Protein 2PSO (pdb70)

Nearest PDB structures (foldseek):
  2pso-assembly1_A  TM=9.890E-01  e=1.886E-36  Homo sapiens
  2pso-assembly3_C  TM=9.867E-01  e=2.097E-31  Homo sapiens
  6ser-assembly1_A  TM=8.123E-01  e=2.659E-12  Homo sapiens
  6l1m-assembly1_A  TM=7.666E-01  e=5.893E-11  Homo sapiens
  1jss-assembly2_B  TM=7.701E-01  e=1.351E-10  Mus musculus

Structure (mmCIF, N/CA/C/O backbone):
data_2PSO
#
_entry.id   2PSO
#
_cell.length_a   78.240
_cell.length_b   78.240
_cell.length_c   212.720
_cell.angle_alpha   90.00
_cell.angle_beta   90.00
_cell.angle_gamma   90.00
#
_symmetry.space_group_name_H-M   'P 43'
#
loop_
_atom_site.group_PDB
_atom_site.id
_atom_site.type_symbol
_atom_site.label_atom_id
_atom_site.label_alt_id
_atom_site.label_comp_id
_atom_site.label_asym_id
_atom_site.label_entity_id
_atom_site.label_seq_id
_atom_site.pdbx_PDB_ins_code
_atom_site.Cartn_x
_atom_site.Cartn_y
_atom_site.Cartn_z
_atom_site.occupancy
_atom_site.B_iso_or_equiv
_atom_site.auth_seq_id
_atom_site.auth_comp_id
_atom_site.auth_asym_id
_atom_site.auth_atom_id
_atom_site.pdbx_PDB_model_num
ATOM 1 N N . THR A 1 32 ? 19.171 10.782 -38.972 1.00 80.91 908 THR A N 1
ATOM 2 C CA . THR A 1 32 ? 19.839 11.815 -38.130 1.00 81.36 908 THR A CA 1
ATOM 3 C C . THR A 1 32 ? 21.357 11.654 -38.193 1.00 81.55 908 THR A C 1
ATOM 4 O O . THR A 1 32 ? 21.859 10.586 -38.552 1.00 81.61 908 THR A O 1
ATOM 6 N N . TYR A 1 33 ? 22.087 12.719 -37.864 1.00 81.06 909 TYR A N 1
ATOM 7 C CA . TYR A 1 33 ? 23.542 12.635 -37.792 1.00 80.08 909 TYR A CA 1
ATOM 8 C C . TYR A 1 33 ? 24.051 12.774 -36.370 1.00 79.20 909 TYR A C 1
AT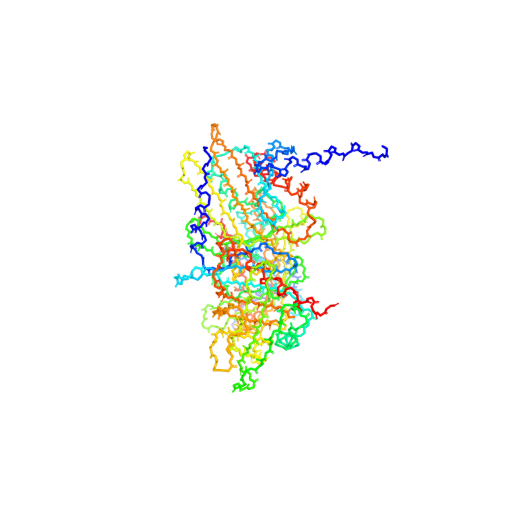OM 9 O O . TYR A 1 33 ? 24.064 13.867 -35.807 1.00 78.95 909 TYR A O 1
ATOM 18 N N . LEU A 1 34 ? 24.443 11.639 -35.805 1.00 78.95 910 LEU A N 1
ATOM 19 C CA . LEU A 1 34 ? 25.300 11.582 -34.629 1.00 78.49 910 LEU A CA 1
ATOM 20 C C . LEU A 1 34 ? 26.014 10.237 -34.575 1.00 77.11 910 LEU A C 1
ATOM 21 O O . LEU A 1 34 ? 25.439 9.221 -34.176 1.00 74.36 910 LEU A O 1
ATOM 26 N N . ASN A 1 35 ? 27.266 10.252 -35.019 1.00 76.52 911 ASN A N 1
ATOM 27 C CA . ASN A 1 35 ? 28.138 9.095 -34.953 1.00 75.26 911 ASN A CA 1
ATOM 28 C C . ASN A 1 35 ? 28.553 8.834 -33.517 1.00 76.70 911 ASN A C 1
ATOM 29 O O . ASN A 1 35 ? 29.260 9.640 -32.899 1.00 75.79 911 ASN A O 1
ATOM 34 N N . HIS A 1 36 ? 28.081 7.718 -32.976 1.00 78.76 912 HIS A N 1
ATOM 35 C CA . HIS A 1 36 ? 28.651 7.194 -31.746 1.00 79.78 912 HIS A CA 1
ATOM 36 C C . HIS A 1 36 ? 29.274 5.844 -32.011 1.00 78.85 912 HIS A C 1
ATOM 37 O O . HIS A 1 36 ? 28.867 4.812 -31.481 1.00 77.45 912 HIS A O 1
ATOM 44 N N . LEU A 1 37 ? 30.267 5.896 -32.886 1.00 78.29 913 LEU A N 1
ATOM 45 C CA . LEU A 1 37 ? 31.254 4.863 -33.025 1.00 78.57 913 LEU A CA 1
ATOM 46 C C . LEU A 1 37 ? 32.120 4.880 -31.770 1.00 79.59 913 LEU A C 1
ATOM 47 O O . LEU A 1 37 ? 32.920 3.972 -31.560 1.00 79.17 913 LEU A O 1
ATOM 52 N N . ILE A 1 38 ? 31.969 5.930 -30.955 1.00 81.18 914 ILE A N 1
ATOM 53 C CA . ILE A 1 38 ? 32.657 6.047 -29.660 1.00 82.30 914 ILE A CA 1
ATOM 54 C C . ILE A 1 38 ? 32.259 4.903 -28.728 1.00 80.96 914 ILE A C 1
ATOM 55 O O . ILE A 1 38 ? 33.106 4.151 -28.240 1.00 80.24 914 ILE A O 1
ATOM 60 N N . GLN A 1 39 ? 30.957 4.780 -28.498 1.00 79.98 915 GLN A N 1
ATOM 61 C CA . GLN A 1 39 ? 30.422 3.706 -27.690 1.00 79.87 915 GLN A CA 1
ATOM 62 C C . GLN A 1 39 ? 30.710 2.348 -28.344 1.00 79.63 915 GLN A C 1
ATOM 63 O O . GLN A 1 39 ? 30.758 1.317 -27.668 1.00 81.84 915 GLN A O 1
ATOM 69 N N . GLY A 1 40 ? 30.914 2.351 -29.657 1.00 77.80 916 GLY A N 1
ATOM 70 C CA . GLY A 1 40 ? 31.351 1.152 -30.361 1.00 76.33 916 GLY A CA 1
ATOM 71 C C . GLY A 1 40 ? 32.831 0.871 -30.152 1.00 75.58 916 GLY A C 1
ATOM 72 O O . GLY A 1 40 ? 33.246 -0.287 -30.065 1.00 75.52 916 GLY A O 1
ATOM 73 N N . LEU A 1 41 ? 33.629 1.933 -30.062 1.00 74.30 917 LEU A N 1
ATOM 74 C CA . LEU A 1 41 ? 35.082 1.806 -29.939 1.00 72.89 917 LEU A CA 1
ATOM 75 C C . LEU A 1 41 ? 35.535 1.405 -28.546 1.00 72.09 917 LEU A C 1
ATOM 76 O O . LEU A 1 41 ? 36.566 0.742 -28.400 1.00 72.74 917 LEU A O 1
ATOM 81 N N . GLN A 1 42 ? 34.781 1.836 -27.533 1.00 69.86 918 GLN A N 1
ATOM 82 C CA . GLN A 1 42 ? 35.003 1.407 -26.150 1.00 67.07 918 GLN A CA 1
ATOM 83 C C . GLN A 1 42 ? 34.686 -0.080 -26.018 1.00 65.00 918 GLN A C 1
ATOM 84 O O . GLN A 1 42 ? 35.513 -0.861 -25.543 1.00 64.59 918 GLN A O 1
ATOM 90 N N . LYS A 1 43 ? 33.488 -0.463 -26.459 1.00 62.48 919 LYS A N 1
ATOM 91 C CA . LYS A 1 43 ? 33.068 -1.862 -26.472 1.00 59.88 919 LYS A CA 1
ATOM 92 C C . LYS A 1 43 ? 34.021 -2.736 -27.274 1.00 59.62 919 LYS A C 1
ATOM 93 O O . LYS A 1 43 ? 34.058 -3.943 -27.085 1.00 58.23 919 LYS A O 1
ATOM 95 N N . GLU A 1 44 ? 34.794 -2.123 -28.165 1.00 62.48 920 GLU A N 1
ATOM 96 C CA . GLU A 1 44 ? 35.778 -2.856 -28.959 1.00 65.28 920 GLU A CA 1
ATOM 97 C C . GLU A 1 44 ? 37.085 -3.052 -28.190 1.00 64.56 920 GLU A C 1
ATOM 98 O O . GLU A 1 44 ? 37.707 -4.109 -28.272 1.00 66.66 920 GLU A O 1
ATOM 104 N N . ALA A 1 45 ? 37.494 -2.040 -27.434 1.00 63.53 921 ALA A N 1
ATOM 105 C CA . ALA A 1 45 ? 38.741 -2.119 -26.674 1.00 62.45 921 ALA A CA 1
ATOM 106 C C . ALA A 1 45 ? 38.589 -2.946 -25.392 1.00 60.96 921 ALA A C 1
ATOM 107 O O . ALA A 1 45 ? 39.543 -3.568 -24.924 1.00 59.76 921 ALA A O 1
ATOM 109 N N . LYS A 1 46 ? 37.384 -2.953 -24.835 1.00 58.66 922 LYS A N 1
ATOM 110 C CA . LYS A 1 46 ? 37.108 -3.768 -23.667 1.00 57.47 922 LYS A CA 1
ATOM 111 C C . LYS A 1 46 ? 37.129 -5.240 -24.009 1.00 56.25 922 LYS A C 1
ATOM 112 O O . LYS A 1 46 ? 37.518 -6.046 -23.174 1.00 56.78 922 LYS A O 1
ATOM 118 N N . GLU A 1 47 ? 36.718 -5.587 -25.230 1.00 56.33 923 GLU A N 1
ATOM 119 C CA . GLU A 1 47 ? 36.725 -6.989 -25.684 1.00 56.82 923 GLU A CA 1
ATOM 120 C C . GLU A 1 47 ? 38.146 -7.522 -25.838 1.00 55.10 923 GLU A C 1
ATOM 121 O O . GLU A 1 47 ? 38.405 -8.703 -25.615 1.00 52.30 923 GLU A O 1
ATOM 127 N N . LYS A 1 48 ? 39.061 -6.638 -26.216 1.00 55.38 924 LYS A N 1
ATOM 128 C CA . LYS A 1 48 ? 40.471 -6.989 -26.307 1.00 55.03 924 LYS A CA 1
ATOM 129 C C . LYS A 1 48 ? 41.069 -7.231 -24.916 1.00 53.68 924 LYS A C 1
ATOM 130 O O . LYS A 1 48 ? 41.879 -8.139 -24.730 1.00 53.13 924 LYS A O 1
ATOM 132 N N . PHE A 1 49 ? 40.634 -6.429 -23.944 1.00 53.89 925 PHE A N 1
ATOM 133 C CA . PHE A 1 49 ? 41.204 -6.426 -22.587 1.00 52.89 925 PHE A CA 1
ATOM 134 C C . PHE A 1 49 ? 40.705 -7.539 -21.658 1.00 51.19 925 PHE A C 1
ATOM 135 O O . PHE A 1 49 ? 39.517 -7.844 -21.615 1.00 49.93 925 PHE A O 1
ATOM 143 N N . LYS A 1 50 ? 41.621 -8.145 -20.911 1.00 50.09 926 LYS A N 1
ATOM 144 C CA . LYS A 1 50 ? 41.269 -9.322 -20.123 1.00 50.12 926 LYS A CA 1
ATOM 145 C C . LYS A 1 50 ? 41.533 -9.174 -18.617 1.00 47.95 926 LYS A C 1
ATOM 146 O O . LYS A 1 50 ? 41.470 -10.151 -17.870 1.00 47.13 926 LYS A O 1
ATOM 152 N N . GLY A 1 51 ? 41.810 -7.949 -18.180 1.00 46.25 927 GLY A N 1
ATOM 153 C CA . GLY A 1 51 ? 42.038 -7.656 -16.761 1.00 43.66 927 GLY A CA 1
ATOM 154 C C . GLY A 1 51 ? 41.010 -6.721 -16.126 1.00 41.37 927 GLY A C 1
ATOM 155 O O . GLY A 1 51 ? 39.858 -6.641 -16.566 1.00 41.95 927 GLY A O 1
ATOM 156 N N . TRP A 1 52 ? 41.434 -5.980 -15.111 1.00 37.30 928 TRP A N 1
ATOM 157 C CA . TRP A 1 52 ? 40.471 -5.284 -14.268 1.00 35.62 928 TRP A CA 1
ATOM 158 C C . TRP A 1 52 ? 40.122 -3.885 -14.733 1.00 32.46 928 TRP A C 1
ATOM 159 O O . TRP A 1 52 ? 40.994 -3.029 -14.815 1.00 35.16 928 TRP A O 1
ATOM 170 N N . VAL A 1 53 ? 38.841 -3.644 -14.998 1.00 28.99 929 VAL A N 1
ATOM 171 C CA . VAL A 1 53 ? 38.375 -2.305 -15.387 1.00 30.68 929 VAL A CA 1
ATOM 172 C C . VAL A 1 53 ? 37.798 -1.532 -14.202 1.00 31.15 929 VAL A C 1
ATOM 173 O O . VAL A 1 53 ? 36.752 -1.918 -13.675 1.00 36.02 929 VAL A O 1
ATOM 177 N N . THR A 1 54 ? 38.448 -0.437 -13.803 1.00 26.15 930 THR A N 1
ATOM 178 C CA . THR A 1 54 ? 38.059 0.281 -12.588 1.00 25.54 930 THR A CA 1
ATOM 179 C C . THR A 1 54 ? 36.755 1.090 -12.679 1.00 24.60 930 THR A C 1
ATOM 180 O O . THR A 1 54 ? 36.337 1.479 -13.742 1.00 27.67 930 THR A O 1
ATOM 184 N N . CYS A 1 55 ? 36.096 1.317 -11.550 1.00 27.90 931 CYS A N 1
ATOM 185 C CA . CYS A 1 55 ? 34.859 2.093 -11.525 1.00 29.54 931 CYS A CA 1
ATOM 186 C C . CYS A 1 55 ? 34.891 3.183 -10.488 1.00 32.43 931 CYS A C 1
ATOM 187 O O . CYS A 1 55 ? 35.739 3.194 -9.604 1.00 33.77 931 CYS A O 1
ATOM 190 N N . SER A 1 56 ? 33.944 4.105 -10.620 1.00 34.42 932 SER A N 1
ATOM 191 C CA . SER A 1 56 ? 33.714 5.121 -9.633 1.00 33.29 932 SER A CA 1
ATOM 192 C C . SER A 1 56 ? 32.964 4.427 -8.501 1.00 35.05 932 SER A C 1
ATOM 193 O O . SER A 1 56 ? 32.079 3.593 -8.745 1.00 32.12 932 SER A O 1
ATOM 196 N N . SER A 1 57 ? 33.310 4.774 -7.266 1.00 35.35 933 SER A N 1
ATOM 197 C CA . SER A 1 57 ? 32.799 4.053 -6.121 1.00 36.74 933 SER A CA 1
ATOM 198 C C . SER A 1 57 ? 32.637 5.024 -4.962 1.00 39.12 933 SER A C 1
ATOM 199 O O . SER A 1 57 ? 33.492 5.882 -4.761 1.00 42.32 933 SER A O 1
ATOM 202 N N . THR A 1 58 ? 31.570 4.899 -4.181 1.00 38.35 934 THR A N 1
ATOM 203 C CA . THR A 1 58 ? 31.408 5.817 -3.050 1.00 38.83 934 THR A CA 1
ATOM 204 C C . THR A 1 58 ? 31.953 5.243 -1.748 1.00 38.86 934 THR A C 1
ATOM 205 O O . THR A 1 58 ? 32.308 4.056 -1.667 1.00 32.89 934 THR A O 1
ATOM 209 N N . ASP A 1 59 ? 32.015 6.126 -0.742 1.00 39.51 935 ASP A N 1
ATOM 210 C CA . ASP A 1 59 ? 32.254 5.750 0.644 1.00 38.02 935 ASP A CA 1
ATOM 211 C C . ASP A 1 59 ? 33.585 5.012 0.734 1.00 37.91 935 ASP A C 1
ATOM 212 O O . ASP A 1 59 ? 33.688 3.930 1.315 1.00 37.60 935 ASP A O 1
ATOM 217 N N . ASN A 1 60 ? 34.592 5.606 0.102 1.00 37.94 936 ASN A N 1
ATOM 218 C CA . ASN A 1 60 ? 35.975 5.163 0.221 1.00 39.15 936 ASN A CA 1
ATOM 219 C C . ASN A 1 60 ? 36.237 3.696 -0.144 1.00 36.94 936 ASN A C 1
ATOM 220 O O . ASN A 1 60 ? 36.906 2.994 0.588 1.00 37.93 936 ASN A O 1
ATOM 225 N N . THR A 1 61 ? 35.706 3.233 -1.269 1.00 33.88 937 THR A N 1
ATOM 226 C CA . THR A 1 61 ? 35.936 1.859 -1.696 1.00 30.10 937 THR A CA 1
ATOM 227 C C . THR A 1 61 ? 36.598 1.833 -3.057 1.00 30.23 937 THR A C 1
ATOM 228 O O . THR A 1 61 ? 36.417 2.748 -3.842 1.00 32.17 937 THR A O 1
ATOM 232 N N . ASP A 1 62 ? 37.355 0.776 -3.331 1.00 30.20 938 ASP A N 1
ATOM 233 C CA . ASP A 1 62 ? 37.865 0.502 -4.663 1.00 29.39 938 ASP A CA 1
ATOM 234 C C . ASP A 1 62 ? 37.039 -0.575 -5.364 1.00 31.14 938 ASP A C 1
ATOM 235 O O . ASP A 1 62 ? 37.073 -1.733 -4.964 1.00 35.63 938 ASP A O 1
ATOM 240 N N . LEU A 1 63 ? 36.316 -0.196 -6.416 1.00 30.61 939 LEU A N 1
ATOM 241 C CA . LEU A 1 63 ? 35.583 -1.143 -7.276 1.00 28.73 939 LEU A CA 1
ATOM 242 C C . LEU A 1 63 ? 36.251 -1.376 -8.655 1.00 31.00 939 LEU A C 1
ATOM 243 O O . LEU A 1 63 ? 36.962 -0.495 -9.167 1.00 30.12 939 LEU 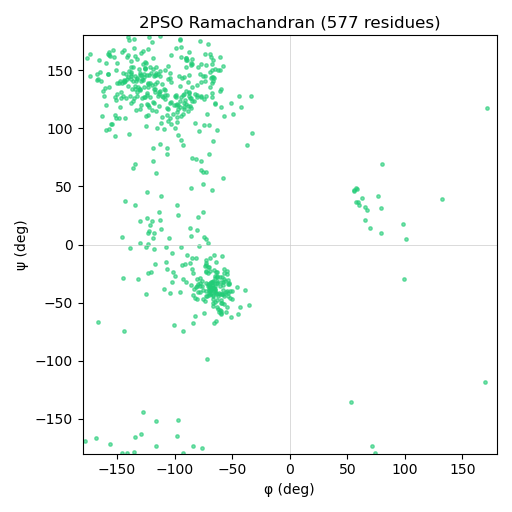A O 1
ATOM 248 N N . ALA A 1 64 ? 36.014 -2.553 -9.250 1.00 30.93 940 ALA A N 1
ATOM 249 C CA . ALA A 1 64 ? 36.511 -2.899 -10.592 1.00 28.30 940 ALA A CA 1
ATOM 250 C C . ALA A 1 64 ? 35.794 -4.132 -11.132 1.00 29.46 940 ALA A C 1
ATOM 251 O O . ALA A 1 64 ? 35.221 -4.895 -10.357 1.00 27.48 940 ALA A O 1
ATOM 253 N N . PHE A 1 65 ? 35.792 -4.324 -12.456 1.00 31.07 941 PHE A N 1
ATOM 254 C CA . PHE A 1 65 ? 35.244 -5.572 -12.993 1.00 32.48 941 PHE A CA 1
ATOM 255 C C . PHE A 1 65 ? 36.066 -6.223 -14.076 1.00 32.92 941 PHE A C 1
ATOM 256 O O . PHE A 1 65 ? 37.127 -5.740 -14.461 1.00 37.91 941 PHE A O 1
ATOM 264 N N . LYS A 1 66 ? 35.562 -7.331 -14.576 1.00 29.83 942 LYS A N 1
ATOM 265 C CA . LYS A 1 66 ? 36.332 -8.115 -15.492 1.00 31.95 942 LYS A CA 1
ATOM 266 C C . LYS A 1 66 ? 35.365 -9.018 -16.252 1.00 36.41 942 LYS A C 1
ATOM 267 O O . LYS A 1 66 ? 34.444 -9.603 -15.657 1.00 36.75 942 LYS A O 1
ATOM 273 N N . LYS A 1 67 ? 35.548 -9.092 -17.569 1.00 38.28 943 LYS A N 1
ATOM 274 C CA . LYS A 1 67 ? 34.848 -10.072 -18.379 1.00 38.70 943 LYS A CA 1
ATOM 275 C C . LYS A 1 67 ? 35.689 -11.333 -18.291 1.00 40.49 943 LYS A C 1
ATOM 276 O O . LYS A 1 67 ? 36.916 -11.281 -18.392 1.00 41.30 943 LYS A O 1
ATOM 278 N N . VAL A 1 68 ? 35.059 -12.476 -18.089 1.00 42.49 944 VAL A N 1
ATOM 279 C CA . VAL A 1 68 ? 35.858 -13.678 -17.939 1.00 46.57 944 VAL A CA 1
ATOM 280 C C . VAL A 1 68 ? 36.219 -14.271 -19.308 1.00 50.28 944 VAL A C 1
ATOM 281 O O . VAL A 1 68 ? 37.238 -14.955 -19.452 1.00 50.98 944 VAL A O 1
ATOM 285 N N . GLY A 1 69 ? 35.405 -13.974 -20.321 1.00 53.61 945 GLY A N 1
ATOM 286 C CA . GLY A 1 69 ? 35.555 -14.601 -21.642 1.00 57.86 945 GLY A CA 1
ATOM 287 C C . GLY A 1 69 ? 34.929 -15.982 -21.559 1.00 60.56 945 GLY A C 1
ATOM 288 O O . GLY A 1 69 ? 35.348 -16.938 -22.215 1.00 58.85 945 GLY A O 1
ATOM 289 N N . ASP A 1 70 ? 33.903 -16.062 -20.724 1.00 63.91 946 ASP A N 1
ATOM 290 C CA . ASP A 1 70 ? 33.357 -17.322 -20.269 1.00 65.43 946 ASP A CA 1
ATOM 291 C C . ASP A 1 70 ? 32.454 -17.925 -21.326 1.00 62.82 946 ASP A C 1
ATOM 292 O O . ASP A 1 70 ? 32.488 -19.119 -21.577 1.00 59.95 946 ASP A O 1
ATOM 297 N N . GLY A 1 71 ? 31.665 -17.065 -21.957 1.00 61.96 947 GLY A N 1
ATOM 298 C CA . GLY A 1 71 ? 30.451 -17.490 -22.622 1.00 61.07 947 GLY A CA 1
ATOM 299 C C . GLY A 1 71 ? 29.306 -17.203 -21.666 1.00 60.96 947 GLY A C 1
ATOM 300 O O . GLY A 1 71 ? 28.211 -17.755 -21.793 1.00 61.02 947 GLY A O 1
ATOM 301 N N . ASN A 1 72 ? 29.577 -16.343 -20.687 1.00 59.70 948 ASN A N 1
ATOM 302 C CA . ASN A 1 72 ? 28.574 -15.925 -19.722 1.00 57.25 948 ASN A CA 1
ATOM 303 C C . ASN A 1 72 ? 28.687 -14.414 -19.550 1.00 58.30 948 ASN A C 1
ATOM 304 O O . ASN A 1 72 ? 29.780 -13.906 -19.279 1.00 57.18 948 ASN A O 1
ATOM 309 N N . PRO A 1 73 ? 27.559 -13.691 -19.734 1.00 59.18 949 PRO A N 1
ATOM 310 C CA . PRO A 1 73 ? 27.486 -12.227 -19.618 1.00 57.74 949 PRO A CA 1
ATOM 311 C C . PRO A 1 73 ? 27.861 -11.687 -18.230 1.00 57.15 949 PRO A C 1
ATOM 312 O O . PRO A 1 73 ? 28.342 -10.555 -18.125 1.00 55.52 949 PRO A O 1
ATOM 316 N N . LEU A 1 74 ? 27.654 -12.490 -17.183 1.00 56.55 950 LEU A N 1
ATOM 317 C CA . LEU A 1 74 ? 27.913 -12.042 -15.803 1.00 54.37 950 LEU A CA 1
ATOM 318 C C . LEU A 1 74 ? 29.356 -11.651 -15.560 1.00 51.03 950 LEU A C 1
ATOM 319 O O . LEU A 1 74 ? 30.285 -12.377 -15.925 1.00 49.68 950 LEU A O 1
ATOM 324 N N . LYS A 1 75 ? 29.528 -10.487 -14.949 1.00 48.05 951 LYS A N 1
ATOM 325 C CA . LYS A 1 75 ? 30.858 -9.977 -14.678 1.00 47.11 951 LYS A CA 1
ATOM 326 C C . LYS A 1 75 ? 31.439 -10.515 -13.369 1.00 44.41 951 LYS A C 1
ATOM 327 O O . LYS A 1 75 ? 30.711 -10.951 -12.467 1.00 44.67 951 LYS A O 1
ATOM 333 N N . LEU A 1 76 ? 32.760 -10.507 -13.289 1.00 38.68 952 LEU A N 1
ATOM 334 C CA . LEU A 1 76 ? 33.439 -10.838 -12.063 1.00 36.04 952 LEU A CA 1
ATOM 335 C C . LEU A 1 76 ? 33.775 -9.516 -11.422 1.00 36.05 952 LEU A C 1
ATOM 336 O O . LEU A 1 76 ? 34.479 -8.712 -12.021 1.00 40.46 952 LEU A O 1
ATOM 341 N N . TRP A 1 77 ? 33.294 -9.274 -10.214 1.00 33.61 953 TRP A N 1
ATOM 342 C CA . TRP A 1 77 ? 33.609 -8.014 -9.541 1.00 31.62 953 TRP A CA 1
ATOM 343 C C . TRP A 1 77 ? 34.660 -8.117 -8.456 1.00 29.15 953 TRP A C 1
ATOM 344 O O . TRP A 1 77 ? 34.946 -9.193 -7.954 1.00 26.63 953 TRP A O 1
ATOM 355 N N . LYS A 1 78 ? 35.206 -6.965 -8.083 1.00 29.33 954 LYS A N 1
ATOM 356 C CA . LYS A 1 78 ? 36.262 -6.883 -7.091 1.00 27.94 954 LYS A CA 1
ATOM 357 C C . LYS A 1 78 ? 36.145 -5.585 -6.324 1.00 27.73 954 LYS A C 1
ATOM 358 O O . LYS A 1 78 ? 36.434 -4.533 -6.875 1.00 33.18 954 LYS A O 1
ATOM 364 N N . ALA A 1 79 ? 35.733 -5.660 -5.059 1.00 28.75 955 ALA A N 1
ATOM 365 C CA . ALA A 1 79 ? 35.672 -4.482 -4.182 1.00 29.92 955 ALA A CA 1
ATOM 366 C C . ALA A 1 79 ? 36.673 -4.529 -3.024 1.00 34.06 955 ALA A C 1
ATOM 367 O O . ALA A 1 79 ? 37.015 -5.609 -2.541 1.00 37.33 955 ALA A O 1
ATOM 369 N N . SER A 1 80 ? 37.136 -3.352 -2.589 1.00 35.31 956 SER A N 1
ATOM 370 C CA . SER A 1 80 ? 38.115 -3.219 -1.496 1.00 33.33 956 SER A CA 1
ATOM 371 C C . SER A 1 80 ? 37.793 -2.183 -0.425 1.00 34.96 956 SER A C 1
ATOM 372 O O . SER A 1 80 ? 37.006 -1.262 -0.651 1.00 33.96 956 SER A O 1
ATOM 375 N N . VAL A 1 81 ? 38.415 -2.353 0.744 1.00 33.93 957 VAL A N 1
ATOM 376 C CA . VAL A 1 81 ? 38.440 -1.347 1.794 1.00 32.07 957 VAL A CA 1
ATOM 377 C C . VAL A 1 81 ? 39.639 -1.598 2.666 1.00 32.90 957 VAL A C 1
ATOM 378 O O . VAL A 1 81 ? 40.220 -2.687 2.651 1.00 32.82 957 VAL A O 1
ATOM 382 N N . GLU A 1 82 ? 40.009 -0.573 3.428 1.00 35.68 958 GLU A N 1
ATOM 383 C CA . GLU A 1 82 ? 40.966 -0.720 4.504 1.00 37.25 958 GLU A CA 1
ATOM 384 C C . GLU A 1 82 ? 40.142 -0.839 5.790 1.00 36.40 958 GLU A C 1
ATOM 385 O O . GLU A 1 82 ? 39.267 -0.013 6.055 1.00 35.19 958 GLU A O 1
ATOM 391 N N . VAL A 1 83 ? 40.373 -1.883 6.577 1.00 37.37 959 VAL A N 1
ATOM 392 C CA . VAL A 1 83 ? 39.603 -2.018 7.812 1.00 39.57 959 VAL A CA 1
ATOM 393 C C . VAL A 1 83 ? 40.489 -2.012 9.043 1.00 40.67 959 VAL A C 1
ATOM 394 O O . VAL A 1 83 ? 41.562 -2.623 9.044 1.00 40.03 959 VAL A O 1
ATOM 398 N N . GLU A 1 84 ? 40.029 -1.288 10.070 1.00 43.59 960 GLU A N 1
ATOM 399 C CA . GLU A 1 84 ? 40.752 -1.105 11.343 1.00 45.67 960 GLU A CA 1
ATOM 400 C C . GLU A 1 84 ? 40.714 -2.323 12.272 1.00 41.89 960 GLU A C 1
ATOM 401 O O . GLU A 1 84 ? 40.196 -2.237 13.384 1.00 44.13 960 GLU A O 1
ATOM 407 N N . ALA A 1 85 ? 41.272 -3.438 11.817 1.00 35.89 961 ALA A N 1
ATOM 408 C CA . ALA A 1 85 ? 41.360 -4.654 12.606 1.00 31.27 961 ALA A CA 1
ATOM 409 C C . ALA A 1 85 ? 42.319 -5.601 11.880 1.00 29.25 961 ALA A C 1
ATOM 410 O O . ALA A 1 85 ? 42.385 -5.603 10.653 1.00 29.28 961 ALA A O 1
ATOM 412 N N . PRO A 1 86 ? 43.069 -6.413 12.633 1.00 25.04 962 PRO A N 1
ATOM 413 C CA . PRO A 1 86 ? 44.008 -7.359 12.029 1.00 22.95 962 PRO A CA 1
ATOM 414 C C . PRO A 1 86 ? 43.249 -8.443 11.258 1.00 25.45 962 PRO A C 1
ATOM 415 O O . PRO A 1 86 ? 42.049 -8.642 11.508 1.00 27.64 962 PRO A O 1
ATOM 419 N N . PRO A 1 87 ? 43.921 -9.118 10.309 1.00 23.44 963 PRO A N 1
ATOM 420 C CA . PRO A 1 87 ? 43.249 -10.035 9.392 1.00 22.99 963 PRO A CA 1
ATOM 421 C C . PRO A 1 87 ? 42.357 -11.083 10.021 1.00 24.04 963 PRO A C 1
ATOM 422 O O . PRO A 1 87 ? 41.152 -11.090 9.773 1.00 25.65 963 PRO A O 1
ATOM 426 N N . SER A 1 88 ? 42.921 -11.966 10.828 1.00 25.68 964 SER A N 1
ATOM 427 C CA . SER A 1 88 ? 42.111 -13.047 11.401 1.00 25.23 964 SER A CA 1
ATOM 428 C C . SER A 1 88 ? 40.854 -12.553 12.138 1.00 21.77 964 SER A C 1
ATOM 429 O O . SER A 1 88 ? 39.838 -13.223 12.133 1.00 29.51 964 SER A O 1
ATOM 432 N N . VAL A 1 89 ? 40.920 -11.401 12.780 1.00 18.09 965 VAL A N 1
ATOM 433 C CA . VAL A 1 89 ? 39.699 -10.765 13.312 1.00 16.42 965 VAL A CA 1
ATOM 434 C C . VAL A 1 89 ? 38.684 -10.460 12.223 1.00 13.92 965 VAL A C 1
ATOM 435 O O . VAL A 1 89 ? 37.589 -10.992 12.250 1.00 19.82 965 VAL A O 1
ATOM 439 N N . VAL A 1 90 ? 39.065 -9.641 11.247 1.00 11.59 966 VAL A N 1
ATOM 440 C CA . VAL A 1 90 ? 38.223 -9.384 10.068 1.00 14.36 966 VAL A CA 1
ATOM 441 C C . VAL A 1 90 ? 37.617 -10.644 9.442 1.00 15.71 966 VAL A C 1
ATOM 442 O O . VAL A 1 90 ? 36.474 -10.624 8.950 1.00 17.38 966 VAL A O 1
ATOM 446 N N . LEU A 1 91 ? 38.393 -11.730 9.458 1.00 12.22 967 LEU A N 1
ATOM 447 C CA . LEU A 1 91 ? 37.953 -12.990 8.927 1.00 11.75 967 LEU A CA 1
ATOM 448 C C . LEU A 1 91 ? 36.813 -13.548 9.767 1.00 12.90 967 LEU A C 1
ATOM 449 O O . LEU A 1 91 ? 35.818 -14.023 9.237 1.00 16.95 967 LEU A O 1
ATOM 454 N N . ASN A 1 92 ? 36.939 -13.466 11.079 1.00 13.12 968 ASN A N 1
ATOM 455 C CA . ASN A 1 92 ? 35.903 -13.974 11.942 1.00 11.86 968 ASN A CA 1
ATOM 456 C C . ASN A 1 92 ? 34.696 -13.070 11.751 1.00 11.08 968 ASN A C 1
ATOM 457 O O . ASN A 1 92 ? 33.539 -13.518 11.825 1.00 9.50 968 ASN A O 1
ATOM 462 N N . ARG A 1 93 ? 34.952 -11.801 11.471 1.00 7.69 969 ARG A N 1
ATOM 463 C CA . ARG A 1 93 ? 33.846 -10.889 11.315 1.00 14.16 969 ARG A CA 1
ATOM 464 C C . ARG A 1 93 ? 33.039 -11.292 10.103 1.00 19.41 969 ARG A C 1
ATOM 465 O O . ARG A 1 93 ? 31.801 -11.163 10.127 1.00 21.69 969 ARG A O 1
ATOM 473 N N . VAL A 1 94 ? 33.709 -11.790 9.044 1.00 14.48 970 VAL A N 1
ATOM 474 C CA . VAL A 1 94 ? 32.940 -12.188 7.866 1.00 11.54 970 VAL A CA 1
ATOM 475 C C . VAL A 1 94 ? 32.345 -13.585 8.108 1.00 11.43 970 VAL A C 1
ATOM 476 O O . VAL A 1 94 ? 31.235 -13.902 7.686 1.00 7.95 970 VAL A O 1
ATOM 480 N N . LEU A 1 95 ? 33.108 -14.421 8.801 1.00 6.99 971 LEU A N 1
ATOM 481 C CA . LEU A 1 95 ? 32.789 -15.815 8.862 1.00 5.23 971 LEU A CA 1
ATOM 482 C C . LEU A 1 95 ? 31.701 -16.104 9.879 1.00 6.16 971 LEU A C 1
ATOM 483 O O . LEU A 1 95 ? 30.768 -16.839 9.557 1.00 3.79 971 LEU A O 1
ATOM 488 N N . ARG A 1 96 ? 31.794 -15.556 11.099 1.00 8.13 972 ARG A N 1
ATOM 489 C CA . ARG A 1 96 ? 30.778 -15.882 12.123 1.00 7.74 972 ARG A CA 1
ATOM 490 C C . ARG A 1 96 ? 29.960 -14.702 12.653 1.00 14.71 972 ARG A C 1
ATOM 491 O O . ARG A 1 96 ? 29.170 -14.872 13.580 1.00 17.21 972 ARG A O 1
ATOM 499 N N . GLU A 1 97 ? 30.129 -13.509 12.083 1.00 16.59 973 GLU A N 1
ATOM 500 C CA . GLU A 1 97 ? 29.579 -12.319 12.720 1.00 19.34 973 GLU A CA 1
ATOM 501 C C . GLU A 1 97 ? 28.841 -11.382 11.762 1.00 21.79 973 GLU A C 1
ATOM 502 O O . GLU A 1 97 ? 28.867 -10.171 11.928 1.00 17.82 973 GLU A O 1
ATOM 508 N N . ARG A 1 98 ? 28.177 -11.943 10.767 1.00 24.38 974 ARG A N 1
ATOM 509 C CA . ARG A 1 98 ? 27.676 -11.143 9.670 1.00 25.38 974 ARG A CA 1
ATOM 510 C C . ARG A 1 98 ? 26.345 -10.478 10.070 1.00 27.62 974 ARG A C 1
ATOM 511 O O . ARG A 1 98 ? 25.850 -9.564 9.413 1.00 24.68 974 ARG A O 1
ATOM 519 N N . HIS A 1 99 ? 25.785 -10.916 11.191 1.00 30.27 975 HIS A N 1
ATOM 520 C CA . HIS A 1 99 ? 24.594 -10.284 11.726 1.00 29.06 975 HIS A CA 1
ATOM 521 C C . HIS A 1 99 ? 24.998 -8.909 12.223 1.00 27.97 975 HIS A C 1
ATOM 522 O O . HIS A 1 99 ? 24.166 -8.004 12.294 1.00 31.07 975 HIS A O 1
ATOM 529 N N . LEU A 1 100 ? 26.283 -8.746 12.522 1.00 22.46 976 LEU A N 1
ATOM 530 C CA . LEU A 1 100 ? 26.832 -7.450 12.910 1.00 22.24 976 LEU A CA 1
ATOM 531 C C . LEU A 1 100 ? 27.108 -6.496 11.758 1.00 22.56 976 LEU A C 1
ATOM 532 O O . LEU A 1 100 ? 27.596 -5.396 11.988 1.00 27.48 976 LEU A O 1
ATOM 537 N N . TRP A 1 101 ? 26.867 -6.897 10.519 1.00 23.76 977 TRP A N 1
ATOM 538 C CA . TRP A 1 101 ? 27.131 -5.959 9.409 1.00 24.81 977 TRP A CA 1
ATOM 539 C C . TRP A 1 101 ? 26.201 -6.017 8.199 1.00 25.14 977 TRP A C 1
ATOM 540 O O . TRP A 1 101 ? 26.448 -5.352 7.190 1.00 24.48 977 TRP A O 1
ATOM 551 N N . ASP A 1 102 ? 25.147 -6.820 8.319 1.00 21.40 978 ASP A N 1
ATOM 552 C CA . ASP A 1 102 ? 24.218 -7.031 7.263 1.00 22.68 978 ASP A CA 1
ATOM 553 C C . ASP A 1 102 ? 22.857 -7.152 7.926 1.00 26.64 978 ASP A C 1
ATOM 554 O O . ASP A 1 102 ? 22.560 -8.149 8.586 1.00 23.55 978 ASP A O 1
ATOM 559 N N . GLU A 1 103 ? 22.030 -6.119 7.739 1.00 30.58 979 GLU A N 1
ATOM 560 C CA . GLU A 1 103 ? 20.700 -6.084 8.314 1.00 32.23 979 GLU A CA 1
ATOM 561 C C . GLU A 1 103 ? 19.769 -7.049 7.574 1.00 35.61 979 GLU A C 1
ATOM 562 O O . GLU A 1 103 ? 18.689 -7.378 8.055 1.00 37.47 979 GLU A O 1
ATOM 564 N N . ASP A 1 104 ? 20.195 -7.526 6.410 1.00 38.11 980 ASP A N 1
ATOM 565 C CA . ASP A 1 104 ? 19.347 -8.400 5.615 1.00 38.15 980 ASP A CA 1
ATOM 566 C C . ASP A 1 104 ? 19.597 -9.869 5.876 1.00 36.81 980 ASP A C 1
ATOM 567 O O . ASP A 1 104 ? 18.763 -10.701 5.530 1.00 36.40 980 ASP A O 1
ATOM 572 N N . PHE A 1 105 ? 20.746 -10.170 6.481 1.00 34.70 981 PHE A N 1
ATOM 573 C CA . PHE A 1 105 ? 21.177 -11.530 6.783 1.00 33.63 981 PHE A CA 1
ATOM 574 C C . PHE A 1 105 ? 20.258 -12.241 7.770 1.00 37.14 981 PHE A C 1
ATOM 575 O O . PHE A 1 105 ? 20.402 -12.048 8.981 1.00 36.91 981 PHE A O 1
ATOM 583 N N . VAL A 1 106 ? 19.337 -13.078 7.291 1.00 38.28 982 VAL A N 1
ATOM 584 C CA . VAL A 1 106 ? 18.358 -13.641 8.216 1.00 43.96 982 VAL A CA 1
ATOM 585 C C . VAL A 1 106 ? 18.546 -15.058 8.738 1.00 47.05 982 VAL A C 1
ATOM 586 O O . VAL A 1 106 ? 18.775 -15.227 9.926 1.00 53.29 982 VAL A O 1
ATOM 590 N N . GLN A 1 107 ? 18.413 -16.092 7.923 1.00 47.47 983 GLN A N 1
ATOM 591 C CA . GLN A 1 107 ? 18.415 -17.423 8.532 1.00 48.51 983 GLN A CA 1
ATOM 592 C C . GLN A 1 107 ? 19.739 -18.105 8.299 1.00 47.42 983 GLN A C 1
ATOM 593 O O . GLN A 1 107 ? 20.127 -18.306 7.158 1.00 53.15 983 GLN A O 1
ATOM 599 N N . TRP A 1 108 ? 20.434 -18.498 9.348 1.00 39.50 984 TRP A N 1
ATOM 600 C CA . TRP A 1 108 ? 21.717 -19.089 9.098 1.00 35.02 984 TRP A CA 1
ATOM 601 C C . TRP A 1 108 ? 21.925 -20.376 9.861 1.00 32.38 984 TRP A C 1
ATOM 602 O O . TRP A 1 108 ? 21.480 -20.505 11.001 1.00 35.43 984 TRP A O 1
ATOM 613 N N . LYS A 1 109 ? 22.598 -21.326 9.226 1.00 25.73 985 LYS A N 1
ATOM 614 C CA . LYS A 1 109 ? 22.908 -22.595 9.858 1.00 24.33 985 LYS A CA 1
ATOM 615 C C . LYS A 1 109 ? 24.106 -23.221 9.164 1.00 22.55 985 LYS A C 1
ATOM 616 O O . LYS A 1 109 ? 24.203 -23.199 7.934 1.00 24.98 985 LYS A O 1
ATOM 618 N N . VAL A 1 110 ? 25.040 -23.744 9.948 1.00 20.13 986 VAL A N 1
ATOM 619 C CA . VAL A 1 110 ? 25.996 -24.710 9.426 1.00 17.85 986 VAL A CA 1
ATOM 620 C C . VAL A 1 110 ? 25.165 -25.936 9.125 1.00 23.28 986 VAL A C 1
ATOM 621 O O . VAL A 1 110 ? 24.364 -26.355 9.948 1.00 24.76 986 VAL A O 1
ATOM 625 N N . VAL A 1 111 ? 25.307 -26.495 7.928 1.00 27.09 987 VAL A N 1
ATOM 626 C CA . VAL A 1 111 ? 24.434 -27.587 7.514 1.00 23.18 987 VAL A CA 1
ATOM 627 C C . VAL A 1 111 ? 25.188 -28.883 7.636 1.00 24.45 987 VAL A C 1
ATOM 628 O O . VAL A 1 111 ? 24.621 -29.937 7.935 1.00 28.58 987 VAL A O 1
ATOM 632 N N . GLU A 1 112 ? 26.484 -28.805 7.418 1.00 22.49 988 GLU A N 1
ATOM 633 C CA . GLU A 1 112 ? 27.310 -29.972 7.565 1.00 27.51 988 GLU A CA 1
ATOM 634 C C . GLU A 1 112 ? 28.709 -29.451 7.803 1.00 26.25 988 GLU A C 1
ATOM 635 O O . GLU A 1 112 ? 29.073 -28.398 7.300 1.00 28.97 988 GLU A O 1
ATOM 641 N N . THR A 1 113 ? 29.480 -30.166 8.601 1.00 24.95 989 THR A N 1
ATOM 642 C CA . THR A 1 113 ? 30.861 -29.814 8.761 1.00 26.79 989 THR A CA 1
ATOM 643 C C . THR A 1 113 ? 31.673 -30.868 8.039 1.00 27.68 989 THR A C 1
ATOM 644 O O . THR A 1 113 ? 31.491 -32.063 8.281 1.00 28.57 989 THR A O 1
ATOM 648 N N . LEU A 1 114 ? 32.529 -30.439 7.115 1.00 23.63 990 LEU A N 1
ATOM 649 C CA . LEU A 1 114 ? 33.257 -31.400 6.325 1.00 22.34 990 LEU A CA 1
ATOM 650 C C . LEU A 1 114 ? 34.625 -31.665 6.910 1.00 25.96 990 LEU A C 1
ATOM 651 O O . LEU A 1 114 ? 35.059 -32.809 6.896 1.00 23.76 990 LEU A O 1
ATOM 656 N N . ASP A 1 115 ? 35.305 -30.606 7.375 1.00 27.67 991 ASP A N 1
ATOM 657 C CA . ASP A 1 115 ? 36.493 -30.730 8.221 1.00 27.06 991 ASP A CA 1
ATOM 658 C C . ASP A 1 115 ? 36.728 -29.496 9.060 1.00 27.56 991 ASP A C 1
ATOM 659 O O . ASP A 1 115 ? 35.881 -28.600 9.110 1.00 25.77 991 ASP A O 1
ATOM 664 N N . ARG A 1 116 ? 37.871 -29.426 9.732 1.00 31.36 992 ARG A N 1
ATOM 665 C CA . ARG A 1 116 ? 38.058 -28.322 10.666 1.00 36.06 992 ARG A CA 1
ATOM 666 C C . ARG A 1 116 ? 37.770 -27.004 9.985 1.00 32.79 992 ARG A C 1
ATOM 667 O O . ARG A 1 116 ? 37.136 -26.134 10.566 1.00 31.71 992 ARG A O 1
ATOM 675 N N . GLN A 1 117 ? 38.190 -26.855 8.735 1.00 32.50 993 GLN A N 1
ATOM 676 C CA . GLN A 1 117 ? 38.035 -25.545 8.108 1.00 31.39 993 GLN A CA 1
ATOM 677 C C . GLN A 1 117 ? 37.174 -25.449 6.849 1.00 25.21 993 GLN A C 1
ATOM 678 O O . GLN A 1 117 ? 37.291 -24.500 6.093 1.00 24.22 993 GLN A O 1
ATOM 684 N N . THR A 1 118 ? 36.312 -26.428 6.628 1.00 20.74 994 THR A N 1
ATOM 685 C CA . THR A 1 118 ? 35.401 -26.360 5.513 1.00 22.31 994 THR A CA 1
ATOM 686 C C . THR A 1 118 ? 34.019 -26.836 5.954 1.00 24.84 994 THR A C 1
ATOM 687 O O . THR A 1 118 ? 33.907 -27.770 6.771 1.00 23.49 994 THR A O 1
ATOM 691 N N . GLU A 1 119 ? 32.977 -26.209 5.395 1.00 24.93 995 GLU A N 1
ATOM 692 C CA . GLU A 1 119 ? 31.613 -26.463 5.818 1.00 25.93 995 GLU A CA 1
ATOM 693 C C . GLU A 1 119 ? 30.569 -26.120 4.748 1.00 27.43 995 GLU A C 1
ATOM 694 O O . GLU A 1 119 ? 30.858 -25.449 3.745 1.00 26.97 995 GLU A O 1
ATOM 700 N N . ILE A 1 120 ? 29.350 -26.600 4.966 1.00 25.03 996 ILE A N 1
ATOM 701 C CA . ILE A 1 120 ? 28.234 -26.191 4.155 1.00 26.08 996 ILE A CA 1
ATOM 702 C C . ILE A 1 120 ? 27.322 -25.224 4.921 1.00 29.23 996 ILE A C 1
ATOM 703 O O . ILE A 1 120 ? 26.711 -25.550 5.950 1.00 33.69 996 ILE A O 1
ATOM 708 N N . TYR A 1 121 ? 27.235 -24.013 4.425 1.00 27.55 997 TYR A N 1
ATOM 709 C CA . TYR A 1 121 ? 26.593 -22.975 5.196 1.00 30.68 997 TYR A CA 1
ATOM 710 C C . TYR A 1 121 ? 25.374 -22.549 4.430 1.00 29.89 997 TYR A C 1
ATOM 711 O O . TYR A 1 121 ? 25.380 -22.549 3.210 1.00 30.26 997 TYR A O 1
ATOM 720 N N . GLN A 1 122 ? 24.319 -22.180 5.128 1.00 31.13 998 GLN A N 1
ATOM 721 C CA . GLN A 1 122 ? 23.107 -21.775 4.429 1.00 31.88 998 GLN A CA 1
ATOM 722 C C . GLN A 1 122 ? 22.524 -20.542 5.057 1.00 29.31 998 GLN A C 1
ATOM 723 O O . GLN A 1 122 ? 22.266 -20.532 6.242 1.00 28.53 998 GLN A O 1
ATOM 729 N N . TYR A 1 123 ? 22.336 -19.498 4.264 1.00 29.42 999 TYR A N 1
ATOM 730 C CA . TYR A 1 123 ? 21.704 -18.287 4.760 1.00 28.44 999 TYR A CA 1
ATOM 731 C C . TYR A 1 123 ? 20.674 -17.739 3.804 1.00 30.68 999 TYR A C 1
ATOM 732 O O . TYR A 1 123 ? 20.600 -18.161 2.661 1.00 30.15 999 TYR A O 1
ATOM 741 N N . VAL A 1 124 ? 19.893 -16.772 4.284 1.00 36.67 1000 VAL A N 1
ATOM 742 C CA . VAL A 1 124 ? 18.915 -16.042 3.470 1.00 37.82 1000 VAL A CA 1
ATOM 743 C C . VAL A 1 124 ? 19.238 -14.570 3.558 1.00 37.38 1000 VAL A C 1
ATOM 744 O O . VAL A 1 124 ? 19.581 -14.104 4.630 1.00 37.96 1000 VAL A O 1
ATOM 748 N N . LEU A 1 125 ? 19.151 -13.850 2.440 1.00 38.63 1001 LEU A N 1
ATOM 749 C CA . LEU A 1 125 ? 19.212 -12.387 2.456 1.00 40.34 1001 LEU A CA 1
ATOM 750 C C . LEU A 1 125 ? 17.843 -11.856 2.092 1.00 45.40 1001 LEU A C 1
ATOM 751 O O . LEU A 1 125 ? 17.275 -12.255 1.072 1.00 50.28 1001 LEU A O 1
ATOM 756 N N . ASN A 1 126 ? 17.296 -10.966 2.907 1.00 48.29 1002 ASN A N 1
ATOM 757 C CA . ASN A 1 126 ? 16.030 -10.351 2.545 1.00 52.05 1002 ASN A CA 1
ATOM 758 C C . ASN A 1 126 ? 16.207 -9.227 1.525 1.00 55.92 1002 ASN A C 1
ATOM 759 O O . ASN A 1 126 ? 17.268 -8.608 1.453 1.00 54.71 1002 ASN A O 1
ATOM 764 N N . SER A 1 127 ? 15.171 -8.987 0.725 1.00 62.39 1003 SER A N 1
ATOM 765 C CA . SER A 1 127 ? 15.253 -8.049 -0.400 1.00 67.99 1003 SER A CA 1
ATOM 766 C C . SER A 1 127 ? 14.482 -6.751 -0.160 1.00 72.44 1003 SER A C 1
ATOM 767 O O . SER A 1 127 ? 13.463 -6.748 0.537 1.00 72.63 1003 SER A O 1
ATOM 770 N N . MET A 1 128 ? 14.960 -5.664 -0.772 1.00 78.00 1004 MET A N 1
ATOM 771 C CA . MET A 1 128 ? 14.474 -4.303 -0.484 1.00 82.77 1004 MET A CA 1
ATOM 772 C C . MET A 1 128 ? 13.016 -4.045 -0.870 1.00 83.41 1004 MET A C 1
ATOM 773 O O . MET A 1 128 ? 12.166 -3.844 -0.004 1.00 83.45 1004 MET A O 1
ATOM 778 N N . ALA A 1 129 ? 12.734 -4.045 -2.167 1.00 84.82 1005 ALA A N 1
ATOM 779 C CA . ALA A 1 129 ? 11.366 -3.888 -2.653 1.00 85.56 1005 ALA A CA 1
ATOM 780 C C . ALA A 1 129 ? 10.565 -5.164 -2.349 1.00 85.76 1005 ALA A C 1
ATOM 781 O O . ALA A 1 129 ? 11.137 -6.147 -1.860 1.00 85.58 1005 ALA A O 1
ATOM 783 N N . PRO A 1 130 ? 9.237 -5.149 -2.587 1.00 85.37 1006 PRO A N 1
ATOM 784 C CA . PRO A 1 130 ? 8.469 -6.406 -2.593 1.00 84.46 1006 PRO A CA 1
ATOM 785 C C . PRO A 1 130 ? 8.970 -7.440 -3.617 1.00 83.21 1006 PRO A C 1
ATOM 786 O O . PRO A 1 130 ? 8.212 -7.886 -4.473 1.00 82.92 1006 PRO A O 1
ATOM 790 N N . HIS A 1 131 ? 10.246 -7.802 -3.509 1.00 82.54 1007 HIS A N 1
ATOM 791 C CA . HIS A 1 131 ? 10.877 -8.850 -4.303 1.00 81.35 1007 HIS A CA 1
ATOM 792 C C . HIS A 1 131 ? 10.833 -10.133 -3.479 1.00 78.01 1007 HIS A C 1
ATOM 793 O O . HIS A 1 131 ? 10.368 -10.111 -2.341 1.00 78.27 1007 HIS A O 1
ATOM 800 N N . PRO A 1 132 ? 11.298 -11.262 -4.042 1.00 74.54 1008 PRO A N 1
ATOM 801 C CA . PRO A 1 132 ? 11.536 -12.379 -3.135 1.00 71.18 1008 PRO A CA 1
ATOM 802 C C . PRO A 1 132 ? 12.942 -12.322 -2.541 1.00 67.22 1008 PRO A C 1
ATOM 803 O O . PRO A 1 132 ? 13.796 -11.582 -3.030 1.00 65.13 1008 PRO A O 1
ATOM 807 N N . SER A 1 133 ? 13.174 -13.100 -1.490 1.00 63.68 1009 SER A N 1
ATOM 808 C CA . SER A 1 133 ? 14.484 -13.146 -0.849 1.00 60.81 1009 SER A CA 1
ATOM 809 C C . SER A 1 133 ? 15.513 -13.950 -1.657 1.00 58.59 1009 SER A C 1
ATOM 810 O O . SER A 1 133 ? 15.184 -14.944 -2.313 1.00 57.93 1009 SER A O 1
ATOM 813 N N . ARG A 1 134 ? 16.759 -13.498 -1.612 1.00 54.48 1010 ARG A N 1
ATOM 814 C CA . ARG A 1 134 ? 17.845 -14.221 -2.234 1.00 52.71 1010 ARG A CA 1
ATOM 815 C C . ARG A 1 134 ? 18.367 -15.272 -1.239 1.00 51.92 1010 ARG A C 1
ATOM 816 O O . ARG A 1 134 ? 18.687 -14.953 -0.088 1.00 52.34 1010 ARG A O 1
ATOM 818 N N . ASP A 1 135 ? 18.421 -16.531 -1.666 1.00 49.63 1011 ASP A N 1
ATOM 819 C CA . ASP A 1 135 ? 18.798 -17.635 -0.766 1.00 49.72 1011 ASP A CA 1
ATOM 820 C C . ASP A 1 135 ? 20.087 -18.360 -1.152 1.00 44.43 1011 ASP A C 1
ATOM 821 O O . ASP A 1 135 ? 20.424 -18.471 -2.336 1.00 43.79 1011 ASP A O 1
ATOM 826 N N . PHE A 1 136 ? 20.806 -18.848 -0.145 1.00 35.75 1012 PHE A N 1
ATOM 827 C CA . PHE A 1 136 ? 22.169 -19.323 -0.364 1.00 33.35 1012 PHE A CA 1
ATOM 828 C C . PHE A 1 136 ? 22.479 -20.605 0.365 1.00 31.02 1012 PHE A C 1
ATOM 829 O O . PHE A 1 136 ? 22.050 -20.814 1.491 1.00 36.45 1012 PHE A O 1
ATOM 837 N N . VAL A 1 137 ? 23.239 -21.461 -0.289 1.00 25.39 1013 VAL A N 1
ATOM 838 C CA . VAL A 1 137 ? 23.679 -22.705 0.289 1.00 21.21 1013 VAL A CA 1
ATOM 839 C C . VAL A 1 137 ? 25.013 -22.904 -0.342 1.00 21.68 1013 VAL A C 1
ATOM 840 O O . VAL A 1 137 ? 25.129 -23.034 -1.546 1.00 25.56 1013 VAL A O 1
ATOM 844 N N . VAL A 1 138 ? 26.037 -22.944 0.477 1.00 23.92 1014 VAL A N 1
ATOM 845 C CA . VAL A 1 138 ? 27.358 -22.729 -0.021 1.00 22.02 1014 VAL A CA 1
ATOM 846 C C . VAL A 1 138 ? 28.363 -23.674 0.637 1.00 23.02 1014 VAL A C 1
ATOM 847 O O . VAL A 1 138 ? 28.199 -24.044 1.791 1.00 28.86 1014 VAL A O 1
ATOM 851 N N . LEU A 1 139 ? 29.350 -24.130 -0.124 1.00 21.44 1015 LEU A N 1
ATOM 852 C CA . LEU A 1 139 ? 30.532 -24.757 0.426 1.00 21.34 1015 LEU A CA 1
ATOM 853 C C . LEU A 1 139 ? 31.543 -23.624 0.773 1.00 25.13 1015 LEU A C 1
ATOM 854 O O . LEU A 1 139 ? 31.942 -22.879 -0.116 1.00 33.10 1015 LEU A O 1
ATOM 859 N N . ARG A 1 140 ? 31.922 -23.430 2.035 1.00 23.30 1016 ARG A N 1
ATOM 860 C CA . ARG A 1 140 ? 32.937 -22.399 2.365 1.00 17.69 1016 ARG A CA 1
ATOM 861 C C . ARG A 1 140 ? 34.096 -23.115 2.959 1.00 16.69 1016 ARG A C 1
ATOM 862 O O . ARG A 1 140 ? 33.910 -24.048 3.731 1.00 20.05 1016 ARG A O 1
ATOM 870 N N . THR A 1 141 ? 35.289 -22.633 2.683 1.00 11.08 1017 THR A N 1
ATOM 871 C CA . THR A 1 141 ? 36.424 -23.114 3.389 1.00 16.35 1017 THR A CA 1
ATOM 872 C C . THR A 1 141 ? 37.217 -21.866 3.728 1.00 17.85 1017 THR A C 1
ATOM 873 O O . THR A 1 141 ? 37.087 -20.864 3.041 1.00 23.46 1017 THR A O 1
ATOM 877 N N . TRP A 1 142 ? 38.002 -21.877 4.798 1.00 15.85 1018 TRP A N 1
ATOM 878 C CA . TRP A 1 142 ? 38.728 -20.660 5.148 1.00 11.88 1018 TRP A CA 1
ATOM 879 C C . TRP A 1 142 ? 40.090 -21.058 5.608 1.00 15.14 1018 TRP A C 1
ATOM 880 O O . TRP A 1 142 ? 40.305 -22.214 5.924 1.00 12.92 1018 TRP A O 1
ATOM 891 N N . LYS A 1 143 ? 41.006 -20.097 5.643 1.00 18.18 1019 LYS A N 1
ATOM 892 C CA . LYS A 1 143 ? 42.401 -20.399 5.795 1.00 24.08 1019 LYS A CA 1
ATOM 893 C C . LYS A 1 143 ? 43.049 -19.212 6.495 1.00 27.23 1019 LYS A C 1
ATOM 894 O O . LYS A 1 143 ? 42.931 -18.103 6.023 1.00 29.17 1019 LYS A O 1
ATOM 898 N N . THR A 1 144 ? 43.725 -19.443 7.620 1.00 34.00 1020 THR A N 1
ATOM 899 C CA . THR A 1 144 ? 44.341 -18.359 8.394 1.00 37.15 1020 THR A CA 1
ATOM 900 C C . THR A 1 144 ? 45.852 -18.436 8.531 1.00 39.93 1020 THR A C 1
ATOM 901 O O . THR A 1 144 ? 46.446 -17.529 9.099 1.00 42.53 1020 THR A O 1
ATOM 905 N N . ASP A 1 145 ? 46.473 -19.504 8.024 1.00 42.64 1021 ASP A N 1
ATOM 906 C CA . ASP A 1 145 ? 47.939 -19.663 8.109 1.00 44.17 1021 ASP A CA 1
ATOM 907 C C . ASP A 1 145 ? 48.668 -19.566 6.769 1.00 42.53 1021 ASP A C 1
ATOM 908 O O . ASP A 1 145 ? 49.593 -20.336 6.497 1.00 42.22 1021 ASP A O 1
ATOM 913 N N . LEU A 1 146 ? 48.248 -18.622 5.939 1.00 40.36 1022 LEU A N 1
ATOM 914 C CA . LEU A 1 146 ? 48.863 -18.419 4.639 1.00 40.44 1022 LEU A CA 1
ATOM 915 C C . LEU A 1 146 ? 50.079 -17.514 4.792 1.00 41.52 1022 LEU A C 1
ATOM 916 O O . LEU A 1 146 ? 50.196 -16.809 5.789 1.00 41.73 1022 LEU A O 1
ATOM 921 N N . PRO A 1 147 ? 51.002 -17.537 3.814 1.00 43.27 1023 PRO A N 1
ATOM 922 C CA . PRO A 1 147 ? 52.177 -16.673 3.936 1.00 43.42 1023 PRO A CA 1
ATOM 923 C C . PRO A 1 147 ? 51.813 -15.193 4.070 1.00 43.38 1023 PRO A C 1
ATOM 924 O O . PRO A 1 147 ? 50.739 -14.779 3.634 1.00 41.47 1023 PRO A O 1
ATOM 928 N N . LYS A 1 148 ? 52.708 -14.432 4.703 1.00 44.07 1024 LYS A N 1
ATOM 929 C CA . LYS A 1 148 ? 52.603 -12.980 4.846 1.00 43.13 1024 LYS A CA 1
ATOM 930 C C . LYS A 1 148 ? 51.358 -12.505 5.589 1.00 44.45 1024 LYS A C 1
ATOM 931 O O . LYS A 1 148 ? 50.823 -11.452 5.255 1.00 45.15 1024 LYS A O 1
ATOM 934 N N . GLY A 1 149 ? 50.893 -13.283 6.574 1.00 45.93 1025 GLY A N 1
ATOM 935 C CA . GLY A 1 149 ? 49.730 -12.917 7.418 1.00 46.86 1025 GLY A CA 1
ATOM 936 C C . GLY A 1 149 ? 48.345 -12.910 6.758 1.00 48.06 1025 GLY A C 1
ATOM 937 O O . GLY A 1 149 ? 47.365 -12.378 7.312 1.00 47.03 1025 GLY A O 1
ATOM 938 N N . MET A 1 150 ? 48.268 -13.512 5.575 1.00 47.62 1026 MET A N 1
ATOM 939 C CA . MET A 1 150 ? 47.062 -13.540 4.747 1.00 46.46 1026 MET A CA 1
ATOM 940 C C . MET A 1 150 ? 45.969 -14.467 5.263 1.00 41.73 1026 MET A C 1
ATOM 941 O O . MET A 1 150 ? 46.245 -15.569 5.712 1.00 40.63 1026 MET A O 1
ATOM 946 N N . CYS A 1 151 ? 44.719 -14.049 5.160 1.00 37.60 1027 CYS A N 1
ATOM 947 C CA . CYS A 1 151 ? 43.625 -14.997 5.367 1.00 35.57 1027 CYS A CA 1
ATOM 948 C C . CYS A 1 151 ? 42.691 -14.991 4.193 1.00 31.39 1027 CYS A C 1
ATOM 949 O O . CYS A 1 151 ? 42.621 -14.003 3.473 1.00 33.92 1027 CYS A O 1
ATOM 952 N N . THR A 1 152 ? 41.952 -16.082 4.014 1.00 25.97 1028 THR A N 1
ATOM 953 C CA . THR A 1 152 ? 41.041 -16.217 2.881 1.00 22.20 1028 THR A CA 1
ATOM 954 C C . THR A 1 152 ? 39.813 -16.951 3.284 1.00 21.49 1028 THR A C 1
ATOM 955 O O . THR A 1 152 ? 39.866 -17.951 4.011 1.00 22.98 1028 THR A O 1
ATOM 959 N N . LEU A 1 153 ? 38.693 -16.492 2.765 1.00 19.46 1029 LEU A N 1
ATOM 960 C CA . LEU A 1 153 ? 37.486 -17.284 2.878 1.00 17.81 1029 LEU A CA 1
ATOM 961 C C . LEU A 1 153 ? 36.954 -17.508 1.446 1.00 13.88 1029 LEU A C 1
ATOM 962 O O . LEU A 1 153 ? 36.809 -16.568 0.694 1.00 22.27 1029 LEU A O 1
ATOM 967 N N . VAL A 1 154 ? 36.677 -18.732 1.055 1.00 9.84 1030 VAL A N 1
ATOM 968 C CA . VAL A 1 154 ? 36.142 -18.961 -0.289 1.00 13.42 1030 VAL A CA 1
ATOM 969 C C . VAL A 1 154 ? 34.842 -19.779 -0.309 1.00 16.15 1030 VAL A C 1
ATOM 970 O O . VAL A 1 154 ? 34.625 -20.715 0.498 1.00 13.01 1030 VAL A O 1
ATOM 974 N N . SER A 1 155 ? 33.972 -19.408 -1.243 1.00 14.02 1031 SER A N 1
ATOM 975 C CA . SER A 1 155 ? 32.654 -19.971 -1.271 1.00 14.63 1031 SER A CA 1
ATOM 976 C C . SER A 1 155 ? 32.173 -20.318 -2.670 1.00 14.85 1031 SER A C 1
ATOM 977 O O . SER A 1 155 ? 32.603 -19.714 -3.645 1.00 17.02 1031 SER A O 1
ATOM 980 N N . LEU A 1 156 ? 31.278 -21.292 -2.777 1.00 16.06 1032 LEU A N 1
ATOM 981 C CA . LEU A 1 156 ? 30.617 -21.569 -4.058 1.00 17.28 1032 LEU A CA 1
ATOM 982 C C . LEU A 1 156 ? 29.352 -22.294 -3.720 1.00 19.20 1032 LEU A C 1
ATOM 983 O O . LEU A 1 156 ? 29.321 -23.007 -2.739 1.00 24.96 1032 LEU A O 1
ATOM 988 N N . SER A 1 157 ? 28.305 -22.073 -4.499 1.00 22.13 1033 SER A N 1
ATOM 989 C CA . SER A 1 157 ? 26.975 -22.569 -4.182 1.00 24.46 1033 SER A CA 1
ATOM 990 C C . SER A 1 157 ? 26.930 -24.051 -4.421 1.00 26.82 1033 SER A C 1
ATOM 991 O O . SER A 1 157 ? 27.607 -24.554 -5.321 1.00 31.88 1033 SER A O 1
ATOM 994 N N . VAL A 1 158 ? 26.171 -24.759 -3.593 1.00 26.18 1034 VAL A N 1
ATOM 995 C CA . VAL A 1 158 ? 25.948 -26.184 -3.795 1.00 27.65 1034 VAL A CA 1
ATOM 996 C C . VAL A 1 158 ? 24.507 -26.473 -3.448 1.00 27.18 1034 VAL A C 1
ATOM 997 O O . VAL A 1 158 ? 23.768 -25.561 -3.093 1.00 30.78 1034 VAL A O 1
ATOM 1001 N N . GLU A 1 159 ? 24.105 -27.731 -3.549 1.00 27.72 1035 GLU A N 1
ATOM 1002 C CA . GLU A 1 159 ? 22.826 -28.168 -3.021 1.00 31.17 1035 GLU A CA 1
ATOM 1003 C C . GLU A 1 159 ? 23.048 -29.114 -1.854 1.00 32.97 1035 GLU A C 1
ATOM 1004 O O . GLU A 1 159 ? 23.980 -29.921 -1.863 1.00 32.99 1035 GLU A O 1
ATOM 1010 N N . HIS A 1 160 ? 22.182 -29.050 -0.857 1.00 33.41 1036 HIS A N 1
ATOM 1011 C CA . HIS A 1 160 ? 22.267 -30.038 0.207 1.00 36.72 1036 HIS A CA 1
ATOM 1012 C C . HIS A 1 160 ? 20.938 -30.699 0.412 1.00 38.37 1036 HIS A C 1
ATOM 1013 O O . HIS A 1 160 ? 19.915 -30.038 0.357 1.00 42.28 1036 HIS A O 1
ATOM 1020 N N . GLU A 1 161 ? 20.957 -31.997 0.681 1.00 41.99 1037 GLU A N 1
ATOM 1021 C CA . GLU A 1 161 ? 19.728 -32.745 0.937 1.00 47.19 1037 GLU A CA 1
ATOM 1022 C C . GLU A 1 161 ? 18.917 -32.209 2.128 1.00 50.32 1037 GLU A C 1
ATOM 1023 O O . GLU A 1 161 ? 17.787 -32.624 2.332 1.00 51.44 1037 GLU A O 1
ATOM 1025 N N . GLU A 1 162 ? 19.487 -31.283 2.901 1.00 54.90 1038 GLU A N 1
ATOM 1026 C CA . GLU A 1 162 ? 18.830 -30.761 4.105 1.00 57.72 1038 GLU A CA 1
ATOM 1027 C C . GLU A 1 162 ? 18.655 -29.254 4.091 1.00 58.70 1038 GLU A C 1
ATOM 1028 O O . GLU A 1 162 ? 18.138 -28.675 5.040 1.00 57.26 1038 GLU A O 1
ATOM 1034 N N . ALA A 1 163 ? 19.090 -28.620 3.013 1.00 60.80 1039 ALA A N 1
ATOM 1035 C CA . ALA A 1 163 ? 18.911 -27.192 2.858 1.00 63.01 1039 ALA A CA 1
ATOM 1036 C C . ALA A 1 163 ? 17.825 -26.887 1.817 1.00 66.47 1039 ALA A C 1
ATOM 1037 O O . ALA A 1 163 ? 18.123 -26.545 0.670 1.00 66.32 1039 ALA A O 1
ATOM 1039 N N . GLN A 1 164 ? 16.564 -27.018 2.220 1.00 70.36 1040 GLN A N 1
ATOM 1040 C CA . GLN A 1 164 ? 15.440 -26.842 1.296 1.00 73.95 1040 GLN A CA 1
ATOM 1041 C C . GLN A 1 164 ? 14.936 -25.409 1.293 1.00 74.45 1040 GLN A C 1
ATOM 1042 O O . GLN A 1 164 ? 14.914 -24.762 2.343 1.00 75.65 1040 GLN A O 1
ATOM 1048 N N . LEU A 1 165 ? 14.520 -24.940 0.113 1.00 74.23 1041 LEU A N 1
ATOM 1049 C CA . LEU A 1 165 ? 14.184 -23.530 -0.133 1.00 73.95 1041 LEU A CA 1
ATOM 1050 C C . LEU A 1 165 ? 13.590 -22.840 1.088 1.00 73.75 1041 LEU A C 1
ATOM 1051 O O . LEU A 1 165 ? 12.391 -22.930 1.356 1.00 73.20 1041 LEU A O 1
ATOM 1053 N N . LEU A 1 166 ? 14.456 -22.152 1.828 1.00 72.96 1042 LEU A N 1
ATOM 1054 C CA . LEU A 1 166 ? 14.061 -21.478 3.050 1.00 71.49 1042 LEU A CA 1
ATOM 1055 C C . LEU A 1 166 ? 13.270 -20.202 2.744 1.00 70.39 1042 LEU A C 1
ATOM 1056 O O . LEU A 1 166 ? 12.938 -19.430 3.648 1.00 70.49 1042 LEU A O 1
ATOM 1058 N N . GLY A 1 167 ? 12.959 -20.001 1.463 1.00 68.49 1043 GLY A N 1
ATOM 1059 C CA . GLY A 1 167 ? 12.173 -18.855 1.022 1.00 65.09 1043 GLY A CA 1
ATOM 1060 C C . GLY A 1 167 ? 12.149 -18.669 -0.485 1.00 62.41 1043 GLY A C 1
ATOM 1061 O O . GLY A 1 167 ? 11.697 -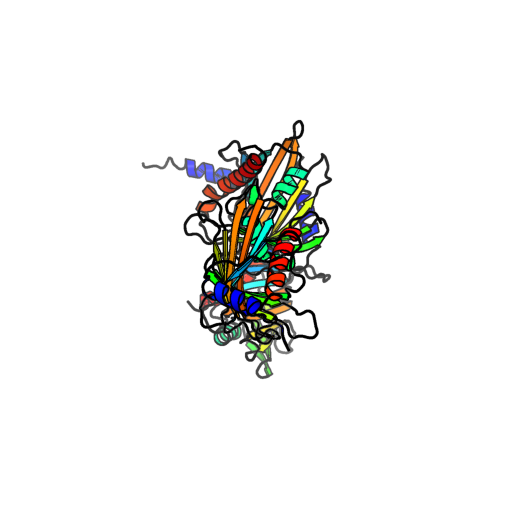19.548 -1.228 1.00 62.43 1043 GLY A O 1
ATOM 1062 N N . GLY A 1 168 ? 12.666 -17.521 -0.921 1.00 59.00 1044 GLY A N 1
ATOM 1063 C CA . GLY A 1 168 ? 12.539 -17.052 -2.296 1.00 54.14 1044 GLY A CA 1
ATOM 1064 C C . GLY A 1 168 ? 13.332 -17.759 -3.378 1.00 50.57 1044 GLY A C 1
ATOM 1065 O O . GLY A 1 168 ? 12.906 -18.793 -3.887 1.00 49.63 1044 GLY A O 1
ATOM 1066 N N . VAL A 1 169 ? 14.474 -17.182 -3.751 1.00 47.12 1045 VAL A N 1
ATOM 1067 C CA . VAL A 1 169 ? 15.189 -17.589 -4.965 1.00 46.12 1045 VAL A CA 1
ATOM 1068 C C . VAL A 1 169 ? 16.635 -17.994 -4.713 1.00 44.87 1045 VAL A C 1
ATOM 1069 O O . VAL A 1 169 ? 17.469 -17.136 -4.424 1.00 49.59 1045 VAL A O 1
ATOM 1073 N N . ARG A 1 170 ? 16.947 -19.275 -4.855 1.00 40.73 1046 ARG A N 1
ATOM 1074 C CA . ARG A 1 170 ? 18.335 -19.718 -4.792 1.00 40.76 1046 ARG A CA 1
ATOM 1075 C C . ARG A 1 170 ? 19.235 -18.926 -5.710 1.00 39.06 1046 ARG A C 1
ATOM 1076 O O . ARG A 1 170 ? 19.013 -18.896 -6.909 1.00 43.74 1046 ARG A O 1
ATOM 1084 N N . ALA A 1 171 ? 20.260 -18.290 -5.168 1.00 35.68 1047 ALA A N 1
ATOM 1085 C CA . ALA A 1 171 ? 21.256 -17.694 -6.033 1.00 34.36 1047 ALA A CA 1
ATOM 1086 C C . ALA A 1 171 ? 22.289 -18.751 -6.438 1.00 34.69 1047 ALA A C 1
ATOM 1087 O O . ALA A 1 171 ? 22.122 -19.935 -6.169 1.00 32.12 1047 ALA A O 1
ATOM 1089 N N . VAL A 1 172 ? 23.338 -18.319 -7.128 1.00 35.70 1048 VAL A N 1
ATOM 1090 C CA . VAL A 1 172 ? 24.431 -19.198 -7.509 1.00 34.71 1048 VAL A CA 1
ATOM 1091 C C . VAL A 1 172 ? 25.730 -18.410 -7.317 1.00 34.48 1048 VAL A C 1
ATOM 1092 O O . VAL A 1 172 ? 26.136 -17.615 -8.178 1.00 34.94 1048 VAL A O 1
ATOM 1096 N N . VAL A 1 173 ? 26.352 -18.596 -6.159 1.00 30.36 1049 VAL A N 1
ATOM 1097 C CA . VAL A 1 173 ? 27.648 -18.028 -5.922 1.00 25.81 1049 VAL A CA 1
ATOM 1098 C C . VAL A 1 173 ? 28.577 -18.837 -6.820 1.00 27.96 1049 VAL A C 1
ATOM 1099 O O . VAL A 1 173 ? 28.877 -19.979 -6.527 1.00 25.19 1049 VAL A O 1
ATOM 1103 N N . MET A 1 174 ? 28.970 -18.256 -7.954 1.00 31.60 1050 MET A N 1
ATOM 1104 C CA . MET A 1 174 ? 29.833 -18.940 -8.918 1.00 32.96 1050 MET A CA 1
ATOM 1105 C C . MET A 1 174 ? 31.267 -18.789 -8.451 1.00 31.20 1050 MET A C 1
ATOM 1106 O O . MET A 1 174 ? 32.043 -19.755 -8.425 1.00 27.04 1050 MET A O 1
ATOM 1111 N N . ASP A 1 175 ? 31.593 -17.559 -8.073 1.00 32.16 1051 ASP A N 1
ATOM 1112 C CA . ASP A 1 175 ? 32.847 -17.225 -7.413 1.00 33.15 1051 ASP A CA 1
ATOM 1113 C C . ASP A 1 175 ? 32.549 -16.330 -6.230 1.00 33.02 1051 ASP A C 1
ATOM 1114 O O . ASP A 1 175 ? 31.674 -15.457 -6.298 1.00 34.79 1051 ASP A O 1
ATOM 1119 N N . SER A 1 176 ? 33.265 -16.562 -5.137 1.00 29.57 1052 SER A N 1
ATOM 1120 C CA . SER A 1 176 ? 33.264 -15.643 -4.012 1.00 22.43 1052 SER A CA 1
ATOM 1121 C C . SER A 1 176 ? 34.494 -15.919 -3.218 1.00 21.47 1052 SER A C 1
ATOM 1122 O O . SER A 1 176 ? 34.695 -17.052 -2.729 1.00 21.13 1052 SER A O 1
ATOM 1125 N N . GLN A 1 177 ? 35.335 -14.908 -3.083 1.00 15.12 1053 GLN A N 1
ATOM 1126 C CA . GLN A 1 177 ? 36.484 -15.122 -2.267 1.00 19.95 1053 GLN A CA 1
ATOM 1127 C C . GLN A 1 177 ? 36.907 -13.877 -1.543 1.00 20.65 1053 GLN A C 1
ATOM 1128 O O . GLN A 1 177 ? 37.086 -12.828 -2.158 1.00 20.37 1053 GLN A O 1
ATOM 1134 N N . TYR A 1 178 ? 37.032 -13.984 -0.218 1.00 20.36 1054 TYR A N 1
ATOM 1135 C CA . TYR A 1 178 ? 37.533 -12.861 0.562 1.00 20.16 1054 TYR A CA 1
ATOM 1136 C C . TYR A 1 178 ? 39.023 -13.067 0.720 1.00 20.92 1054 TYR A C 1
ATOM 1137 O O . TYR A 1 178 ? 39.448 -14.147 1.125 1.00 19.97 1054 TYR A O 1
ATOM 1146 N N . LEU A 1 179 ? 39.801 -12.047 0.347 1.00 22.32 1055 LEU A N 1
ATOM 1147 C CA . LEU A 1 179 ? 41.236 -12.022 0.606 1.00 25.18 1055 LEU A CA 1
ATOM 1148 C C . LEU A 1 179 ? 41.514 -10.912 1.599 1.00 26.73 1055 LEU A C 1
ATOM 1149 O O . LEU A 1 179 ? 41.216 -9.741 1.338 1.00 29.58 1055 LEU A O 1
ATOM 1154 N N . ILE A 1 180 ? 42.065 -11.278 2.750 1.00 26.61 1056 ILE A N 1
ATOM 1155 C CA . ILE A 1 180 ? 42.364 -10.308 3.805 1.00 27.89 1056 ILE A CA 1
ATOM 1156 C C . ILE A 1 180 ? 43.841 -10.308 4.048 1.00 29.41 1056 ILE A C 1
ATOM 1157 O O . ILE A 1 180 ? 44.416 -11.353 4.356 1.00 32.11 1056 ILE A O 1
ATOM 1162 N N . GLU A 1 181 ? 44.474 -9.155 3.898 1.00 31.89 1057 GLU A N 1
ATOM 1163 C CA . GLU A 1 181 ? 45.918 -9.100 4.061 1.00 36.65 1057 GLU A CA 1
ATOM 1164 C C . GLU A 1 181 ? 46.318 -7.972 4.991 1.00 36.77 1057 GLU A C 1
ATOM 1165 O O . GLU A 1 181 ? 45.606 -6.980 5.092 1.00 37.25 1057 GLU A O 1
ATOM 1171 N N . PRO A 1 182 ? 47.449 -8.133 5.695 1.00 39.04 1058 PRO A N 1
ATOM 1172 C CA . PRO A 1 182 ? 47.875 -7.118 6.646 1.00 41.37 1058 PRO A CA 1
ATOM 1173 C C . PRO A 1 182 ? 48.396 -5.904 5.925 1.00 44.23 1058 PRO A C 1
ATOM 1174 O O . PRO A 1 182 ? 49.248 -6.025 5.054 1.00 45.06 1058 PRO A O 1
ATOM 1178 N N . CYS A 1 183 ? 47.869 -4.743 6.281 1.00 48.41 1059 CYS A N 1
ATOM 1179 C CA . CYS A 1 183 ? 48.483 -3.490 5.904 1.00 51.54 1059 CYS A CA 1
ATOM 1180 C C . CYS A 1 183 ? 48.488 -2.613 7.157 1.00 54.75 1059 CYS A C 1
ATOM 1181 O O . CYS A 1 183 ? 47.492 -2.554 7.876 1.00 56.56 1059 CYS A O 1
ATOM 1184 N N . GLY A 1 184 ? 49.622 -1.979 7.450 1.00 56.84 1060 GLY A N 1
ATOM 1185 C CA . GLY A 1 184 ? 49.732 -1.115 8.628 1.00 60.16 1060 GLY A CA 1
ATOM 1186 C C . GLY A 1 184 ? 49.747 -1.860 9.959 1.00 62.43 1060 GLY A C 1
ATOM 1187 O O . GLY A 1 184 ? 49.790 -3.096 9.990 1.00 63.02 1060 GLY A O 1
ATOM 1188 N N . SER A 1 185 ? 49.707 -1.101 11.059 1.00 63.43 1061 SER A N 1
ATOM 1189 C CA . SER A 1 185 ? 49.752 -1.666 12.415 1.00 63.19 1061 SER A CA 1
ATOM 1190 C C . SER A 1 185 ? 48.376 -2.131 12.852 1.00 61.00 1061 SER A C 1
ATOM 1191 O O . SER A 1 185 ? 47.518 -1.311 13.195 1.00 59.38 1061 SER A O 1
ATOM 1194 N N . GLY A 1 186 ? 48.175 -3.446 12.834 1.00 60.68 1062 GLY A N 1
ATOM 1195 C CA . GLY A 1 186 ? 46.888 -4.063 13.189 1.00 57.67 1062 GLY A CA 1
ATOM 1196 C C . GLY A 1 186 ? 45.705 -3.595 12.350 1.00 55.33 1062 GLY A C 1
ATOM 1197 O O . GLY A 1 186 ? 44.600 -3.429 12.866 1.00 54.42 1062 GLY A O 1
ATOM 1198 N N . LYS A 1 187 ? 45.942 -3.356 11.062 1.00 52.14 1063 LYS A N 1
ATOM 1199 C CA . LYS A 1 187 ? 44.864 -3.046 10.130 1.00 48.62 1063 LYS A CA 1
ATOM 1200 C C . LYS A 1 187 ? 44.886 -4.045 8.971 1.00 44.54 1063 LYS A C 1
ATOM 1201 O O . LYS A 1 187 ? 45.848 -4.801 8.798 1.00 44.87 1063 LYS A O 1
ATOM 1207 N N . SER A 1 188 ? 43.830 -4.055 8.175 1.00 38.88 1064 SER A N 1
ATOM 1208 C CA . SER A 1 188 ? 43.786 -4.967 7.046 1.00 35.21 1064 SER A CA 1
ATOM 1209 C C . SER A 1 188 ? 43.237 -4.328 5.800 1.00 32.85 1064 SER A C 1
ATOM 1210 O O . SER A 1 188 ? 42.373 -3.441 5.867 1.00 32.69 1064 SER A O 1
ATOM 1213 N N . ARG A 1 189 ? 43.735 -4.802 4.664 1.00 29.47 1065 ARG A N 1
ATOM 1214 C CA . ARG A 1 189 ? 43.117 -4.548 3.373 1.00 28.98 1065 ARG A CA 1
ATOM 1215 C C . ARG A 1 189 ? 42.154 -5.724 3.133 1.00 24.09 1065 ARG A C 1
ATOM 1216 O O . ARG A 1 189 ? 42.578 -6.873 3.062 1.00 24.63 1065 ARG A O 1
ATOM 1224 N N . LEU A 1 190 ? 40.862 -5.444 3.044 1.00 18.38 1066 LEU A N 1
ATOM 1225 C CA . LEU A 1 190 ? 39.895 -6.484 2.739 1.00 18.13 1066 LEU A CA 1
ATOM 1226 C C . LEU A 1 190 ? 39.503 -6.456 1.272 1.00 18.51 1066 LEU A C 1
ATOM 1227 O O . LEU A 1 190 ? 39.104 -5.420 0.764 1.00 24.26 1066 LEU A O 1
ATOM 1232 N N . THR A 1 191 ? 39.592 -7.580 0.582 1.00 17.07 1067 THR A N 1
ATOM 1233 C CA . THR A 1 191 ? 39.197 -7.606 -0.822 1.00 14.52 1067 THR A CA 1
ATOM 1234 C C . THR A 1 191 ? 38.233 -8.742 -1.104 1.00 17.00 1067 THR A C 1
ATOM 1235 O O . THR A 1 191 ? 38.557 -9.913 -0.891 1.00 19.81 1067 THR A O 1
ATOM 1239 N N . HIS A 1 192 ? 37.040 -8.401 -1.576 1.00 16.92 1068 HIS A N 1
ATOM 1240 C CA . HIS A 1 192 ? 36.098 -9.408 -2.028 1.00 18.08 1068 HIS A CA 1
ATOM 1241 C C . HIS A 1 192 ? 35.958 -9.503 -3.571 1.00 22.78 1068 HIS A C 1
ATOM 1242 O O . HIS A 1 192 ? 35.350 -8.631 -4.210 1.00 25.74 1068 HIS A O 1
ATOM 1249 N N . ILE A 1 193 ? 36.511 -10.560 -4.161 1.00 23.03 1069 ILE A N 1
ATOM 1250 C CA . ILE A 1 193 ? 36.240 -10.871 -5.555 1.00 24.66 1069 ILE A CA 1
ATOM 1251 C C . ILE A 1 193 ? 35.102 -11.867 -5.727 1.00 24.72 1069 ILE A C 1
ATOM 1252 O O . ILE A 1 193 ? 35.275 -13.041 -5.434 1.00 27.64 1069 ILE A O 1
ATOM 1257 N N . CYS A 1 194 ? 33.961 -11.435 -6.245 1.00 24.35 1070 CYS A N 1
ATOM 1258 C CA . CYS A 1 194 ? 32.905 -12.395 -6.505 1.00 25.59 1070 CYS A CA 1
ATOM 1259 C C . CYS A 1 194 ? 32.097 -12.224 -7.808 1.00 28.84 1070 CYS A C 1
ATOM 1260 O O . CYS A 1 194 ? 32.252 -11.262 -8.552 1.00 25.99 1070 CYS A O 1
ATOM 1263 N N . ARG A 1 195 ? 31.208 -13.188 -8.032 1.00 32.22 1071 ARG A N 1
ATOM 1264 C CA . ARG A 1 195 ? 30.467 -13.362 -9.259 1.00 31.84 1071 ARG A CA 1
ATOM 1265 C C . ARG A 1 195 ? 29.263 -14.201 -8.883 1.00 33.81 1071 ARG A C 1
ATOM 1266 O O . ARG A 1 195 ? 29.351 -15.419 -8.760 1.00 34.13 1071 ARG A O 1
ATOM 1274 N N . ILE A 1 196 ? 28.136 -13.546 -8.671 1.00 36.17 1072 ILE A N 1
ATOM 1275 C CA . ILE A 1 196 ? 26.938 -14.245 -8.260 1.00 39.62 1072 ILE A CA 1
ATOM 1276 C C . ILE A 1 196 ? 25.888 -14.153 -9.363 1.00 45.76 1072 ILE A C 1
ATOM 1277 O O . ILE A 1 196 ? 25.827 -13.159 -10.091 1.00 48.50 1072 ILE A O 1
ATOM 1282 N N . ASP A 1 197 ? 25.084 -15.204 -9.496 1.00 47.94 1073 ASP A N 1
ATOM 1283 C CA . ASP A 1 197 ? 23.957 -15.228 -10.397 1.00 48.87 1073 ASP A CA 1
ATOM 128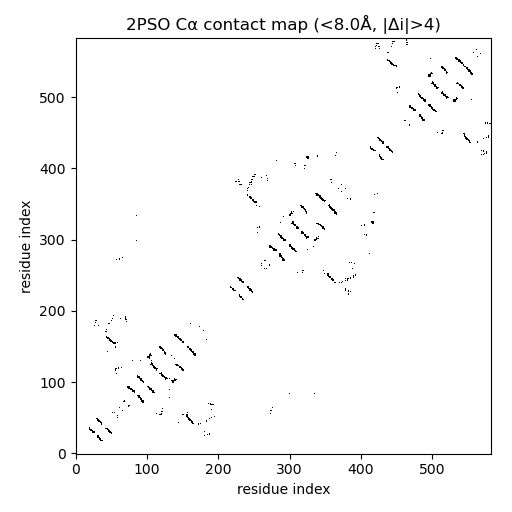4 C C . ASP A 1 197 ? 22.687 -15.283 -9.550 1.00 51.41 1073 ASP A C 1
ATOM 1285 O O . ASP A 1 197 ? 22.180 -16.367 -9.259 1.00 51.40 1073 ASP A O 1
ATOM 1290 N N . LEU A 1 198 ? 22.180 -14.121 -9.132 1.00 54.98 1074 LEU A N 1
ATOM 1291 C CA . LEU A 1 198 ? 20.843 -14.056 -8.547 1.00 57.86 1074 LEU A CA 1
ATOM 1292 C C . LEU A 1 198 ? 19.969 -14.384 -9.725 1.00 62.83 1074 LEU A C 1
ATOM 1293 O O . LEU A 1 198 ? 20.234 -13.911 -10.831 1.00 65.92 1074 LEU A O 1
ATOM 1298 N N . LYS A 1 199 ? 18.936 -15.188 -9.532 1.00 66.86 1075 LYS A N 1
ATOM 1299 C CA . LYS A 1 199 ? 18.181 -15.638 -10.699 1.00 71.06 1075 LYS A CA 1
ATOM 1300 C C . LYS A 1 199 ? 16.930 -14.803 -11.052 1.00 73.67 1075 LYS A C 1
ATOM 1301 O O . LYS A 1 199 ? 15.833 -15.087 -10.571 1.00 75.18 1075 LYS A O 1
ATOM 1307 N N . GLY A 1 200 ? 17.092 -13.779 -11.889 1.00 74.78 1076 GLY A N 1
ATOM 1308 C CA . GLY A 1 200 ? 15.919 -13.108 -12.456 1.00 79.58 1076 GLY A CA 1
ATOM 1309 C C . GLY A 1 200 ? 15.840 -11.590 -12.430 1.00 81.86 1076 GLY A C 1
ATOM 1310 O O . GLY A 1 200 ? 14.776 -11.024 -12.197 1.00 80.89 1076 GLY A O 1
ATOM 1311 N N . HIS A 1 201 ? 16.964 -10.927 -12.666 1.00 85.10 1077 HIS A N 1
ATOM 1312 C CA . HIS A 1 201 ? 16.969 -9.483 -12.842 1.00 87.66 1077 HIS A CA 1
ATOM 1313 C C . HIS A 1 201 ? 17.573 -9.225 -14.203 1.00 89.49 1077 HIS A C 1
ATOM 1314 O O . HIS A 1 201 ? 17.980 -10.165 -14.885 1.00 89.64 1077 HIS A O 1
ATOM 1321 N N . SER A 1 202 ? 17.645 -7.958 -14.592 1.00 91.76 1078 SER A N 1
ATOM 1322 C CA . SER A 1 202 ? 18.188 -7.586 -15.893 1.00 94.42 1078 SER A CA 1
ATOM 1323 C C . SER A 1 202 ? 19.701 -7.834 -15.987 1.00 96.00 1078 SER A C 1
ATOM 1324 O O . SER A 1 202 ? 20.406 -7.761 -14.976 1.00 95.49 1078 SER A O 1
ATOM 1326 N N . PRO A 1 203 ? 20.198 -8.172 -17.198 1.00 97.78 1079 PRO A N 1
ATOM 1327 C CA . PRO A 1 203 ? 21.627 -8.025 -17.481 1.00 98.63 1079 PRO A CA 1
ATOM 1328 C C . PRO A 1 203 ? 22.021 -6.542 -17.442 1.00 99.88 1079 PRO A C 1
ATOM 1329 O O . PRO A 1 203 ? 23.162 -6.210 -17.108 1.00 100.15 1079 PRO A O 1
ATOM 1333 N N . GLU A 1 204 ? 21.064 -5.665 -17.759 1.00 100.37 1080 GLU A N 1
ATOM 1334 C CA . GLU A 1 204 ? 21.245 -4.215 -17.657 1.00 100.22 1080 GLU A CA 1
ATOM 1335 C C . GLU A 1 204 ? 21.080 -3.699 -16.216 1.00 100.19 1080 GLU A C 1
ATOM 1336 O O . GLU A 1 204 ? 20.764 -2.525 -16.000 1.00 101.07 1080 GLU A O 1
ATOM 1338 N N . TRP A 1 205 ? 21.290 -4.588 -15.243 1.00 99.02 1081 TRP A N 1
ATOM 1339 C CA . TRP A 1 205 ? 21.287 -4.242 -13.817 1.00 97.71 1081 TRP A CA 1
ATOM 1340 C C . TRP A 1 205 ? 22.602 -4.688 -13.174 1.00 95.08 1081 TRP A C 1
ATOM 1341 O O . TRP A 1 205 ? 23.201 -3.964 -12.379 1.00 94.39 1081 TRP A O 1
ATOM 1352 N N . TYR A 1 206 ? 23.044 -5.891 -13.531 1.00 92.17 1082 TYR A N 1
ATOM 1353 C CA . TYR A 1 206 ? 24.340 -6.402 -13.103 1.00 89.52 1082 TYR A CA 1
ATOM 1354 C C . TYR A 1 206 ? 25.465 -5.834 -13.976 1.00 86.88 1082 TYR A C 1
ATOM 1355 O O . TYR A 1 206 ? 26.598 -6.310 -13.932 1.00 87.21 1082 TYR A O 1
ATOM 1357 N N . SER A 1 207 ? 25.136 -4.819 -14.769 1.00 83.91 1083 SER A N 1
ATOM 1358 C CA . SER A 1 207 ? 26.094 -4.138 -15.630 1.00 80.41 1083 SER A CA 1
ATOM 1359 C C . SER A 1 207 ? 26.953 -3.171 -14.817 1.00 77.59 1083 SER A C 1
ATOM 1360 O O . SER A 1 207 ? 28.159 -3.061 -15.040 1.00 76.69 1083 SER A O 1
ATOM 1363 N N . LYS A 1 208 ? 26.325 -2.471 -13.875 1.00 74.07 1084 LYS A N 1
ATOM 1364 C CA . LYS A 1 208 ? 27.048 -1.562 -12.992 1.00 71.25 1084 LYS A CA 1
ATOM 1365 C C . LYS A 1 208 ? 26.468 -1.537 -11.567 1.00 68.96 1084 LYS A C 1
ATOM 1366 O O . LYS A 1 208 ? 27.198 -1.299 -10.597 1.00 67.32 1084 LYS A O 1
ATOM 1368 N N . GLY A 1 209 ? 25.164 -1.793 -11.450 1.00 65.56 1085 GLY A N 1
ATOM 1369 C CA . GLY A 1 209 ? 24.457 -1.696 -10.167 1.00 60.53 1085 GLY A CA 1
ATOM 1370 C C . GLY A 1 209 ? 24.861 -2.727 -9.119 1.00 56.37 1085 GLY A C 1
ATOM 1371 O O . GLY A 1 209 ? 24.836 -2.452 -7.910 1.00 56.45 1085 GLY A O 1
ATOM 1372 N N . PHE A 1 210 ? 25.239 -3.914 -9.588 1.00 50.32 1086 PHE A N 1
ATOM 1373 C CA . PHE A 1 210 ? 25.669 -4.994 -8.716 1.00 42.19 1086 PHE A CA 1
ATOM 1374 C C . PHE A 1 210 ? 26.997 -4.673 -8.040 1.00 36.68 1086 PHE A C 1
ATOM 1375 O O . PHE A 1 210 ? 27.193 -4.969 -6.869 1.00 33.14 1086 PHE A O 1
ATOM 1383 N N . GLY A 1 211 ? 27.900 -4.045 -8.781 1.00 35.11 1087 GLY A N 1
ATOM 1384 C CA . GLY A 1 211 ? 29.208 -3.644 -8.249 1.00 31.32 1087 GLY A CA 1
ATOM 1385 C C . GLY A 1 211 ? 29.065 -2.782 -7.017 1.00 28.83 1087 GLY A C 1
ATOM 1386 O O . GLY A 1 211 ? 29.784 -2.942 -6.039 1.00 28.31 1087 GLY A O 1
ATOM 1387 N N . HIS A 1 212 ? 28.099 -1.882 -7.065 1.00 29.25 1088 HIS A N 1
ATOM 1388 C CA . HIS A 1 212 ? 27.848 -0.973 -5.981 1.00 31.11 1088 HIS A CA 1
ATOM 1389 C C . HIS A 1 212 ? 27.381 -1.709 -4.740 1.00 31.65 1088 HIS A C 1
ATOM 1390 O O . HIS A 1 212 ? 27.776 -1.361 -3.631 1.00 34.30 1088 HIS A O 1
ATOM 1397 N N . LEU A 1 213 ? 26.582 -2.749 -4.939 1.00 29.39 1089 LEU A N 1
ATOM 1398 C CA . LEU A 1 213 ? 26.155 -3.583 -3.855 1.00 30.75 1089 LEU A CA 1
ATOM 1399 C C . LEU A 1 213 ? 27.374 -4.275 -3.195 1.00 36.01 1089 LEU A C 1
ATOM 1400 O O . LEU A 1 213 ? 27.491 -4.304 -1.952 1.00 39.20 1089 LEU A O 1
ATOM 1405 N N . CYS A 1 214 ? 28.287 -4.797 -4.013 1.00 34.11 1090 CYS A N 1
ATOM 1406 C CA . CYS A 1 214 ? 29.555 -5.318 -3.498 1.00 34.63 1090 CYS A CA 1
ATOM 1407 C C . CYS A 1 214 ? 30.374 -4.287 -2.702 1.00 34.82 1090 CYS A C 1
ATOM 1408 O O . CYS A 1 214 ? 30.923 -4.617 -1.649 1.00 36.42 1090 CYS A O 1
ATOM 1411 N N . ALA A 1 215 ? 30.484 -3.059 -3.195 1.00 30.07 1091 ALA A N 1
ATOM 1412 C CA . ALA A 1 215 ? 31.384 -2.114 -2.548 1.00 31.02 1091 ALA A CA 1
ATOM 1413 C C . ALA A 1 215 ? 30.790 -1.711 -1.196 1.00 34.94 1091 ALA A C 1
ATOM 1414 O O . ALA A 1 215 ? 31.504 -1.311 -0.262 1.00 30.31 1091 ALA A O 1
ATOM 1416 N N . ALA A 1 216 ? 29.470 -1.837 -1.098 1.00 35.95 1092 ALA A N 1
ATOM 1417 C CA . ALA A 1 216 ? 28.776 -1.431 0.105 1.00 36.06 1092 ALA A CA 1
ATOM 1418 C C . ALA A 1 216 ? 28.801 -2.551 1.140 1.00 36.29 1092 ALA A C 1
ATOM 1419 O O . ALA A 1 216 ? 28.610 -2.303 2.331 1.00 37.79 1092 ALA A O 1
ATOM 1421 N N . GLU A 1 217 ? 29.028 -3.781 0.691 1.00 35.61 1093 GLU A N 1
ATOM 1422 C CA . GLU A 1 217 ? 29.089 -4.910 1.624 1.00 36.34 1093 GLU A CA 1
ATOM 1423 C C . GLU A 1 217 ? 30.394 -4.771 2.369 1.00 33.20 1093 GLU A C 1
ATOM 1424 O O . GLU A 1 217 ? 30.481 -4.859 3.606 1.00 33.04 1093 GLU A O 1
ATOM 1430 N N . VAL A 1 218 ? 31.402 -4.477 1.575 1.00 30.08 1094 VAL A N 1
ATOM 1431 C CA . VAL A 1 218 ? 32.743 -4.357 2.047 1.00 26.49 1094 VAL A CA 1
ATOM 1432 C C . VAL A 1 218 ? 32.938 -3.073 2.858 1.00 25.68 1094 VAL A C 1
ATOM 1433 O O . VAL A 1 218 ? 33.863 -2.965 3.642 1.00 27.66 1094 VAL A O 1
ATOM 1437 N N . ALA A 1 219 ? 32.026 -2.121 2.712 1.00 28.60 1095 ALA A N 1
ATOM 1438 C CA . ALA A 1 219 ? 32.099 -0.867 3.469 1.00 26.71 1095 ALA A CA 1
ATOM 1439 C C . ALA A 1 219 ? 31.433 -1.069 4.814 1.00 26.37 1095 ALA A C 1
ATOM 1440 O O . ALA A 1 219 ? 31.854 -0.493 5.816 1.00 25.52 1095 ALA A O 1
ATOM 1442 N N . ARG A 1 220 ? 30.381 -1.884 4.822 1.00 24.35 1096 ARG A N 1
ATOM 1443 C CA . ARG A 1 220 ? 29.683 -2.200 6.040 1.00 22.51 1096 ARG A CA 1
ATOM 1444 C C . ARG A 1 220 ? 30.570 -3.038 6.944 1.00 26.40 1096 ARG A C 1
ATOM 1445 O O . ARG A 1 220 ? 30.640 -2.797 8.158 1.00 26.81 1096 ARG A O 1
ATOM 1453 N N . ILE A 1 221 ? 31.282 -3.997 6.360 1.00 26.85 1097 ILE A N 1
ATOM 1454 C CA . ILE A 1 221 ? 32.206 -4.774 7.159 1.00 24.92 1097 ILE A CA 1
ATOM 1455 C C . ILE A 1 221 ? 33.181 -3.834 7.826 1.00 31.55 1097 ILE A C 1
ATOM 1456 O O . ILE A 1 221 ? 33.469 -3.975 9.021 1.00 36.24 1097 ILE A O 1
ATOM 1461 N N . ARG A 1 222 ? 33.660 -2.847 7.071 1.00 31.69 1098 ARG A N 1
ATOM 1462 C CA . ARG A 1 222 ? 34.584 -1.883 7.634 1.00 32.84 1098 ARG A CA 1
ATOM 1463 C C . ARG A 1 222 ? 33.935 -1.089 8.759 1.00 34.46 1098 ARG A C 1
ATOM 1464 O O . ARG A 1 222 ? 34.464 -1.055 9.879 1.00 35.73 1098 ARG A O 1
ATOM 1472 N N . ASN A 1 223 ? 32.781 -0.488 8.475 1.00 31.88 1099 ASN A N 1
ATOM 1473 C CA . ASN A 1 223 ? 32.063 0.286 9.477 1.00 32.10 1099 ASN A CA 1
ATOM 1474 C C . ASN A 1 223 ? 31.815 -0.463 10.776 1.00 34.11 1099 ASN A C 1
ATOM 1475 O O . ASN A 1 223 ? 31.819 0.126 11.850 1.00 35.21 1099 ASN A O 1
ATOM 1480 N N . SER A 1 224 ? 31.623 -1.770 10.695 1.00 35.26 1100 SER A N 1
ATOM 1481 C CA . SER A 1 224 ? 31.297 -2.525 11.890 1.00 34.54 1100 SER A CA 1
ATOM 1482 C C . SER A 1 224 ? 32.496 -2.692 12.843 1.00 35.51 1100 SER A C 1
ATOM 1483 O O . SER A 1 224 ? 32.388 -3.364 13.872 1.00 34.35 1100 SER A O 1
ATOM 1486 N N . PHE A 1 225 ? 33.621 -2.059 12.510 1.00 35.97 1101 PHE A N 1
ATOM 1487 C CA . PHE A 1 225 ? 34.781 -2.040 13.385 1.00 37.69 1101 PHE A CA 1
ATOM 1488 C C . PHE A 1 225 ? 35.095 -0.617 13.793 1.00 43.50 1101 PHE A C 1
ATOM 1489 O O . PHE A 1 225 ? 36.160 -0.339 14.335 1.00 45.55 1101 PHE A O 1
ATOM 1497 N N . GLN A 1 226 ? 34.195 0.305 13.486 1.00 51.75 1102 GLN A N 1
ATOM 1498 C CA . GLN A 1 226 ? 34.393 1.698 13.857 1.00 54.79 1102 GLN A CA 1
ATOM 1499 C C . GLN A 1 226 ? 33.515 1.980 15.040 1.00 57.83 1102 GLN A C 1
ATOM 1500 O O . GLN A 1 226 ? 32.308 1.762 14.958 1.00 55.17 1102 GLN A O 1
ATOM 1506 N N . PRO A 1 227 ? 34.128 2.428 16.155 1.00 63.18 1103 PRO A N 1
ATOM 1507 C CA . PRO A 1 227 ? 33.447 2.947 17.340 1.00 65.36 1103 PRO A CA 1
ATOM 1508 C C . PRO A 1 227 ? 32.213 3.763 16.971 1.00 66.94 1103 PRO A C 1
ATOM 1509 O O . PRO A 1 227 ? 32.296 4.984 16.835 1.00 67.27 1103 PRO A O 1
ATOM 1513 N N . LEU A 1 228 ? 31.088 3.067 16.795 1.00 68.52 1104 LEU A N 1
ATOM 1514 C CA . LEU A 1 228 ? 29.816 3.681 16.415 1.00 69.65 1104 LEU A CA 1
ATOM 1515 C C . LEU A 1 228 ? 28.646 2.740 16.724 1.00 69.73 1104 LEU A C 1
ATOM 1516 O O . LEU A 1 228 ? 28.282 2.541 17.892 1.00 68.60 1104 LEU A O 1
ATOM 1518 N N . HIS B 1 31 ? 65.579 -53.843 45.969 1.00 88.21 907 HIS B N 1
ATOM 1519 C CA . HIS B 1 31 ? 65.957 -54.449 44.656 1.00 88.68 907 HIS B CA 1
ATOM 1520 C C . HIS B 1 31 ? 64.735 -54.967 43.884 1.00 88.48 907 HIS B C 1
ATOM 1521 O O . HIS B 1 31 ? 64.215 -56.040 44.197 1.00 88.44 907 HIS B O 1
ATOM 1523 N N . THR B 1 32 ? 64.272 -54.223 42.878 1.00 88.09 908 THR B N 1
ATOM 1524 C CA . THR B 1 32 ? 64.843 -52.937 42.468 1.00 87.06 908 THR B CA 1
ATOM 1525 C C . THR B 1 32 ? 63.770 -52.034 41.834 1.00 86.38 908 THR B C 1
ATOM 1526 O O . THR B 1 32 ? 63.539 -52.108 40.631 1.00 86.93 908 THR B O 1
ATOM 1528 N N . TYR B 1 33 ? 63.132 -51.165 42.618 1.00 85.16 909 TYR B N 1
ATOM 1529 C CA . TYR B 1 33 ? 63.476 -50.961 44.016 1.00 84.38 909 TYR B CA 1
ATOM 1530 C C . TYR B 1 33 ? 62.258 -50.582 44.867 1.00 84.06 909 TYR B C 1
ATOM 1531 O O . TYR B 1 33 ? 61.418 -49.784 44.444 1.00 83.38 909 TYR B O 1
ATOM 1540 N N . LEU B 1 34 ? 62.191 -51.150 46.075 1.00 83.51 910 LEU B N 1
ATOM 1541 C CA . LEU B 1 34 ? 61.226 -50.752 47.110 1.00 83.25 910 LEU B CA 1
ATOM 1542 C C . LEU B 1 34 ? 61.327 -49.253 47.382 1.00 82.53 910 LEU B C 1
ATOM 1543 O O . LEU B 1 34 ? 60.373 -48.635 47.847 1.00 83.02 910 LEU B O 1
ATOM 1548 N N . ASN B 1 35 ? 62.484 -48.679 47.060 1.00 81.81 911 ASN B N 1
ATOM 1549 C CA . ASN B 1 35 ? 62.752 -47.264 47.281 1.00 81.81 911 ASN B CA 1
ATOM 1550 C C . ASN B 1 35 ? 62.092 -46.286 46.306 1.00 82.84 911 ASN B C 1
ATOM 1551 O O . ASN B 1 35 ? 62.604 -45.196 46.068 1.00 84.52 911 ASN B O 1
ATOM 1556 N N . HIS B 1 36 ? 60.959 -46.667 45.740 1.00 83.23 912 HIS B N 1
ATOM 1557 C CA . HIS B 1 36 ? 60.060 -45.661 45.207 1.00 83.52 912 HIS B CA 1
ATOM 1558 C C . HIS B 1 36 ? 58.685 -45.834 45.845 1.00 83.90 912 HIS B C 1
ATOM 1559 O O . HIS B 1 36 ? 57.649 -45.814 45.185 1.00 84.50 912 HIS B O 1
ATOM 1566 N N . LEU B 1 37 ? 58.732 -46.026 47.167 1.00 82.57 913 LEU B N 1
ATOM 1567 C CA . LEU B 1 37 ? 57.597 -45.873 48.062 1.00 78.71 913 LEU B CA 1
ATOM 1568 C C . LEU B 1 37 ? 57.615 -44.414 48.489 1.00 75.78 913 LEU B C 1
ATOM 1569 O O . LEU B 1 37 ? 56.697 -43.926 49.151 1.00 74.73 913 LEU B O 1
ATOM 1574 N N . ILE B 1 38 ? 58.700 -43.737 48.124 1.00 72.29 914 ILE B N 1
ATOM 1575 C CA . ILE B 1 38 ? 58.741 -42.288 48.130 1.00 69.75 914 ILE B CA 1
ATOM 1576 C C . ILE B 1 38 ? 57.563 -41.789 47.298 1.00 68.42 914 ILE B C 1
ATOM 1577 O O . ILE B 1 38 ? 56.833 -40.879 47.709 1.00 69.13 914 ILE B O 1
ATOM 1582 N N . GLN B 1 39 ? 57.365 -42.421 46.143 1.00 65.19 915 GLN B N 1
ATOM 1583 C CA . GLN B 1 39 ? 56.206 -42.154 45.309 1.00 60.83 915 GLN B CA 1
ATOM 1584 C C . GLN B 1 39 ? 54.938 -42.431 46.105 1.00 58.54 915 GLN B C 1
ATOM 1585 O O . GLN B 1 39 ? 53.993 -41.645 46.057 1.00 59.69 915 GLN B O 1
ATOM 1587 N N . GLY B 1 40 ? 54.934 -43.529 46.856 1.00 55.52 916 GLY B N 1
ATOM 1588 C CA . GLY B 1 40 ? 53.786 -43.885 47.685 1.00 53.93 916 GLY B CA 1
ATOM 1589 C C . GLY B 1 40 ? 53.477 -42.873 48.779 1.00 54.77 916 GLY B C 1
ATOM 1590 O O . GLY B 1 40 ? 52.323 -42.456 48.936 1.00 54.20 916 GLY B O 1
ATOM 1591 N N . LEU B 1 41 ? 54.506 -42.458 49.521 1.00 52.95 917 LEU B N 1
ATOM 1592 C CA . LEU B 1 41 ? 54.318 -41.528 50.637 1.00 51.52 917 LEU B CA 1
ATOM 1593 C C . LEU B 1 41 ? 53.847 -40.143 50.208 1.00 50.71 917 LEU B C 1
ATOM 1594 O O . LEU B 1 41 ? 52.998 -39.542 50.861 1.00 50.94 917 LEU B O 1
ATOM 1599 N N . GLN B 1 42 ? 54.388 -39.643 49.108 1.00 51.19 918 GLN B N 1
ATOM 1600 C CA . GLN B 1 42 ? 53.913 -38.389 48.544 1.00 52.50 918 GLN B CA 1
ATOM 1601 C C . GLN B 1 42 ? 52.436 -38.480 48.214 1.00 51.94 918 GLN B C 1
ATOM 1602 O O . GLN B 1 42 ? 51.646 -37.624 48.614 1.00 49.80 918 GLN B O 1
ATOM 1608 N N . LYS B 1 43 ? 52.078 -39.543 47.500 1.00 52.86 919 LYS B N 1
ATOM 1609 C CA . LYS B 1 43 ? 50.706 -39.783 47.062 1.00 53.58 919 LYS B CA 1
ATOM 1610 C C . LYS B 1 43 ? 49.769 -39.913 48.259 1.00 52.23 919 LYS B C 1
ATOM 1611 O O . LYS B 1 43 ? 48.628 -39.468 48.206 1.00 53.77 919 LYS B O 1
ATOM 1617 N N . GLU B 1 44 ? 50.266 -40.506 49.338 1.00 50.02 920 GLU B N 1
ATOM 1618 C CA . GLU B 1 44 ? 49.476 -40.705 50.549 1.00 49.69 920 GLU B CA 1
ATOM 1619 C C . GLU B 1 44 ? 49.191 -39.391 51.277 1.00 48.61 920 GLU B C 1
ATOM 1620 O O . GLU B 1 44 ? 48.064 -39.148 51.723 1.00 47.23 920 GLU B O 1
ATOM 1626 N N . ALA B 1 45 ? 50.221 -38.549 51.377 1.00 47.41 921 ALA B N 1
ATOM 1627 C CA . ALA B 1 45 ? 50.144 -37.282 52.089 1.00 44.46 921 ALA B CA 1
ATOM 1628 C C . ALA B 1 45 ? 49.337 -36.227 51.357 1.00 46.90 921 ALA B C 1
ATOM 1629 O O . ALA B 1 45 ? 48.699 -35.390 51.994 1.00 49.03 921 ALA B O 1
ATOM 1631 N N . LYS B 1 46 ? 49.388 -36.245 50.024 1.00 44.99 922 LYS B N 1
ATOM 1632 C CA . LYS B 1 46 ? 48.665 -35.267 49.210 1.00 40.84 922 LYS B CA 1
ATOM 1633 C C . LYS B 1 46 ? 47.168 -35.469 49.305 1.00 41.68 922 LYS B C 1
ATOM 1634 O O . LYS B 1 46 ? 46.422 -34.492 49.356 1.00 40.74 922 LYS B O 1
ATOM 1640 N N . GLU B 1 47 ? 46.758 -36.740 49.347 1.00 42.84 923 GLU B N 1
ATOM 1641 C CA . GLU B 1 47 ? 45.370 -37.157 49.616 1.00 44.73 923 GLU B CA 1
ATOM 1642 C C . GLU B 1 47 ? 44.755 -36.498 50.856 1.00 44.36 923 GLU B C 1
ATOM 1643 O O . GLU B 1 47 ? 43.585 -36.133 50.846 1.00 45.20 923 GLU B O 1
ATOM 1649 N N . LYS B 1 48 ? 45.531 -36.357 51.930 1.00 42.28 924 LYS B N 1
ATOM 1650 C CA . LYS B 1 48 ? 45.008 -35.728 53.136 1.00 38.07 924 LYS B CA 1
ATOM 1651 C C . LYS B 1 48 ? 44.858 -34.233 52.940 1.00 38.60 924 LYS B C 1
ATOM 1652 O O . LYS B 1 48 ? 44.059 -33.590 53.610 1.00 41.41 924 LYS B O 1
ATOM 1658 N N . PHE B 1 49 ? 45.616 -33.673 52.011 1.00 36.73 925 PHE B N 1
ATOM 1659 C CA . PHE B 1 49 ? 45.660 -32.235 51.913 1.00 37.17 925 PHE B CA 1
ATOM 1660 C C . PHE B 1 49 ? 44.543 -31.718 51.020 1.00 38.77 925 PHE B C 1
ATOM 1661 O O . PHE B 1 49 ? 44.331 -32.219 49.933 1.00 39.02 925 PHE B O 1
ATOM 1669 N N . LYS B 1 50 ? 43.818 -30.718 51.495 1.00 40.65 926 LYS B N 1
ATOM 1670 C CA . LYS B 1 50 ? 42.647 -30.249 50.787 1.00 40.68 926 LYS B CA 1
ATOM 1671 C C . LYS B 1 50 ? 42.889 -28.897 50.140 1.00 39.92 926 LYS B C 1
ATOM 1672 O O . LYS B 1 50 ? 42.017 -28.362 49.460 1.00 42.20 926 LYS B O 1
ATOM 1678 N N . GLY B 1 51 ? 44.078 -28.344 50.344 1.00 38.86 927 GLY B N 1
ATOM 1679 C CA . GLY B 1 51 ? 44.409 -27.039 49.782 1.00 33.02 927 GLY B CA 1
ATOM 1680 C C . GLY B 1 51 ? 45.174 -27.134 48.476 1.00 31.90 927 GLY B C 1
ATOM 1681 O O . GLY B 1 51 ? 45.057 -28.113 47.726 1.00 30.07 927 GLY B O 1
ATOM 1682 N N . TRP B 1 52 ? 45.987 -26.108 48.248 1.00 30.02 928 TRP B N 1
ATOM 1683 C CA . TRP B 1 52 ? 46.652 -25.840 46.995 1.00 24.62 928 TRP B CA 1
ATOM 1684 C C . TRP B 1 52 ? 48.075 -26.364 47.004 1.00 26.90 928 TRP B C 1
ATOM 1685 O O . TRP B 1 52 ? 48.894 -25.867 47.783 1.00 29.81 928 TRP B O 1
ATOM 1696 N N . VAL B 1 53 ? 48.386 -27.325 46.129 1.00 24.91 929 VAL B N 1
ATOM 1697 C CA . VAL B 1 53 ? 49.744 -27.867 45.982 1.00 21.22 929 VAL B CA 1
ATOM 1698 C C . VAL B 1 53 ? 50.526 -27.102 44.912 1.00 27.39 929 VAL B C 1
ATOM 1699 O O . VAL B 1 53 ? 50.124 -27.117 43.761 1.00 34.21 929 VAL B O 1
ATOM 1703 N N . THR B 1 54 ? 51.641 -26.453 45.259 1.00 27.11 930 THR B N 1
ATOM 1704 C CA . THR B 1 54 ? 52.318 -25.566 44.296 1.00 24.26 930 THR B CA 1
ATOM 1705 C C . THR B 1 54 ? 53.143 -26.333 43.265 1.00 26.10 930 THR B C 1
ATOM 1706 O O . THR B 1 54 ? 53.681 -27.389 43.562 1.00 29.44 930 THR B O 1
ATOM 1710 N N . CYS B 1 55 ? 53.215 -25.806 42.043 1.00 27.17 931 CYS B N 1
ATOM 1711 C CA . CYS B 1 55 ? 53.956 -26.431 40.955 1.00 26.18 931 CYS B CA 1
ATOM 1712 C C . CYS B 1 55 ? 54.961 -25.468 40.409 1.00 29.74 931 CYS B C 1
ATOM 1713 O O . CYS B 1 55 ? 54.696 -24.263 40.341 1.00 31.88 931 CYS B O 1
ATOM 1716 N N . SER B 1 56 ? 56.102 -26.002 39.990 1.00 30.72 932 SER B N 1
ATOM 1717 C CA . SER B 1 56 ? 57.114 -25.218 39.308 1.00 32.23 932 SER B CA 1
ATOM 1718 C C . SER B 1 56 ? 56.689 -24.998 37.864 1.00 34.60 932 SER B C 1
ATOM 1719 O O . SER B 1 56 ? 56.334 -25.938 37.146 1.00 33.31 932 SER B O 1
ATOM 1722 N N . SER B 1 57 ? 56.706 -23.742 37.454 1.00 35.76 933 SER B N 1
ATOM 1723 C CA . SER B 1 57 ? 56.360 -23.397 36.100 1.00 40.57 933 SER B CA 1
ATOM 1724 C C . SER B 1 57 ? 57.379 -22.390 35.589 1.00 42.94 933 SER B C 1
ATOM 1725 O O . SER B 1 57 ? 58.268 -21.958 36.331 1.00 40.90 933 SER B O 1
ATOM 1728 N N . THR B 1 58 ? 57.239 -22.015 34.323 1.00 44.49 934 THR B N 1
ATOM 1729 C CA . THR B 1 58 ? 58.234 -21.173 33.679 1.00 44.70 934 THR B CA 1
ATOM 1730 C C . THR B 1 58 ? 57.645 -19.822 33.382 1.00 45.54 934 THR B C 1
ATOM 1731 O O . THR B 1 58 ? 56.470 -19.569 33.661 1.00 45.34 934 THR B O 1
ATOM 1735 N N . ASP B 1 59 ? 58.485 -18.968 32.807 1.00 45.75 935 ASP B N 1
ATOM 1736 C CA . ASP B 1 59 ? 58.090 -17.645 32.345 1.00 46.53 935 ASP B CA 1
ATOM 1737 C C . ASP B 1 59 ? 57.534 -16.775 33.468 1.00 45.09 935 ASP B C 1
ATOM 1738 O O . ASP B 1 59 ? 56.594 -16.000 33.248 1.00 42.97 935 ASP B O 1
ATOM 1743 N N . ASN B 1 60 ? 58.117 -16.920 34.662 1.00 42.87 936 ASN B N 1
ATOM 1744 C CA . ASN B 1 60 ? 57.782 -16.076 35.798 1.00 41.24 936 ASN B CA 1
ATOM 1745 C C . ASN B 1 60 ? 56.321 -16.201 36.269 1.00 39.45 936 ASN B C 1
ATOM 1746 O O . ASN B 1 60 ? 55.704 -15.205 36.629 1.00 38.75 936 ASN B O 1
ATOM 1751 N N . THR B 1 61 ? 55.778 -17.419 36.278 1.00 38.23 937 THR B N 1
ATOM 1752 C CA . THR B 1 61 ? 54.362 -17.641 36.646 1.00 39.65 937 THR B CA 1
ATOM 1753 C C . THR B 1 61 ? 54.158 -18.495 37.907 1.00 39.98 937 THR B C 1
ATOM 1754 O O . THR B 1 61 ? 54.915 -19.431 38.163 1.00 43.26 937 THR B O 1
ATOM 1758 N N . ASP B 1 62 ? 53.120 -18.212 38.679 1.00 38.78 938 ASP B N 1
ATOM 1759 C CA . ASP B 1 62 ? 52.847 -19.049 39.843 1.00 40.90 938 ASP B CA 1
ATOM 1760 C C . ASP B 1 62 ? 51.750 -20.077 39.541 1.00 39.74 938 ASP B C 1
ATOM 1761 O O . ASP B 1 62 ? 50.617 -19.713 39.219 1.00 41.86 938 ASP B O 1
ATOM 1766 N N . LEU B 1 63 ? 52.071 -21.360 39.655 1.00 33.87 939 LEU B N 1
ATOM 1767 C CA . LEU B 1 63 ? 51.071 -22.389 39.376 1.00 31.02 939 LEU B CA 1
ATOM 1768 C C . LEU B 1 63 ? 50.703 -23.264 40.593 1.00 28.41 939 LEU B C 1
ATOM 1769 O O . LEU B 1 63 ? 51.504 -23.428 41.493 1.00 30.27 939 LEU B O 1
ATOM 1774 N N . ALA B 1 64 ? 49.492 -23.811 40.619 1.00 26.48 940 ALA B N 1
ATOM 1775 C CA . ALA B 1 64 ? 49.052 -24.676 41.719 1.00 28.22 940 ALA B CA 1
ATOM 1776 C C . ALA B 1 64 ? 47.813 -25.448 41.330 1.00 26.71 940 ALA B C 1
ATOM 1777 O O . ALA B 1 64 ? 46.998 -24.942 40.570 1.00 29.24 940 ALA B O 1
ATOM 1779 N N . PHE B 1 65 ? 47.652 -26.654 41.865 1.00 25.17 941 PHE B N 1
ATOM 1780 C CA . PHE B 1 65 ? 46.390 -27.381 41.726 1.00 26.66 941 PHE B CA 1
ATOM 1781 C C . PHE B 1 65 ? 45.774 -27.674 43.073 1.00 30.58 941 PHE B C 1
ATOM 1782 O O . PHE B 1 65 ? 46.375 -27.424 44.099 1.00 37.04 941 PHE B O 1
ATOM 1790 N N . LYS B 1 66 ? 44.579 -28.231 43.053 1.00 31.92 942 LYS B N 1
ATOM 1791 C CA . LYS B 1 66 ? 43.877 -28.625 44.247 1.00 31.85 942 LYS B CA 1
ATOM 1792 C C . LYS B 1 66 ? 43.003 -29.802 43.869 1.00 34.44 942 LYS B C 1
ATOM 1793 O O . LYS B 1 66 ? 42.423 -29.840 42.791 1.00 31.41 942 LYS B O 1
ATOM 1799 N N . LYS B 1 67 ? 42.938 -30.791 44.740 1.00 41.72 943 LYS B N 1
ATOM 1800 C CA . LYS B 1 67 ? 41.990 -31.863 44.560 1.00 46.52 943 LYS B CA 1
ATOM 1801 C C . LYS B 1 67 ? 40.658 -31.339 45.070 1.00 46.67 943 LYS B C 1
ATOM 1802 O O . LYS B 1 67 ? 40.580 -30.833 46.179 1.00 49.54 943 LYS B O 1
ATOM 1808 N N . VAL B 1 68 ? 39.613 -31.416 44.263 1.00 49.20 944 VAL B N 1
ATOM 1809 C CA . VAL B 1 68 ? 38.277 -31.178 44.798 1.00 52.61 944 VAL B CA 1
ATOM 1810 C C . VAL B 1 68 ? 37.770 -32.537 45.289 1.00 54.30 944 VAL B C 1
ATOM 1811 O O . VAL B 1 68 ? 38.001 -33.565 44.641 1.00 56.55 944 VAL B O 1
ATOM 1815 N N . GLY B 1 69 ? 37.092 -32.561 46.427 1.00 52.35 945 GLY B N 1
ATOM 1816 C CA . GLY B 1 69 ? 36.630 -33.837 46.962 1.00 55.32 945 GLY B CA 1
ATOM 1817 C C . GLY B 1 69 ? 35.349 -34.257 46.284 1.00 54.53 945 GLY B C 1
ATOM 1818 O O . GLY B 1 69 ? 34.284 -34.231 46.890 1.00 58.84 945 GLY B O 1
ATOM 1819 N N . ASP B 1 70 ? 35.457 -34.686 45.036 1.00 51.61 946 ASP B N 1
ATOM 1820 C CA . ASP B 1 70 ? 34.369 -34.478 44.106 1.00 49.39 946 ASP B CA 1
ATOM 1821 C C . ASP B 1 70 ? 33.795 -35.740 43.507 1.00 45.82 946 ASP B C 1
ATOM 1822 O O . ASP B 1 70 ? 32.672 -35.746 43.040 1.00 45.34 946 ASP B O 1
ATOM 1827 N N . GLY B 1 71 ? 34.581 -36.802 43.478 1.00 44.22 947 GLY B N 1
ATOM 1828 C CA . GLY B 1 71 ? 34.221 -37.957 42.683 1.00 43.58 947 GLY B CA 1
ATOM 1829 C C . GLY B 1 71 ? 34.569 -37.692 41.231 1.00 44.75 947 GLY B C 1
ATOM 1830 O O . GLY B 1 71 ? 34.177 -38.447 40.344 1.00 46.19 947 GLY B O 1
ATOM 1831 N N . ASN B 1 72 ? 35.300 -36.605 40.989 1.00 43.94 948 ASN B N 1
ATOM 1832 C CA . ASN B 1 72 ? 35.740 -36.233 39.648 1.00 42.26 948 ASN B CA 1
ATOM 1833 C C . ASN B 1 72 ? 37.209 -35.876 39.698 1.00 40.29 948 ASN B C 1
ATOM 1834 O O . ASN B 1 72 ? 37.590 -34.885 40.314 1.00 39.92 948 ASN B O 1
ATOM 1839 N N . PRO B 1 73 ? 38.031 -36.667 39.008 1.00 38.71 949 PRO B N 1
ATOM 1840 C CA . PRO B 1 73 ? 39.487 -36.605 39.002 1.00 39.17 949 PRO B CA 1
ATOM 1841 C C . PRO B 1 73 ? 40.073 -35.233 38.642 1.00 39.29 949 PRO B C 1
ATOM 1842 O O . PRO B 1 73 ? 41.190 -34.932 39.046 1.00 39.81 949 PRO B O 1
ATOM 1846 N N . LEU B 1 74 ? 39.338 -34.414 37.894 1.00 38.07 950 LEU B N 1
ATOM 1847 C CA . LEU B 1 74 ? 39.908 -33.183 37.355 1.00 33.96 950 LEU B CA 1
ATOM 1848 C C . LEU B 1 74 ? 40.264 -32.249 38.466 1.00 30.79 950 LEU B C 1
ATOM 1849 O O . LEU B 1 74 ? 39.413 -31.876 39.265 1.00 30.71 950 LEU B O 1
ATOM 1854 N N . LYS B 1 75 ? 41.539 -31.889 38.505 1.00 28.74 951 LYS B N 1
ATOM 1855 C CA . LYS B 1 75 ? 42.058 -30.992 39.505 1.00 28.74 951 LYS B CA 1
ATOM 1856 C C . LYS B 1 75 ? 41.571 -29.618 39.173 1.00 26.57 951 LYS B C 1
ATOM 1857 O O . LYS B 1 75 ? 41.097 -29.388 38.088 1.00 30.09 951 LYS B O 1
ATOM 1863 N N . LEU B 1 76 ? 41.658 -28.719 40.136 1.00 26.20 952 LEU B N 1
ATOM 1864 C CA . LEU B 1 76 ? 41.320 -27.335 39.939 1.00 25.57 952 LEU B CA 1
ATOM 1865 C C . LEU B 1 76 ? 42.672 -26.672 39.848 1.00 23.48 952 LEU B C 1
ATOM 1866 O O . LEU B 1 76 ? 43.593 -27.105 40.520 1.00 22.83 952 LEU B O 1
ATOM 1871 N N . TRP B 1 77 ? 42.835 -25.662 39.001 1.00 21.20 953 TRP B N 1
ATOM 1872 C CA . TRP B 1 77 ? 44.154 -25.064 38.878 1.00 16.91 953 TRP B CA 1
ATOM 1873 C C . TRP B 1 77 ? 44.081 -23.608 39.107 1.00 19.04 953 TRP B C 1
ATOM 1874 O O . TRP B 1 77 ? 43.066 -22.980 38.805 1.00 22.20 953 TRP B O 1
ATOM 1885 N N . LYS B 1 78 ? 45.181 -23.068 39.607 1.00 19.37 954 LYS B N 1
ATOM 1886 C CA . LYS B 1 78 ? 45.304 -21.659 39.821 1.00 22.67 954 LYS B CA 1
ATOM 1887 C C . LYS B 1 78 ? 46.636 -21.194 39.252 1.00 24.18 954 LYS B C 1
ATOM 1888 O O . LYS B 1 78 ? 47.682 -21.778 39.556 1.00 27.10 954 LYS B O 1
ATOM 1894 N N . ALA B 1 79 ? 46.593 -20.164 38.404 1.00 24.86 955 ALA B N 1
ATOM 1895 C CA . ALA B 1 79 ? 47.796 -19.628 37.743 1.00 24.54 955 ALA B CA 1
ATOM 1896 C C . ALA B 1 79 ? 47.853 -18.132 37.949 1.00 25.81 955 ALA B C 1
ATOM 1897 O O . ALA B 1 79 ? 46.810 -17.467 37.996 1.00 28.84 955 ALA B O 1
ATOM 1899 N N . SER B 1 80 ? 49.062 -17.592 38.078 1.00 26.74 956 SER B N 1
ATOM 1900 C CA . SER B 1 80 ? 49.201 -16.160 38.363 1.00 27.31 956 SER B CA 1
ATOM 1901 C C . SER B 1 80 ? 50.376 -15.453 37.709 1.00 27.43 956 SER B C 1
ATOM 1902 O O . SER B 1 80 ? 51.485 -16.015 37.593 1.00 24.23 956 SER B O 1
ATOM 1905 N N . VAL B 1 81 ? 50.112 -14.218 37.276 1.00 27.28 957 VAL B N 1
ATOM 1906 C CA . VAL B 1 81 ? 51.159 -13.302 36.817 1.00 29.31 957 VAL B CA 1
ATOM 1907 C C . VAL B 1 81 ? 50.866 -11.892 37.280 1.00 29.81 957 VAL B C 1
ATOM 1908 O O . VAL B 1 81 ? 49.718 -11.542 37.618 1.00 26.42 957 VAL B O 1
ATOM 1912 N N . GLU B 1 82 ? 51.920 -11.083 37.263 1.00 31.67 958 GLU B N 1
ATOM 1913 C CA . GLU B 1 82 ? 51.794 -9.665 37.455 1.00 33.32 958 GLU B CA 1
ATOM 1914 C C . GLU B 1 82 ? 51.729 -9.068 36.063 1.00 34.55 958 GLU B C 1
ATOM 1915 O O . GLU B 1 82 ? 52.477 -9.482 35.178 1.00 33.36 958 GLU B O 1
ATOM 1921 N N . VAL B 1 83 ? 50.828 -8.117 35.852 1.00 36.42 959 VAL B N 1
ATOM 1922 C CA . VAL B 1 83 ? 50.627 -7.584 34.507 1.00 40.13 959 VAL B CA 1
ATOM 1923 C C . VAL B 1 83 ? 50.609 -6.063 34.500 1.00 41.94 959 VAL B C 1
ATOM 1924 O O . VAL B 1 83 ? 49.974 -5.428 35.340 1.00 42.31 959 VAL B O 1
ATOM 1928 N N . GLU B 1 84 ? 51.318 -5.496 33.531 1.00 43.23 960 GLU B N 1
ATOM 1929 C CA . GLU B 1 84 ? 51.564 -4.072 33.454 1.00 44.54 960 GLU B CA 1
ATOM 1930 C C . GLU B 1 84 ? 50.395 -3.209 32.953 1.00 42.92 960 GLU B C 1
ATOM 1931 O O . GLU B 1 84 ? 50.515 -2.565 31.909 1.00 42.29 960 GLU B O 1
ATOM 1937 N N . ALA B 1 85 ? 49.290 -3.174 33.702 1.00 40.68 961 ALA B N 1
ATOM 1938 C CA . ALA B 1 85 ? 48.164 -2.271 33.402 1.00 38.56 961 ALA B CA 1
ATOM 1939 C C . ALA B 1 85 ? 47.078 -2.374 34.477 1.00 37.65 961 ALA B C 1
ATOM 1940 O O . ALA B 1 85 ? 47.023 -3.373 35.191 1.00 33.23 961 ALA B O 1
ATOM 1942 N N . PRO B 1 86 ? 46.198 -1.355 34.577 1.00 38.33 962 PRO B N 1
ATOM 1943 C CA . PRO B 1 86 ? 45.114 -1.304 35.566 1.00 40.39 962 PRO B CA 1
ATOM 1944 C C . PRO B 1 86 ? 44.117 -2.444 35.385 1.00 43.13 962 PRO B C 1
ATOM 1945 O O . PRO B 1 86 ? 43.907 -2.898 34.260 1.00 44.25 962 PRO B O 1
ATOM 1949 N N . PRO B 1 87 ? 43.480 -2.887 36.481 1.00 44.30 963 PRO B N 1
ATOM 1950 C CA . PRO B 1 87 ? 42.545 -4.010 36.427 1.00 45.08 963 PRO B CA 1
ATOM 1951 C C . PRO B 1 87 ? 41.559 -3.951 35.259 1.00 44.49 963 PRO B C 1
ATOM 1952 O O . PRO B 1 87 ? 41.570 -4.837 34.412 1.00 45.73 963 PRO B O 1
ATOM 1956 N N . SER B 1 88 ? 40.744 -2.905 35.189 1.00 44.74 964 SER B N 1
ATOM 1957 C CA . SER B 1 88 ? 39.706 -2.832 34.158 1.00 45.35 964 SER B CA 1
ATOM 1958 C C . SER B 1 88 ? 40.270 -2.969 32.738 1.00 44.78 964 SER B C 1
ATOM 1959 O O . SER B 1 88 ? 39.602 -3.490 31.848 1.00 47.72 964 SER B O 1
ATOM 1962 N N . VAL B 1 89 ? 41.499 -2.509 32.534 1.00 41.37 965 VAL B N 1
ATOM 1963 C CA . VAL B 1 89 ? 42.167 -2.677 31.247 1.00 36.78 965 VAL B CA 1
ATOM 1964 C C . VAL B 1 89 ? 42.551 -4.148 30.999 1.00 36.01 965 VAL B C 1
ATOM 1965 O O . VAL B 1 89 ? 42.398 -4.659 29.887 1.00 38.68 965 VAL B O 1
ATOM 1969 N N . VAL B 1 90 ? 43.000 -4.848 32.031 1.00 31.09 966 VAL B N 1
ATOM 1970 C CA . VAL B 1 90 ? 43.270 -6.272 31.876 1.00 31.12 966 VAL B CA 1
ATOM 1971 C C . VAL B 1 90 ? 41.963 -7.055 31.616 1.00 32.18 966 VAL B C 1
ATOM 1972 O O . VAL B 1 90 ? 41.940 -8.037 30.857 1.00 32.69 966 VAL B O 1
ATOM 1976 N N . LEU B 1 91 ? 40.873 -6.609 32.232 1.00 30.74 967 LEU B N 1
ATOM 1977 C CA . LEU B 1 91 ? 39.592 -7.246 32.011 1.00 29.34 967 LEU B CA 1
ATOM 1978 C C . LEU B 1 91 ? 39.276 -7.139 30.539 1.00 30.18 967 LEU B C 1
ATOM 1979 O O . LEU B 1 91 ? 39.109 -8.145 29.855 1.00 29.16 967 LEU B O 1
ATOM 1984 N N . ASN B 1 92 ? 39.211 -5.912 30.049 1.00 31.50 968 ASN B N 1
ATOM 1985 C CA . ASN B 1 92 ? 38.838 -5.711 28.670 1.00 35.21 968 ASN B CA 1
ATOM 1986 C C . ASN B 1 92 ? 39.722 -6.544 27.747 1.00 35.63 968 ASN B C 1
ATOM 1987 O O . ASN B 1 92 ? 39.240 -7.174 26.798 1.00 36.12 968 ASN B O 1
ATOM 1992 N N . ARG B 1 93 ? 41.015 -6.563 28.053 1.00 34.85 969 ARG B N 1
ATOM 1993 C CA . ARG B 1 93 ? 41.960 -7.407 27.335 1.00 31.80 969 ARG B CA 1
ATOM 1994 C C . ARG B 1 93 ? 41.522 -8.867 27.326 1.00 28.42 969 ARG B C 1
ATOM 1995 O O . ARG B 1 93 ? 41.420 -9.468 26.268 1.00 29.93 969 ARG B O 1
ATOM 2003 N N . VAL B 1 94 ? 41.253 -9.436 28.493 1.00 25.68 970 VAL B N 1
ATOM 2004 C CA . VAL B 1 94 ? 40.837 -10.845 28.553 1.00 24.89 970 VAL B CA 1
ATOM 2005 C C . VAL B 1 94 ? 39.501 -11.100 27.849 1.00 23.29 970 VAL B C 1
ATOM 2006 O O . VAL B 1 94 ? 39.368 -12.053 27.101 1.00 18.66 970 VAL B O 1
ATOM 2010 N N . LEU B 1 95 ? 38.562 -10.181 28.063 1.00 25.58 971 LEU B N 1
ATOM 2011 C CA . LEU B 1 95 ? 37.165 -10.258 27.649 1.00 25.75 971 LEU B CA 1
ATOM 2012 C C . LEU B 1 95 ? 36.888 -10.084 26.162 1.00 27.60 971 LEU B C 1
ATOM 2013 O O . LEU B 1 95 ? 35.996 -10.736 25.612 1.00 30.30 971 LEU B O 1
ATOM 2018 N N . ARG B 1 96 ? 37.603 -9.157 25.532 1.00 27.30 972 ARG B N 1
ATOM 2019 C CA . ARG B 1 96 ? 37.205 -8.624 24.227 1.00 25.00 972 ARG B CA 1
ATOM 2020 C C . ARG B 1 96 ? 38.358 -8.667 23.255 1.00 28.96 972 ARG B C 1
ATOM 2021 O O . ARG B 1 96 ? 38.218 -8.203 22.118 1.00 36.63 972 ARG B O 1
ATOM 2029 N N . GLU B 1 97 ? 39.503 -9.182 23.684 1.00 26.98 973 GLU B N 1
ATOM 2030 C CA . GLU B 1 97 ? 40.724 -9.049 22.887 1.00 27.27 973 GLU B CA 1
ATOM 2031 C C . GLU B 1 97 ? 41.645 -10.281 22.945 1.00 26.05 973 GLU B C 1
ATOM 2032 O O . GLU B 1 97 ? 42.875 -10.163 22.926 1.00 21.70 973 GLU B O 1
ATOM 2038 N N . ARG B 1 98 ? 41.045 -11.464 22.981 1.00 22.78 974 ARG B N 1
ATOM 2039 C CA . ARG B 1 98 ? 41.824 -12.678 23.108 1.00 23.03 974 ARG B CA 1
ATOM 2040 C C . ARG B 1 98 ? 42.759 -12.950 21.919 1.00 24.44 974 ARG B C 1
ATOM 2041 O O . ARG B 1 98 ? 43.768 -13.646 22.051 1.00 26.77 974 ARG B O 1
ATOM 2049 N N . HIS B 1 99 ? 42.433 -12.387 20.762 1.00 23.03 975 HIS B N 1
ATOM 2050 C CA . HIS B 1 99 ? 43.258 -12.567 19.583 1.00 22.16 975 HIS B CA 1
ATOM 2051 C C . HIS B 1 99 ? 44.600 -11.933 19.759 1.00 23.13 975 HIS B C 1
ATOM 2052 O O . HIS B 1 99 ? 45.556 -12.300 19.081 1.00 25.48 975 HIS B O 1
ATOM 2059 N N . LEU B 1 100 ? 44.673 -10.970 20.669 1.00 25.38 976 LEU B N 1
ATOM 2060 C CA . LEU B 1 100 ? 45.951 -10.380 21.074 1.00 25.02 976 LEU B CA 1
ATOM 2061 C C . LEU B 1 100 ? 46.831 -11.301 21.955 1.00 26.57 976 LEU B C 1
ATOM 2062 O O . LEU B 1 100 ? 48.051 -11.117 22.025 1.00 24.62 976 LEU B O 1
ATOM 2067 N N . TRP B 1 101 ? 46.235 -12.282 22.632 1.00 24.42 977 TRP B N 1
ATOM 2068 C CA . TRP B 1 101 ? 47.052 -13.133 23.493 1.00 26.25 977 TRP B CA 1
ATOM 2069 C C . TRP B 1 101 ? 46.872 -14.615 23.311 1.00 28.44 977 TRP B C 1
ATOM 2070 O O . TRP B 1 101 ? 47.205 -15.382 24.208 1.00 32.57 977 TRP B O 1
ATOM 2081 N N . ASP B 1 102 ? 46.340 -15.041 22.179 1.00 26.83 978 ASP B N 1
ATOM 2082 C CA . ASP B 1 102 ? 46.129 -16.455 22.010 1.00 25.15 978 ASP B CA 1
ATOM 2083 C C . ASP B 1 102 ? 46.211 -16.800 20.562 1.00 26.28 978 ASP B C 1
ATOM 2084 O O . ASP B 1 102 ? 45.317 -16.479 19.788 1.00 30.14 978 ASP B O 1
ATOM 2089 N N . GLU B 1 103 ? 47.276 -17.473 20.182 1.00 28.19 979 GLU B N 1
ATOM 2090 C CA . GLU B 1 103 ? 47.424 -17.805 18.785 1.00 33.59 979 GLU B CA 1
ATOM 2091 C C . GLU B 1 103 ? 46.336 -18.712 18.274 1.00 28.42 979 GLU B C 1
ATOM 2092 O O . GLU B 1 103 ? 46.046 -18.677 17.102 1.00 29.14 979 GLU B O 1
ATOM 2098 N N . ASP B 1 104 ? 45.731 -19.522 19.146 1.00 29.38 980 ASP B N 1
ATOM 2099 C CA . ASP B 1 104 ? 44.827 -20.609 18.711 1.00 23.91 980 ASP B CA 1
ATOM 2100 C C . ASP B 1 104 ? 43.370 -20.232 18.684 1.00 18.31 980 ASP B C 1
ATOM 2101 O O . ASP B 1 104 ? 42.530 -21.034 18.299 1.00 18.93 980 ASP B O 1
ATOM 2106 N N . PHE B 1 105 ? 43.072 -19.009 19.085 1.00 16.18 981 PHE B N 1
ATOM 2107 C CA . PHE B 1 105 ? 41.690 -18.510 19.217 1.00 16.46 981 PHE B CA 1
ATOM 2108 C C . PHE B 1 105 ? 41.119 -18.130 17.843 1.00 17.07 981 PHE B C 1
ATOM 2109 O O . PHE B 1 105 ? 41.392 -17.044 17.331 1.00 14.26 981 PHE B O 1
ATOM 2117 N N . VAL B 1 106 ? 40.351 -19.030 17.226 1.00 17.84 982 VAL B N 1
ATOM 2118 C CA . VAL B 1 106 ? 40.066 -18.897 15.767 1.00 18.88 982 VAL B CA 1
ATOM 2119 C C . VAL B 1 106 ? 38.675 -18.382 15.340 1.00 19.82 982 VAL B C 1
ATOM 2120 O O . VAL B 1 106 ? 38.523 -17.635 14.399 1.00 26.67 982 VAL B O 1
ATOM 2124 N N . GLN B 1 107 ? 37.631 -18.833 15.987 1.00 20.14 983 GLN B N 1
ATOM 2125 C CA . GLN B 1 107 ? 36.338 -18.327 15.631 1.00 18.19 983 GLN B CA 1
ATOM 2126 C C . GLN B 1 107 ? 35.724 -17.852 16.923 1.00 15.67 983 GLN B C 1
ATOM 2127 O O . GLN B 1 107 ? 36.112 -18.326 17.960 1.00 23.00 983 GLN B O 1
ATOM 2133 N N . TRP B 1 108 ? 34.796 -16.916 16.883 1.00 14.17 984 TRP B N 1
ATOM 2134 C CA . TRP B 1 108 ? 34.073 -16.543 18.086 1.00 14.18 984 TRP B CA 1
ATOM 2135 C C . TRP B 1 108 ? 32.966 -15.582 17.782 1.00 17.86 984 TRP B C 1
ATOM 2136 O O . TRP B 1 108 ? 32.964 -14.960 16.696 1.00 20.69 984 TRP B O 1
ATOM 2147 N N . LYS B 1 109 ? 32.052 -15.447 18.748 1.00 15.14 985 LYS B N 1
ATOM 2148 C CA . LYS B 1 109 ? 30.951 -14.493 18.671 1.00 16.08 985 LYS B CA 1
ATOM 2149 C C . LYS B 1 109 ? 30.172 -14.447 19.990 1.00 17.55 985 LYS B C 1
ATOM 2150 O O . LYS B 1 109 ? 30.024 -15.473 20.655 1.00 17.32 985 LYS B O 1
ATOM 2156 N N . VAL B 1 110 ? 29.675 -13.266 20.366 1.00 16.56 986 VAL B N 1
ATOM 2157 C CA . VAL B 1 110 ? 28.663 -13.200 21.395 1.00 16.73 986 VAL B CA 1
ATOM 2158 C C . VAL B 1 110 ? 27.461 -13.895 20.814 1.00 20.47 986 VAL B C 1
ATOM 2159 O O . VAL B 1 110 ? 26.983 -13.464 19.781 1.00 27.42 986 VAL B O 1
ATOM 2163 N N . VAL B 1 111 ? 26.985 -14.956 21.465 1.00 22.45 987 VAL B N 1
ATOM 2164 C CA . VAL B 1 111 ? 25.727 -15.650 21.138 1.00 19.54 987 VAL B CA 1
ATOM 2165 C C . VAL B 1 111 ? 24.467 -14.914 21.631 1.00 26.27 987 VAL B C 1
ATOM 2166 O O . VAL B 1 111 ? 23.399 -15.003 21.015 1.00 27.53 987 VAL B O 1
ATOM 2170 N N . GLU B 1 112 ? 24.574 -14.229 22.770 1.00 27.12 988 GLU B N 1
ATOM 2171 C CA . GLU B 1 112 ? 23.428 -13.534 23.381 1.00 27.61 988 GLU B CA 1
ATOM 2172 C C . GLU B 1 112 ? 23.909 -12.584 24.455 1.00 26.63 988 GLU B C 1
ATOM 2173 O O . GLU B 1 112 ? 24.851 -12.886 25.177 1.00 30.08 988 GLU B O 1
ATOM 2179 N N . THR B 1 113 ? 23.269 -11.433 24.555 1.00 25.16 989 THR B N 1
ATOM 2180 C CA . THR B 1 113 ? 23.613 -10.489 25.593 1.00 29.19 989 THR B CA 1
ATOM 2181 C C . THR B 1 113 ? 22.499 -10.457 26.630 1.00 30.38 989 THR B C 1
ATOM 2182 O O . THR B 1 113 ? 21.334 -10.333 26.286 1.00 31.89 989 THR B O 1
ATOM 2186 N N . LEU B 1 114 ? 22.858 -10.620 27.897 1.00 32.77 990 LEU B N 1
ATOM 2187 C CA . LEU B 1 114 ? 21.863 -10.763 28.948 1.00 33.64 990 LEU B CA 1
ATOM 2188 C C . LEU B 1 114 ? 21.780 -9.511 29.797 1.00 34.70 990 LEU B C 1
ATOM 2189 O O . LEU B 1 114 ? 20.789 -9.296 30.491 1.00 36.95 990 LEU B O 1
ATOM 2194 N N . ASP B 1 115 ? 22.847 -8.722 29.768 1.00 33.42 991 ASP B N 1
ATOM 2195 C CA . ASP B 1 115 ? 22.815 -7.344 30.216 1.00 33.91 991 ASP B CA 1
ATOM 2196 C C . ASP B 1 115 ? 24.172 -6.726 30.001 1.00 33.69 991 ASP B C 1
ATOM 2197 O O . ASP B 1 115 ? 25.029 -7.321 29.362 1.00 35.05 991 ASP B O 1
ATOM 2202 N N . ARG B 1 116 ? 24.374 -5.545 30.571 1.00 35.38 992 ARG B N 1
ATOM 2203 C CA . ARG B 1 116 ? 25.577 -4.751 30.340 1.00 36.42 992 ARG B CA 1
ATOM 2204 C C . ARG B 1 116 ? 26.816 -5.449 30.890 1.00 37.01 992 ARG B C 1
ATOM 2205 O O . ARG B 1 116 ? 27.944 -5.025 30.635 1.00 37.51 992 ARG B O 1
ATOM 2207 N N . GLN B 1 117 ? 26.599 -6.531 31.635 1.00 37.19 993 GLN B N 1
ATOM 2208 C CA . GLN B 1 117 ? 27.682 -7.198 32.348 1.00 36.72 993 GLN B CA 1
ATOM 2209 C C . GLN B 1 117 ? 27.654 -8.716 32.313 1.00 32.98 993 GLN B C 1
ATOM 2210 O O . GLN B 1 117 ? 28.538 -9.336 32.870 1.00 33.22 993 GLN B O 1
ATOM 2216 N N . THR B 1 118 ? 26.637 -9.325 31.711 1.00 31.76 994 THR B N 1
ATOM 2217 C CA . THR B 1 118 ? 26.639 -10.788 31.544 1.00 30.42 994 THR B CA 1
ATOM 2218 C C . THR B 1 118 ? 26.180 -11.261 30.141 1.00 29.95 994 THR B C 1
ATOM 2219 O O . THR B 1 118 ? 25.239 -10.705 29.566 1.00 31.60 994 THR B O 1
ATOM 2223 N N . GLU B 1 119 ? 26.841 -12.290 29.600 1.00 27.89 995 GLU B N 1
ATOM 2224 C CA . GLU B 1 119 ? 26.583 -12.727 28.219 1.00 26.23 995 GLU B CA 1
ATOM 2225 C C . GLU B 1 119 ? 26.883 -14.193 27.960 1.00 23.64 995 GLU B C 1
ATOM 2226 O O . GLU B 1 119 ? 27.510 -14.860 28.756 1.00 24.66 995 GLU B O 1
ATOM 2232 N N . ILE B 1 120 ? 26.419 -14.676 26.820 1.00 20.25 996 ILE B N 1
ATOM 2233 C CA . ILE B 1 120 ? 26.677 -16.031 26.398 1.00 18.91 996 ILE B CA 1
ATOM 2234 C C . ILE B 1 120 ? 27.575 -15.962 25.185 1.00 18.42 996 ILE B C 1
ATOM 2235 O O . ILE B 1 120 ? 27.317 -15.189 24.260 1.00 24.87 996 ILE B O 1
ATOM 2240 N N . TYR B 1 121 ? 28.636 -16.745 25.183 1.00 10.71 997 TYR B N 1
ATOM 2241 C CA . TYR B 1 121 ? 29.721 -16.461 24.282 1.00 12.84 997 TYR B CA 1
ATOM 2242 C C . TYR B 1 121 ? 30.287 -17.760 23.805 1.00 12.92 997 TYR B C 1
ATOM 2243 O O . TYR B 1 121 ? 30.408 -18.698 24.587 1.00 10.94 997 TYR B O 1
ATOM 2252 N N . GLN B 1 122 ? 30.636 -17.820 22.521 1.00 10.47 998 GLN B N 1
ATOM 2253 C CA . GLN B 1 122 ? 31.165 -19.034 21.945 1.00 8.31 998 GLN B CA 1
ATOM 2254 C C . GLN B 1 122 ? 32.459 -18.744 21.235 1.00 9.96 998 GLN B C 1
ATOM 2255 O O . GLN B 1 122 ? 32.580 -17.688 20.619 1.00 12.08 998 GLN B O 1
ATOM 2261 N N . TYR B 1 123 ? 33.415 -19.676 21.321 1.00 7.70 999 TYR B N 1
ATOM 2262 C CA . TYR B 1 123 ? 34.676 -19.534 20.639 1.00 11.09 999 TYR B CA 1
ATOM 2263 C C . TYR B 1 123 ? 35.328 -20.888 20.457 1.00 16.23 999 TYR B C 1
ATOM 2264 O O . TYR B 1 123 ? 34.970 -21.844 21.147 1.00 18.81 999 TYR B O 1
ATOM 2273 N N . VAL B 1 124 ? 36.322 -20.955 19.566 1.00 17.31 1000 VAL B N 1
ATOM 2274 C CA . VAL B 1 124 ? 36.938 -22.229 19.189 1.00 15.07 1000 VAL B CA 1
ATOM 2275 C C . VAL B 1 124 ? 38.417 -22.065 19.280 1.00 17.52 1000 VAL B C 1
ATOM 2276 O O . VAL B 1 124 ? 38.944 -21.060 18.788 1.00 23.22 1000 VAL B O 1
ATOM 2280 N N . LEU B 1 125 ? 39.078 -23.033 19.905 1.00 15.85 1001 LEU B N 1
ATOM 2281 C CA . LEU B 1 125 ? 40.531 -23.062 19.974 1.00 20.97 1001 LEU B CA 1
ATOM 2282 C C . LEU B 1 125 ? 41.131 -24.234 19.208 1.00 25.30 1001 LEU B C 1
ATOM 2283 O O . LEU B 1 125 ? 40.724 -25.375 19.434 1.00 27.98 1001 LEU B O 1
ATOM 2288 N N . ASN B 1 126 ? 42.109 -23.992 18.335 1.00 27.20 1002 ASN B N 1
ATOM 2289 C CA . ASN B 1 126 ? 42.870 -25.138 17.781 1.00 32.89 1002 ASN B CA 1
ATOM 2290 C C . ASN B 1 126 ? 43.699 -25.832 18.842 1.00 35.73 1002 ASN B C 1
ATOM 2291 O O . ASN B 1 126 ? 44.303 -25.194 19.707 1.00 39.31 1002 ASN B O 1
ATOM 2296 N N . SER B 1 127 ? 43.747 -27.144 18.784 1.00 39.66 1003 SER B N 1
ATOM 2297 C CA . SER B 1 127 ? 44.596 -27.858 19.716 1.00 45.23 1003 SER B CA 1
ATOM 2298 C C . SER B 1 127 ? 45.886 -28.197 18.986 1.00 48.19 1003 SER B C 1
ATOM 2299 O O . SER B 1 127 ? 45.962 -28.056 17.760 1.00 48.11 1003 SER B O 1
ATOM 2302 N N . MET B 1 128 ? 46.889 -28.649 19.739 1.00 51.82 1004 MET B N 1
ATOM 2303 C CA . MET B 1 128 ? 48.175 -29.062 19.174 1.00 53.68 1004 MET B CA 1
ATOM 2304 C C . MET B 1 128 ? 48.035 -30.338 18.356 1.00 55.27 1004 MET B C 1
ATOM 2305 O O . MET B 1 128 ? 47.037 -31.056 18.486 1.00 55.80 1004 MET B O 1
ATOM 2307 N N . ALA B 1 129 ? 49.031 -30.588 17.500 1.00 57.16 1005 ALA B N 1
ATOM 2308 C CA . ALA B 1 129 ? 49.220 -31.885 16.837 1.00 56.91 1005 ALA B CA 1
ATOM 2309 C C . ALA B 1 129 ? 47.953 -32.395 16.102 1.00 56.39 1005 ALA B C 1
ATOM 2310 O O . ALA B 1 129 ? 47.297 -31.607 15.411 1.00 56.64 1005 ALA B O 1
ATOM 2312 N N . PRO B 1 130 ? 47.586 -33.692 16.245 1.00 55.49 1006 PRO B N 1
ATOM 2313 C CA . PRO B 1 130 ? 46.454 -34.080 15.413 1.00 53.58 1006 PRO B CA 1
ATOM 2314 C C . PRO B 1 130 ? 45.131 -34.040 16.166 1.00 50.94 1006 PRO B C 1
ATOM 2315 O O . PRO B 1 130 ? 44.203 -34.762 15.808 1.00 50.85 1006 PRO B O 1
ATOM 2319 N N . HIS B 1 131 ? 45.046 -33.221 17.205 1.00 48.92 1007 HIS B N 1
ATOM 2320 C CA . HIS B 1 131 ? 43.856 -33.195 18.053 1.00 49.33 1007 HIS B CA 1
ATOM 2321 C C . HIS B 1 131 ? 42.777 -32.237 17.538 1.00 45.19 1007 HIS B C 1
ATOM 2322 O O . HIS B 1 131 ? 43.089 -31.170 17.008 1.00 45.85 1007 HIS B O 1
ATOM 2329 N N . PRO B 1 132 ? 41.501 -32.594 17.732 1.00 41.13 1008 PRO B N 1
ATOM 2330 C CA . PRO B 1 132 ? 40.444 -31.735 17.231 1.00 38.82 1008 PRO B CA 1
ATOM 2331 C C . PRO B 1 132 ? 40.425 -30.422 17.989 1.00 36.31 1008 PRO B C 1
ATOM 2332 O O . PRO B 1 132 ? 40.807 -30.379 19.154 1.00 39.27 1008 PRO B O 1
ATOM 2336 N N . SER B 1 133 ? 39.990 -29.363 17.323 1.00 32.11 1009 SER B N 1
ATOM 2337 C CA . SER B 1 133 ? 39.736 -28.087 17.972 1.00 29.46 1009 SER B CA 1
ATOM 2338 C C . SER B 1 133 ? 38.667 -28.228 19.042 1.00 25.63 1009 SER B C 1
ATOM 2339 O O . SER B 1 133 ? 37.756 -29.044 18.939 1.00 26.66 1009 SER B O 1
ATOM 2342 N N . ARG B 1 134 ? 38.757 -27.407 20.063 1.00 22.32 1010 ARG B N 1
ATOM 2343 C CA . ARG B 1 134 ? 37.771 -27.471 21.088 1.00 25.57 1010 ARG B CA 1
ATOM 2344 C C . ARG B 1 134 ? 36.787 -26.315 20.944 1.00 24.02 1010 ARG B C 1
ATOM 2345 O O . ARG B 1 134 ? 37.166 -25.177 20.650 1.00 18.62 1010 ARG B O 1
ATOM 2353 N N . ASP B 1 135 ? 35.519 -26.624 21.173 1.00 26.01 1011 ASP B N 1
ATOM 2354 C CA . ASP B 1 135 ? 34.424 -25.648 21.088 1.00 28.63 1011 ASP B CA 1
ATOM 2355 C C . ASP B 1 135 ? 33.888 -25.248 22.485 1.00 22.97 1011 ASP B C 1
ATOM 2356 O O . ASP B 1 135 ? 33.564 -26.099 23.292 1.00 23.68 1011 ASP B O 1
ATOM 2361 N N . PHE B 1 136 ? 33.797 -23.961 22.757 1.00 17.43 1012 PHE B N 1
ATOM 2362 C CA . PHE B 1 136 ? 33.404 -23.486 24.084 1.00 20.93 1012 PHE B CA 1
ATOM 2363 C C . PHE B 1 136 ? 32.181 -22.587 24.023 1.00 21.11 1012 PHE B C 1
ATOM 2364 O O . PHE B 1 136 ? 32.281 -21.442 23.544 1.00 16.35 1012 PHE B O 1
ATOM 2372 N N . VAL B 1 137 ? 31.055 -23.067 24.550 1.00 22.17 1013 VAL B N 1
ATOM 2373 C CA . VAL B 1 137 ? 29.916 -22.171 24.799 1.00 24.38 1013 VAL B CA 1
ATOM 2374 C C . VAL B 1 137 ? 29.748 -21.820 26.277 1.00 21.70 1013 VAL B C 1
ATOM 2375 O O . VAL B 1 137 ? 29.298 -22.603 27.095 1.00 19.62 1013 VAL B O 1
ATOM 2379 N N . VAL B 1 138 ? 30.049 -20.590 26.600 1.00 23.42 1014 VAL B N 1
ATOM 2380 C CA . VAL B 1 138 ? 30.180 -20.230 27.972 1.00 21.52 1014 VAL B CA 1
ATOM 2381 C C . VAL B 1 138 ? 29.263 -19.045 28.427 1.00 22.36 1014 VAL B C 1
ATOM 2382 O O . VAL B 1 138 ? 29.167 -18.014 27.777 1.00 22.49 1014 VAL B O 1
ATOM 2386 N N . LEU B 1 139 ? 28.534 -19.214 29.529 1.00 27.34 1015 LEU B N 1
ATOM 2387 C CA . LEU B 1 139 ? 27.908 -18.065 30.210 1.00 23.81 1015 LEU B CA 1
ATOM 2388 C C . LEU B 1 139 ? 29.027 -17.350 30.923 1.00 25.23 1015 LEU B C 1
ATOM 2389 O O . LEU B 1 139 ? 29.757 -17.985 31.658 1.00 30.35 1015 LEU B O 1
ATOM 2394 N N . ARG B 1 140 ? 29.212 -16.061 30.691 1.00 25.36 1016 ARG B N 1
ATOM 2395 C CA . ARG B 1 140 ? 30.226 -15.314 31.440 1.00 28.64 1016 ARG B CA 1
ATOM 2396 C C . ARG B 1 140 ? 29.702 -13.976 31.934 1.00 30.20 1016 ARG B C 1
ATOM 2397 O O . ARG B 1 140 ? 28.909 -13.328 31.261 1.00 28.46 1016 ARG B O 1
ATOM 2405 N N . THR B 1 141 ? 30.158 -13.579 33.121 1.00 32.62 1017 THR B N 1
ATOM 2406 C CA . THR B 1 141 ? 29.765 -12.316 33.727 1.00 33.89 1017 THR B CA 1
ATOM 2407 C C . THR B 1 141 ? 30.953 -11.638 34.395 1.00 34.37 1017 THR B C 1
ATOM 2408 O O . THR B 1 141 ? 31.848 -12.312 34.893 1.00 37.59 1017 THR B O 1
ATOM 2412 N N . TRP B 1 142 ? 30.958 -10.311 34.422 1.00 35.19 1018 TRP B N 1
ATOM 2413 C CA . TRP B 1 142 ? 32.119 -9.573 34.930 1.00 39.36 1018 TRP B CA 1
ATOM 2414 C C . TRP B 1 142 ? 31.754 -8.378 35.831 1.00 41.71 1018 TRP B C 1
ATOM 2415 O O . TRP B 1 142 ? 30.644 -7.851 35.756 1.00 40.24 1018 TRP B O 1
ATOM 2426 N N . LYS B 1 143 ? 32.701 -7.954 36.669 1.00 45.06 1019 LYS B N 1
ATOM 2427 C CA . LYS B 1 143 ? 32.448 -6.909 37.675 1.00 48.22 1019 LYS B CA 1
ATOM 2428 C C . LYS B 1 143 ? 33.602 -5.911 37.746 1.00 49.35 1019 LYS B C 1
ATOM 2429 O O . LYS B 1 143 ? 34.762 -6.310 37.802 1.00 48.66 1019 LYS B O 1
ATOM 2433 N N . THR B 1 144 ? 33.286 -4.620 37.768 1.00 52.83 1020 THR B N 1
ATOM 2434 C CA . THR B 1 144 ? 34.327 -3.593 37.667 1.00 58.32 1020 THR B CA 1
ATOM 2435 C C . THR B 1 144 ? 34.466 -2.679 38.886 1.00 61.64 1020 THR B C 1
ATOM 2436 O O . THR B 1 144 ? 35.479 -1.990 39.038 1.00 60.86 1020 THR B O 1
ATOM 2440 N N . ASP B 1 145 ? 33.451 -2.661 39.744 1.00 65.93 1021 ASP B N 1
ATOM 2441 C CA . ASP B 1 145 ? 33.490 -1.815 40.937 1.00 69.05 1021 ASP B CA 1
ATOM 2442 C C . ASP B 1 145 ? 33.412 -2.618 42.227 1.00 69.50 1021 ASP B C 1
ATOM 2443 O O . ASP B 1 145 ? 32.346 -2.780 42.823 1.00 68.99 1021 ASP B O 1
ATOM 2448 N N . LEU B 1 146 ? 34.565 -3.120 42.652 1.00 70.60 1022 LEU B N 1
ATOM 2449 C CA . LEU B 1 146 ? 34.638 -3.978 43.825 1.00 70.57 1022 LEU B CA 1
ATOM 2450 C C . LEU B 1 146 ? 35.508 -3.361 44.915 1.00 71.14 1022 LEU B C 1
ATOM 2451 O O . LEU B 1 146 ? 36.297 -2.451 44.638 1.00 72.20 1022 LEU B O 1
ATOM 2456 N N . PRO B 1 147 ? 35.344 -3.837 46.165 1.00 70.78 1023 PRO B N 1
ATOM 2457 C CA . PRO B 1 147 ? 36.264 -3.538 47.254 1.00 70.28 1023 PRO B CA 1
ATOM 2458 C C . PRO B 1 147 ? 37.721 -3.656 46.814 1.00 70.40 1023 PRO B C 1
ATOM 2459 O O . PRO B 1 147 ? 38.115 -4.669 46.234 1.00 70.11 1023 PRO B O 1
ATOM 2463 N N . LYS B 1 148 ? 38.493 -2.605 47.082 1.00 71.21 1024 LYS B N 1
ATOM 2464 C CA . LYS B 1 148 ? 39.916 -2.515 46.727 1.00 71.52 1024 LYS B CA 1
ATOM 2465 C C . LYS B 1 148 ? 40.173 -2.454 45.221 1.00 70.92 1024 LYS B C 1
ATOM 2466 O O . LYS B 1 148 ? 41.220 -2.903 44.755 1.00 70.08 1024 LYS B O 1
ATOM 2468 N N . GLY B 1 149 ? 39.218 -1.888 44.480 1.00 71.22 1025 GLY B N 1
ATOM 2469 C CA . GLY B 1 149 ? 39.323 -1.726 43.023 1.00 71.95 1025 GLY B CA 1
ATOM 2470 C C . GLY B 1 149 ? 39.578 -3.002 42.224 1.00 72.12 1025 GLY B C 1
ATOM 2471 O O . GLY B 1 149 ? 40.430 -3.027 41.336 1.00 73.13 1025 GLY B O 1
ATOM 2472 N N . MET B 1 150 ? 38.836 -4.061 42.531 1.00 70.44 1026 MET B N 1
ATOM 2473 C CA . MET B 1 150 ? 39.053 -5.357 41.901 1.00 69.18 1026 MET B CA 1
ATOM 2474 C C . MET B 1 150 ? 38.236 -5.547 40.642 1.00 64.99 1026 MET B C 1
ATOM 2475 O O . MET B 1 150 ? 37.208 -4.906 40.456 1.00 65.61 1026 MET B O 1
ATOM 2480 N N . CYS B 1 151 ? 38.681 -6.463 39.793 1.00 60.78 1027 CYS B N 1
ATOM 2481 C CA . CYS B 1 151 ? 37.882 -6.882 38.649 1.00 56.31 1027 CYS B CA 1
ATOM 2482 C C . CYS B 1 151 ? 37.793 -8.388 38.581 1.00 49.75 1027 CYS B C 1
ATOM 2483 O O . CYS B 1 151 ? 38.799 -9.075 38.744 1.00 46.12 1027 CYS B O 1
ATOM 2486 N N . THR B 1 152 ? 36.591 -8.910 38.360 1.00 44.82 1028 THR B N 1
ATOM 2487 C CA . THR B 1 152 ? 36.447 -10.354 38.178 1.00 43.94 1028 THR B CA 1
ATOM 2488 C C . THR B 1 152 ? 35.711 -10.688 36.900 1.00 42.77 1028 THR B C 1
ATOM 2489 O O . THR B 1 152 ? 34.799 -9.970 36.496 1.00 45.72 1028 THR B O 1
ATOM 2493 N N . LEU B 1 153 ? 36.085 -11.801 36.284 1.00 39.12 1029 LEU B N 1
ATOM 2494 C CA . LEU B 1 153 ? 35.351 -12.335 35.138 1.00 34.13 1029 LEU B CA 1
ATOM 2495 C C . LEU B 1 153 ? 35.084 -13.803 35.400 1.00 28.18 1029 LEU B C 1
ATOM 2496 O O . LEU B 1 153 ? 36.021 -14.579 35.521 1.00 31.17 1029 LEU B O 1
ATOM 2501 N N . VAL B 1 154 ? 33.827 -14.199 35.512 1.00 23.26 1030 VAL B N 1
ATOM 2502 C CA . VAL B 1 154 ? 33.532 -15.589 35.913 1.00 23.67 1030 VAL B CA 1
ATOM 2503 C C . VAL B 1 154 ? 32.591 -16.323 34.939 1.00 23.04 1030 VAL B C 1
ATOM 2504 O O . VAL B 1 154 ? 31.528 -15.815 34.577 1.00 23.15 1030 VAL B O 1
ATOM 2508 N N . SER B 1 155 ? 33.011 -17.501 34.479 1.00 24.11 1031 SER B N 1
ATOM 2509 C CA . SER B 1 155 ? 32.324 -18.163 33.353 1.00 24.89 1031 SER B CA 1
ATOM 2510 C C . SER B 1 155 ? 32.087 -19.627 33.611 1.00 21.78 1031 SER B C 1
ATOM 2511 O O . SER B 1 155 ? 32.739 -20.206 34.451 1.00 26.68 1031 SER B O 1
ATOM 2514 N N . LEU B 1 156 ? 31.186 -20.229 32.851 1.00 20.42 1032 LEU B N 1
ATOM 2515 C CA . LEU B 1 156 ? 30.860 -21.642 33.001 1.00 19.33 1032 LEU B CA 1
ATOM 2516 C C . LEU B 1 156 ? 30.024 -22.104 31.791 1.00 16.43 1032 LEU B C 1
ATOM 2517 O O . LEU B 1 156 ? 29.200 -21.362 31.291 1.00 17.32 1032 LEU B O 1
ATOM 2522 N N . SER B 1 157 ? 30.261 -23.312 31.309 1.00 15.29 1033 SER B N 1
ATOM 2523 C CA . SER B 1 157 ? 29.585 -23.813 30.112 1.00 15.04 1033 SER B CA 1
ATOM 2524 C C . SER B 1 157 ? 28.071 -23.871 30.193 1.00 18.72 1033 SER B C 1
ATOM 2525 O O . SER B 1 157 ? 27.510 -24.350 31.160 1.00 21.35 1033 SER B O 1
ATOM 2528 N N . VAL B 1 158 ? 27.422 -23.394 29.141 1.00 20.32 1034 VAL B N 1
ATOM 2529 C CA . VAL B 1 158 ? 26.003 -23.548 28.984 1.00 19.25 1034 VAL B CA 1
ATOM 2530 C C . VAL B 1 158 ? 25.744 -23.991 27.553 1.00 21.65 1034 VAL B C 1
ATOM 2531 O O . VAL B 1 158 ? 26.674 -24.393 26.855 1.00 20.03 1034 VAL B O 1
ATOM 2535 N N . GLU B 1 159 ? 24.480 -23.904 27.139 1.00 21.50 1035 GLU B N 1
ATOM 2536 C CA . GLU B 1 159 ? 24.032 -24.253 25.801 1.00 20.48 1035 GLU B CA 1
ATOM 2537 C C . GLU B 1 159 ? 23.029 -23.223 25.301 1.00 24.32 1035 GLU B C 1
ATOM 2538 O O . GLU B 1 159 ? 22.238 -22.679 26.077 1.00 27.27 1035 GLU B O 1
ATOM 2544 N N . HIS B 1 160 ? 23.047 -22.973 23.999 1.00 26.73 1036 HIS B N 1
ATOM 2545 C CA . HIS B 1 160 ? 22.105 -22.064 23.373 1.00 28.67 1036 HIS B CA 1
ATOM 2546 C C . HIS B 1 160 ? 21.753 -22.675 22.019 1.00 30.08 1036 HIS B C 1
ATOM 2547 O O . HIS B 1 160 ? 22.585 -23.340 21.420 1.00 32.20 1036 HIS B O 1
ATOM 2554 N N . GLU B 1 161 ? 20.521 -22.483 21.548 1.00 32.46 1037 GLU B N 1
ATOM 2555 C CA . GLU B 1 161 ? 20.095 -23.037 20.253 1.00 31.13 1037 GLU B CA 1
ATOM 2556 C C . GLU B 1 161 ? 20.863 -22.424 19.088 1.00 31.15 1037 GLU B C 1
ATOM 2557 O O . GLU B 1 161 ? 21.032 -23.072 18.064 1.00 30.57 1037 GLU B O 1
ATOM 2559 N N . GLU B 1 162 ? 21.345 -21.193 19.251 1.00 31.49 1038 GLU B N 1
ATOM 2560 C CA . GLU B 1 162 ? 22.120 -20.534 18.200 1.00 34.36 1038 GLU B CA 1
ATOM 2561 C C . GLU B 1 162 ? 23.604 -20.642 18.442 1.00 34.46 1038 GLU B C 1
ATOM 2562 O O . GLU B 1 162 ? 24.352 -19.721 18.132 1.00 34.16 1038 GLU B O 1
ATOM 2568 N N . ALA B 1 163 ? 24.014 -21.763 19.027 1.00 35.62 1039 ALA B N 1
ATOM 2569 C CA . ALA B 1 163 ? 25.403 -22.019 19.391 1.00 33.58 1039 ALA B CA 1
ATOM 2570 C C . ALA B 1 163 ? 25.741 -23.421 18.943 1.00 33.31 1039 ALA B C 1
ATOM 2571 O O . ALA B 1 163 ? 25.913 -24.323 19.750 1.00 31.14 1039 ALA B O 1
ATOM 2573 N N . GLN B 1 164 ? 25.808 -23.621 17.637 1.00 34.32 1040 GLN B N 1
ATOM 2574 C CA . GLN B 1 164 ? 25.890 -24.977 17.166 1.00 31.73 1040 GLN B CA 1
ATOM 2575 C C . GLN B 1 164 ? 27.342 -25.352 17.206 1.00 29.43 1040 GLN B C 1
ATOM 2576 O O . GLN B 1 164 ? 28.198 -24.477 17.193 1.00 30.32 1040 GLN B O 1
ATOM 2582 N N . LEU B 1 165 ? 27.612 -26.645 17.314 1.00 27.09 1041 LEU B N 1
ATOM 2583 C CA . LEU B 1 165 ? 28.967 -27.139 17.360 1.00 23.71 1041 LEU B CA 1
ATOM 2584 C C . LEU B 1 165 ? 29.779 -26.545 16.225 1.00 28.42 1041 LEU B C 1
ATOM 2585 O O . LEU B 1 165 ? 29.513 -26.820 15.052 1.00 32.35 1041 LEU B O 1
ATOM 2590 N N . LEU B 1 166 ? 30.743 -25.692 16.562 1.00 29.84 1042 LEU B N 1
ATOM 2591 C CA . LEU B 1 166 ? 31.600 -25.061 15.549 1.00 26.39 1042 LEU B CA 1
ATOM 2592 C C . LEU B 1 166 ? 32.955 -25.729 15.450 1.00 28.85 1042 LEU B C 1
ATOM 2593 O O . LEU B 1 166 ? 33.617 -25.636 14.408 1.00 33.50 1042 LEU B O 1
ATOM 2598 N N . GLY B 1 167 ? 33.386 -26.401 16.516 1.00 25.05 1043 GLY B N 1
ATOM 2599 C CA . GLY B 1 167 ? 34.690 -27.065 16.493 1.00 20.57 1043 GLY B CA 1
ATOM 2600 C C . GLY B 1 167 ? 34.539 -28.560 16.615 1.00 19.56 1043 GLY B C 1
ATOM 2601 O O . GLY B 1 167 ? 33.407 -29.052 16.629 1.00 23.58 1043 GLY B O 1
ATOM 2602 N N . GLY B 1 168 ? 35.659 -29.280 16.744 1.00 14.45 1044 GLY B N 1
ATOM 2603 C CA . GLY B 1 168 ? 35.626 -30.729 16.910 1.00 16.15 1044 GLY B CA 1
ATOM 2604 C C . GLY B 1 168 ? 34.877 -31.231 18.141 1.00 23.16 1044 GLY B C 1
ATOM 2605 O O . GLY B 1 168 ? 33.926 -32.027 18.028 1.00 26.76 1044 GLY B O 1
ATOM 2606 N N . VAL B 1 169 ? 35.287 -30.775 19.325 1.00 22.00 1045 VAL B N 1
ATOM 2607 C CA . VAL B 1 169 ? 34.704 -31.292 20.569 1.00 24.73 1045 VAL B CA 1
ATOM 2608 C C . VAL B 1 169 ? 34.053 -30.175 21.377 1.00 25.07 1045 VAL B C 1
ATOM 2609 O O . VAL B 1 169 ? 34.533 -29.043 21.340 1.00 28.47 1045 VAL B O 1
ATOM 2613 N N . ARG B 1 170 ? 32.982 -30.457 22.116 1.00 19.63 1046 ARG B N 1
ATOM 2614 C CA . ARG B 1 170 ? 32.597 -29.483 23.130 1.00 22.81 1046 ARG B CA 1
ATOM 2615 C C . ARG B 1 170 ? 33.304 -29.674 24.441 1.00 23.22 1046 ARG B C 1
ATOM 2616 O O . ARG B 1 170 ? 33.165 -30.700 25.074 1.00 26.33 1046 ARG B O 1
ATOM 2624 N N . ALA B 1 171 ? 34.042 -28.649 24.829 1.00 20.38 1047 ALA B N 1
ATOM 2625 C CA . ALA B 1 171 ? 34.570 -28.481 26.148 1.00 18.70 1047 ALA B CA 1
ATOM 2626 C C . ALA B 1 171 ? 33.445 -28.225 27.163 1.00 20.12 1047 ALA B C 1
ATOM 2627 O O . ALA B 1 171 ? 32.472 -27.506 26.863 1.00 17.25 1047 ALA B O 1
ATOM 2629 N N . VAL B 1 172 ? 33.614 -28.754 28.377 1.00 18.85 1048 VAL B N 1
ATOM 2630 C CA . VAL B 1 172 ? 32.777 -28.349 29.503 1.00 17.89 1048 VAL B CA 1
ATOM 2631 C C . VAL B 1 172 ? 33.629 -27.482 30.390 1.00 19.62 1048 VAL B C 1
ATOM 2632 O O . VAL B 1 172 ? 34.640 -27.942 30.891 1.00 26.72 1048 VAL B O 1
ATOM 2636 N N . VAL B 1 173 ? 33.267 -26.224 30.580 1.00 20.47 1049 VAL B N 1
ATOM 2637 C CA . VAL B 1 173 ? 34.058 -25.379 31.469 1.00 21.61 1049 VAL B CA 1
ATOM 2638 C C . VAL B 1 173 ? 33.311 -25.427 32.763 1.00 21.92 1049 VAL B C 1
ATOM 2639 O O . VAL B 1 173 ? 32.254 -24.794 32.877 1.00 18.71 1049 VAL B O 1
ATOM 2643 N N . MET B 1 174 ? 33.848 -26.162 33.736 1.00 23.45 1050 MET B N 1
ATOM 2644 C CA . MET B 1 174 ? 33.147 -26.358 35.018 1.00 25.75 1050 MET B CA 1
ATOM 2645 C C . MET B 1 174 ? 33.347 -25.193 35.947 1.00 25.82 1050 MET B C 1
ATOM 2646 O O . MET B 1 174 ? 32.435 -24.810 36.651 1.00 28.89 1050 MET B O 1
ATOM 2651 N N . ASP B 1 175 ? 34.536 -24.614 35.928 1.00 26.85 1051 ASP B N 1
ATOM 2652 C CA . ASP B 1 175 ? 34.861 -23.505 36.800 1.00 29.26 1051 ASP B CA 1
ATOM 2653 C C . ASP B 1 175 ? 35.893 -22.706 36.068 1.00 27.77 1051 ASP B C 1
ATOM 2654 O O . ASP B 1 175 ? 36.917 -23.252 35.671 1.00 26.43 1051 ASP B O 1
ATOM 2659 N N . SER B 1 176 ? 35.657 -21.419 35.907 1.00 25.16 1052 SER B N 1
ATOM 2660 C CA . SER B 1 176 ? 36.741 -20.537 35.539 1.00 25.08 1052 SER B CA 1
ATOM 2661 C C . SER B 1 176 ? 36.414 -19.195 36.137 1.00 28.37 1052 SER B C 1
ATOM 2662 O O . SER B 1 176 ? 35.286 -18.696 35.966 1.00 30.59 1052 SER B O 1
ATOM 2665 N N . GLN B 1 177 ? 37.375 -18.609 36.846 1.00 25.33 1053 GLN B N 1
ATOM 2666 C CA . GLN B 1 177 ? 37.210 -17.229 37.267 1.00 29.49 1053 GLN B CA 1
ATOM 2667 C C . GLN B 1 177 ? 38.520 -16.452 37.211 1.00 31.10 1053 GLN B C 1
ATOM 2668 O O . GLN B 1 177 ? 39.528 -16.890 37.746 1.00 34.27 1053 GLN B O 1
ATOM 2674 N N . TYR B 1 178 ? 38.520 -15.321 36.521 1.00 33.19 1054 TYR B N 1
ATOM 2675 C CA . TYR B 1 178 ? 39.702 -14.460 36.493 1.00 37.15 1054 TYR B CA 1
ATOM 2676 C C . TYR B 1 178 ? 39.610 -13.423 37.594 1.00 39.52 1054 TYR B C 1
ATOM 2677 O O . TYR B 1 178 ? 38.588 -12.742 37.722 1.00 41.99 1054 TYR B O 1
ATOM 2686 N N . LEU B 1 179 ? 40.670 -13.290 38.384 1.00 39.91 1055 LEU B N 1
ATOM 2687 C CA . LEU B 1 179 ? 40.664 -12.339 39.490 1.00 39.43 1055 LEU B CA 1
ATOM 2688 C C . LEU B 1 179 ? 41.755 -11.308 39.339 1.00 40.53 1055 LEU B C 1
ATOM 2689 O O . LEU B 1 179 ? 42.948 -11.621 39.349 1.00 37.52 1055 LEU B O 1
ATOM 2694 N N . ILE B 1 180 ? 41.332 -10.062 39.186 1.00 44.69 1056 ILE B N 1
ATOM 2695 C CA . ILE B 1 180 ? 42.266 -8.979 38.898 1.00 48.02 1056 ILE B CA 1
ATOM 2696 C C . ILE B 1 180 ? 42.330 -7.936 40.019 1.00 49.74 1056 ILE B C 1
ATOM 2697 O O . ILE B 1 180 ? 41.462 -7.061 40.145 1.00 50.72 1056 ILE B O 1
ATOM 2702 N N . GLU B 1 181 ? 43.366 -8.053 40.836 1.00 52.55 1057 GLU B N 1
ATOM 2703 C CA . GLU B 1 181 ? 43.576 -7.140 41.954 1.00 55.54 1057 GLU B CA 1
ATOM 2704 C C . GLU B 1 181 ? 44.689 -6.158 41.585 1.00 55.57 1057 GLU B C 1
ATOM 2705 O O . GLU B 1 181 ? 45.594 -6.514 40.826 1.00 55.34 1057 GLU B O 1
ATOM 2711 N N . PRO B 1 182 ? 44.611 -4.910 42.085 1.00 56.74 1058 PRO B N 1
ATOM 2712 C CA . PRO B 1 182 ? 45.702 -3.977 41.795 1.00 57.99 1058 PRO B CA 1
ATOM 2713 C C . PRO B 1 182 ? 46.920 -4.270 42.655 1.00 60.35 1058 PRO B C 1
ATOM 2714 O O . PRO B 1 182 ? 46.790 -4.866 43.729 1.00 60.64 1058 PRO B O 1
ATOM 2718 N N . CYS B 1 183 ? 48.091 -3.874 42.168 1.00 62.93 1059 CYS B N 1
ATOM 2719 C CA . CYS B 1 183 ? 49.304 -3.836 42.985 1.00 66.45 1059 CYS B CA 1
ATOM 2720 C C . CYS B 1 183 ? 50.353 -2.989 42.277 1.00 67.47 1059 CYS B C 1
ATOM 2721 O O . CYS B 1 183 ? 50.470 -3.029 41.053 1.00 67.41 1059 CYS B O 1
ATOM 2724 N N . GLY B 1 184 ? 51.098 -2.204 43.048 1.00 67.70 1060 GLY B N 1
ATOM 2725 C CA . GLY B 1 184 ? 52.113 -1.322 42.478 1.00 67.67 1060 GLY B CA 1
ATOM 2726 C C . GLY B 1 184 ? 51.507 -0.115 41.786 1.00 67.77 1060 GLY B C 1
ATOM 2727 O O . GLY B 1 184 ? 50.282 0.046 41.746 1.00 68.33 1060 GLY B O 1
ATOM 2728 N N . SER B 1 185 ? 52.369 0.728 41.223 1.00 66.70 1061 SER B N 1
ATOM 2729 C CA . SER B 1 185 ? 51.938 1.990 40.624 1.00 65.14 1061 SER B CA 1
ATOM 2730 C C . SER B 1 185 ? 51.297 1.807 39.248 1.00 63.32 1061 SER B C 1
ATOM 2731 O O . SER B 1 185 ? 51.882 2.164 38.228 1.00 63.69 1061 SER B O 1
ATOM 2733 N N . GLY B 1 186 ? 50.091 1.250 39.227 1.00 61.01 1062 GLY B N 1
ATOM 2734 C CA . GLY B 1 186 ? 49.336 1.113 37.986 1.00 58.65 1062 GLY B CA 1
ATOM 2735 C C . GLY B 1 186 ? 49.373 -0.274 37.374 1.00 56.66 1062 GLY B C 1
ATOM 2736 O O . GLY B 1 186 ? 48.855 -0.481 36.279 1.00 57.08 1062 GLY B O 1
ATOM 2737 N N . LYS B 1 187 ? 49.993 -1.220 38.078 1.00 54.03 1063 LYS B N 1
ATOM 2738 C CA . LYS B 1 187 ? 50.054 -2.613 37.636 1.00 50.32 1063 LYS B CA 1
ATOM 2739 C C . LYS B 1 187 ? 48.933 -3.461 38.287 1.00 48.09 1063 LYS B C 1
ATOM 2740 O O . LYS B 1 187 ? 48.173 -2.950 39.112 1.00 48.90 1063 LYS B O 1
ATOM 2742 N N . SER B 1 188 ? 48.821 -4.738 37.904 1.00 45.35 1064 SER B N 1
ATOM 2743 C CA . SER B 1 188 ? 47.731 -5.622 38.369 1.00 40.91 1064 SER B CA 1
ATOM 2744 C C . SER B 1 188 ? 48.226 -7.044 38.598 1.00 37.80 1064 SER B C 1
ATOM 2745 O O . SER B 1 188 ? 49.023 -7.547 37.796 1.00 40.18 1064 SER B O 1
ATOM 2748 N N . ARG B 1 189 ? 47.751 -7.699 39.662 1.00 29.04 1065 ARG B N 1
ATOM 2749 C CA . ARG B 1 189 ? 47.946 -9.144 39.792 1.00 25.97 1065 ARG B CA 1
ATOM 2750 C C . ARG B 1 189 ? 46.740 -9.840 39.187 1.00 25.18 1065 ARG B C 1
ATOM 2751 O O . ARG B 1 189 ? 45.600 -9.600 39.614 1.00 25.82 1065 ARG B O 1
ATOM 2753 N N . LEU B 1 190 ? 46.996 -10.686 38.188 1.00 23.64 1066 LEU B N 1
ATOM 2754 C CA . LEU B 1 190 ? 45.927 -11.431 37.484 1.00 25.67 1066 LEU B CA 1
ATOM 2755 C C . LEU B 1 190 ? 46.012 -12.898 37.839 1.00 21.89 1066 LEU B C 1
ATOM 2756 O O . LEU B 1 190 ? 47.062 -13.512 37.698 1.00 27.21 1066 LEU B O 1
ATOM 2761 N N . THR B 1 191 ? 44.905 -13.456 38.291 1.00 18.42 1067 THR B N 1
ATOM 2762 C CA . THR B 1 191 ? 44.858 -14.843 38.732 1.00 18.54 1067 THR B CA 1
ATOM 2763 C C . THR B 1 191 ? 43.730 -15.510 38.019 1.00 19.67 1067 THR B C 1
ATOM 2764 O O . THR B 1 191 ? 42.593 -15.021 38.067 1.00 19.46 1067 THR B O 1
ATOM 2768 N N . HIS B 1 192 ? 44.008 -16.621 37.355 1.00 21.75 1068 HIS B N 1
ATOM 2769 C CA . HIS B 1 192 ? 42.922 -17.371 36.715 1.00 23.75 1068 HIS B CA 1
ATOM 2770 C C . HIS B 1 192 ? 42.849 -18.670 37.462 1.00 23.50 1068 HIS B C 1
ATOM 2771 O O . HIS B 1 192 ? 43.883 -19.304 37.696 1.00 26.38 1068 HIS B O 1
ATOM 2778 N N . ILE B 1 193 ? 41.647 -19.045 37.871 1.00 19.09 1069 ILE B N 1
ATOM 2779 C CA . ILE B 1 193 ? 41.426 -20.299 38.579 1.00 19.29 1069 ILE B CA 1
ATOM 2780 C C . ILE B 1 193 ? 40.441 -21.035 37.729 1.00 21.58 1069 ILE B C 1
ATOM 2781 O O . ILE B 1 193 ? 39.378 -20.490 37.412 1.00 26.26 1069 ILE B O 1
ATOM 2786 N N . CYS B 1 194 ? 40.738 -22.262 37.345 1.00 21.03 1070 CYS B N 1
ATOM 2787 C CA . CYS B 1 194 ? 39.816 -22.890 36.439 1.00 21.97 1070 CYS B CA 1
ATOM 2788 C C . CYS B 1 194 ? 39.868 -24.400 36.445 1.00 23.76 1070 CYS B C 1
ATOM 2789 O O . CYS B 1 194 ? 40.844 -25.001 36.885 1.00 25.73 1070 CYS B O 1
ATOM 2792 N N . ARG B 1 195 ? 38.811 -24.993 35.906 1.00 25.03 1071 ARG B N 1
ATOM 2793 C CA . ARG B 1 195 ? 38.629 -26.426 35.906 1.00 27.10 1071 ARG B CA 1
ATOM 2794 C C . ARG B 1 195 ? 37.781 -26.815 34.683 1.00 29.57 1071 ARG B C 1
ATOM 2795 O O . ARG B 1 195 ? 36.589 -26.498 34.608 1.00 32.84 1071 ARG B O 1
ATOM 2803 N N . ILE B 1 196 ? 38.403 -27.508 33.734 1.00 27.66 1072 ILE B N 1
ATOM 2804 C CA . ILE B 1 196 ? 37.881 -27.620 32.392 1.00 27.68 1072 ILE B CA 1
ATOM 2805 C C . ILE B 1 196 ? 38.056 -29.028 31.889 1.00 29.65 1072 ILE B C 1
ATOM 2806 O O . ILE B 1 196 ? 39.161 -29.571 31.914 1.00 30.00 1072 ILE B O 1
ATOM 2811 N N . ASP B 1 197 ? 36.961 -29.603 31.412 1.00 31.26 1073 ASP B N 1
ATOM 2812 C CA . ASP B 1 197 ? 36.932 -30.933 30.861 1.00 32.15 1073 ASP B CA 1
ATOM 2813 C C . ASP B 1 197 ? 36.957 -30.890 29.321 1.00 37.36 1073 ASP B C 1
ATOM 2814 O O . ASP B 1 197 ? 35.929 -30.631 28.670 1.00 37.79 1073 ASP B O 1
ATOM 2819 N N . LEU B 1 198 ? 38.137 -31.128 28.746 1.00 39.50 1074 LEU B N 1
ATOM 2820 C CA . LEU B 1 198 ? 38.300 -31.250 27.298 1.00 43.36 1074 LEU B CA 1
ATOM 2821 C C . LEU B 1 198 ? 38.048 -32.715 27.100 1.00 49.47 1074 LEU B C 1
ATOM 2822 O O . LEU B 1 198 ? 38.752 -33.543 27.669 1.00 55.08 1074 LEU B O 1
ATOM 2827 N N . LYS B 1 199 ? 37.030 -33.066 26.338 1.00 54.44 1075 LYS B N 1
ATOM 2828 C CA . LYS B 1 199 ? 36.533 -34.435 26.428 1.00 57.48 1075 LYS B CA 1
ATOM 2829 C C . LYS B 1 199 ? 37.312 -35.404 25.527 1.00 60.52 1075 LYS B C 1
ATOM 2830 O O . LYS B 1 199 ? 36.813 -35.825 24.475 1.00 65.41 1075 LYS B O 1
ATOM 2834 N N . GLY B 1 200 ? 38.532 -35.757 25.932 1.00 58.80 1076 GLY B N 1
ATOM 2835 C CA . GLY B 1 200 ? 39.358 -36.606 25.093 1.00 61.71 1076 GLY B CA 1
ATOM 2836 C C . GLY B 1 200 ? 40.577 -37.214 25.745 1.00 65.19 1076 GLY B C 1
ATOM 2837 O O . GLY B 1 200 ? 40.644 -38.423 25.913 1.00 66.10 1076 GLY B O 1
ATOM 2838 N N . HIS B 1 201 ? 41.539 -36.367 26.104 1.00 68.94 1077 HIS B N 1
ATOM 2839 C CA . HIS B 1 201 ? 42.847 -36.779 26.646 1.00 71.16 1077 HIS B CA 1
ATOM 2840 C C . HIS B 1 201 ? 42.816 -37.590 27.956 1.00 73.99 1077 HIS B C 1
ATOM 2841 O O . HIS B 1 201 ? 41.828 -37.567 28.699 1.00 75.16 1077 HIS B O 1
ATOM 2848 N N . SER B 1 202 ? 43.931 -38.274 28.231 1.00 75.62 1078 SER B N 1
ATOM 2849 C CA . SER B 1 202 ? 44.134 -39.078 29.446 1.00 76.86 1078 SER B CA 1
ATOM 2850 C C . SER B 1 202 ? 44.142 -38.228 30.733 1.00 78.20 1078 SER B C 1
ATOM 2851 O O . SER B 1 202 ? 44.498 -37.052 30.693 1.00 78.40 1078 SER B O 1
ATOM 2854 N N . PRO B 1 203 ? 43.719 -38.812 31.877 1.00 78.95 1079 PRO B N 1
ATOM 2855 C CA . PRO B 1 203 ? 43.967 -38.178 33.189 1.00 78.58 1079 PRO B CA 1
ATOM 2856 C C . PRO B 1 203 ? 45.444 -37.791 33.470 1.00 77.41 1079 PRO B C 1
ATOM 2857 O O . PRO B 1 203 ? 45.690 -36.777 34.137 1.00 77.81 1079 PRO B O 1
ATOM 2861 N N . GLU B 1 204 ? 46.404 -38.578 32.968 1.00 73.54 1080 GLU B N 1
ATOM 2862 C CA . GLU B 1 204 ? 47.831 -38.260 33.114 1.00 69.38 1080 GLU B CA 1
ATOM 2863 C C . GLU B 1 204 ? 48.239 -37.025 32.292 1.00 67.57 1080 GLU B C 1
ATOM 2864 O O . GLU B 1 204 ? 49.082 -36.234 32.727 1.00 64.66 1080 GLU B O 1
ATOM 2866 N N . TRP B 1 205 ? 47.629 -36.868 31.111 1.00 66.89 1081 TRP B N 1
ATOM 2867 C CA . TRP B 1 205 ? 47.779 -35.662 30.276 1.00 65.41 1081 TRP B CA 1
ATOM 2868 C C . TRP B 1 205 ? 47.349 -34.406 31.035 1.00 64.92 1081 TRP B C 1
ATOM 2869 O O . TRP B 1 205 ? 47.967 -33.349 30.906 1.00 65.24 1081 TRP B O 1
ATOM 2880 N N . TYR B 1 206 ? 46.273 -34.524 31.808 1.00 63.85 1082 TYR B N 1
ATOM 2881 C CA . TYR B 1 206 ? 45.826 -33.433 32.656 1.00 62.66 1082 TYR B CA 1
ATOM 2882 C C . TYR B 1 206 ? 46.855 -33.106 33.731 1.00 63.05 1082 TYR B C 1
ATOM 2883 O O . TYR B 1 206 ? 47.451 -32.030 33.698 1.00 64.28 1082 TYR B O 1
ATOM 2892 N N . SER B 1 207 ? 47.080 -34.047 34.651 1.00 62.27 1083 SER B N 1
ATOM 2893 C CA . SER B 1 207 ? 48.066 -33.897 35.733 1.00 60.56 1083 SER B CA 1
ATOM 2894 C C . SER B 1 207 ? 49.311 -33.123 35.329 1.00 59.95 1083 SER B C 1
ATOM 2895 O O . SER B 1 207 ? 49.687 -32.158 35.994 1.00 59.90 1083 SER B O 1
ATOM 2898 N N . LYS B 1 208 ? 49.938 -33.543 34.231 1.00 58.93 1084 LYS B N 1
ATOM 2899 C CA . LYS B 1 208 ? 51.165 -32.910 33.756 1.00 58.63 1084 LYS B CA 1
ATOM 2900 C C . LYS B 1 208 ? 50.897 -31.644 32.936 1.00 57.59 1084 LYS B C 1
ATOM 2901 O O . LYS B 1 208 ? 51.310 -30.542 33.318 1.00 60.11 1084 LYS B O 1
ATOM 2903 N N . GLY B 1 209 ? 50.194 -31.809 31.819 1.00 52.61 1085 GLY B N 1
ATOM 2904 C CA . GLY B 1 209 ? 50.125 -30.780 30.798 1.00 46.09 1085 GLY B CA 1
ATOM 2905 C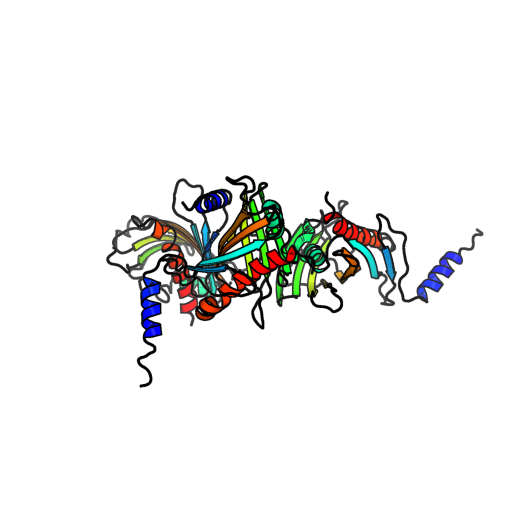 C . GLY B 1 209 ? 49.244 -29.600 31.111 1.00 43.56 1085 GLY B C 1
ATOM 2906 O O . GLY B 1 209 ? 49.656 -28.448 30.926 1.00 44.38 1085 GLY B O 1
ATOM 2907 N N . PHE B 1 210 ? 48.033 -29.877 31.591 1.00 39.94 1086 PHE B N 1
ATOM 2908 C CA . PHE B 1 210 ? 47.005 -28.832 31.690 1.00 36.37 1086 PHE B CA 1
ATOM 2909 C C . PHE B 1 210 ? 47.411 -27.628 32.553 1.00 35.09 1086 PHE B C 1
ATOM 2910 O O . PHE B 1 210 ? 47.008 -26.503 32.275 1.00 33.64 1086 PHE B O 1
ATOM 2918 N N . GLY B 1 211 ? 48.221 -27.853 33.580 1.00 33.31 1087 GLY B N 1
ATOM 2919 C CA . GLY B 1 211 ? 48.634 -26.751 34.426 1.00 31.81 1087 GLY B CA 1
ATOM 2920 C C . GLY B 1 211 ? 49.506 -25.776 33.673 1.00 31.97 1087 GLY B C 1
ATOM 2921 O O . GLY B 1 211 ? 49.324 -24.559 33.751 1.00 29.63 1087 GLY B O 1
ATOM 2922 N N . HIS B 1 212 ? 50.448 -26.328 32.918 1.00 34.46 1088 HIS B N 1
ATOM 2923 C CA . HIS B 1 212 ? 51.394 -25.522 32.144 1.00 33.17 1088 HIS B CA 1
ATOM 2924 C C . HIS B 1 212 ? 50.694 -24.699 31.086 1.00 31.24 1088 HIS B C 1
ATOM 2925 O O . HIS B 1 212 ? 51.123 -23.591 30.793 1.00 32.92 1088 HIS B O 1
ATOM 2932 N N . LEU B 1 213 ? 49.608 -25.235 30.538 1.00 28.91 1089 LEU B N 1
ATOM 2933 C CA . LEU B 1 213 ? 48.750 -24.443 29.682 1.00 30.92 1089 LEU B CA 1
ATOM 2934 C C . LEU B 1 213 ? 48.209 -23.241 30.433 1.00 31.16 1089 LEU B C 1
ATOM 2935 O O . LEU B 1 213 ? 48.308 -22.118 29.956 1.00 33.00 1089 LEU B O 1
ATOM 2940 N N . CYS B 1 214 ? 47.656 -23.476 31.618 1.00 29.83 1090 CYS B N 1
ATOM 2941 C CA . CYS B 1 214 ? 47.014 -22.414 32.355 1.00 27.49 1090 CYS B CA 1
ATOM 2942 C C . CYS B 1 214 ? 48.003 -21.314 32.651 1.00 26.49 1090 CYS B C 1
ATOM 2943 O O . CYS B 1 214 ? 47.637 -20.148 32.661 1.00 30.14 1090 CYS B O 1
ATOM 2946 N N . ALA B 1 215 ? 49.262 -21.673 32.845 1.00 24.55 1091 ALA B N 1
ATOM 2947 C CA . ALA B 1 215 ? 50.276 -20.684 33.185 1.00 24.62 1091 ALA B CA 1
ATOM 2948 C C . ALA B 1 215 ? 50.738 -19.937 31.936 1.00 28.30 1091 ALA B C 1
ATOM 2949 O O . ALA B 1 215 ? 51.064 -18.751 31.991 1.00 28.50 1091 ALA B O 1
ATOM 2951 N N . ALA B 1 216 ? 50.765 -20.648 30.808 1.00 31.13 1092 ALA B N 1
ATOM 2952 C CA . ALA B 1 216 ? 51.110 -20.058 29.511 1.00 28.82 1092 ALA B CA 1
ATOM 2953 C C . ALA B 1 216 ? 50.060 -19.021 29.097 1.00 29.08 1092 ALA B C 1
ATOM 2954 O O . ALA B 1 216 ? 50.386 -17.946 28.575 1.00 29.66 1092 ALA B O 1
ATOM 2956 N N . GLU B 1 217 ? 48.802 -19.341 29.370 1.00 31.05 1093 GLU B N 1
ATOM 2957 C CA . GLU B 1 217 ? 47.701 -18.455 29.034 1.00 33.42 1093 GLU B CA 1
ATOM 2958 C C . GLU B 1 217 ? 47.846 -17.130 29.745 1.00 31.98 1093 GLU B C 1
ATOM 2959 O O . GLU B 1 217 ? 47.674 -16.056 29.152 1.00 33.61 1093 GLU B O 1
ATOM 2965 N N . VAL B 1 218 ? 48.214 -17.218 31.013 1.00 27.41 1094 VAL B N 1
ATOM 2966 C CA . VAL B 1 218 ? 48.189 -16.065 31.865 1.00 23.44 1094 VAL B CA 1
ATOM 2967 C C . VAL B 1 218 ? 49.460 -15.266 31.571 1.00 24.14 1094 VAL B C 1
ATOM 2968 O O . VAL B 1 218 ? 49.463 -14.040 31.624 1.00 21.91 1094 VAL B O 1
ATOM 2972 N N . ALA B 1 219 ? 50.511 -15.974 31.164 1.00 26.16 1095 ALA B N 1
ATOM 2973 C CA . ALA B 1 219 ? 51.776 -15.351 30.800 1.00 27.94 1095 ALA B CA 1
ATOM 2974 C C . ALA B 1 219 ? 51.614 -14.566 29.511 1.00 30.49 1095 ALA B C 1
ATOM 2975 O O . ALA B 1 219 ? 52.157 -13.471 29.372 1.00 30.73 1095 ALA B O 1
ATOM 2977 N N . ARG B 1 220 ? 50.870 -15.123 28.561 1.00 29.49 1096 ARG B N 1
ATOM 2978 C CA . ARG B 1 220 ? 50.703 -14.423 27.299 1.00 28.95 1096 ARG B CA 1
ATOM 2979 C C . ARG B 1 220 ? 49.845 -13.180 27.465 1.00 29.37 1096 ARG B C 1
ATOM 2980 O O . ARG B 1 220 ? 50.134 -12.144 26.847 1.00 31.54 1096 ARG B O 1
ATOM 2988 N N . ILE B 1 221 ? 48.813 -13.258 28.306 1.00 25.94 1097 ILE B N 1
ATOM 2989 C CA . ILE B 1 221 ? 48.071 -12.046 28.630 1.00 25.64 1097 ILE B CA 1
ATOM 2990 C C . ILE B 1 221 ? 49.014 -10.940 29.148 1.00 31.80 1097 ILE B C 1
ATOM 2991 O O . ILE B 1 221 ? 48.872 -9.769 28.801 1.00 37.36 1097 ILE B O 1
ATOM 2996 N N . ARG B 1 222 ? 49.992 -11.305 29.962 1.00 34.40 1098 ARG B N 1
ATOM 2997 C CA . ARG B 1 222 ? 50.954 -10.320 30.422 1.00 37.53 1098 ARG B CA 1
ATOM 2998 C C . ARG B 1 222 ? 51.748 -9.719 29.256 1.00 38.89 1098 ARG B C 1
ATOM 2999 O O . ARG B 1 222 ? 51.731 -8.509 29.065 1.00 39.97 1098 ARG B O 1
ATOM 3007 N N . ASN B 1 223 ? 52.400 -10.573 28.463 1.00 37.98 1099 ASN B N 1
ATOM 3008 C CA . ASN B 1 223 ? 53.216 -10.138 27.329 1.00 37.47 1099 ASN B CA 1
ATOM 3009 C C . ASN B 1 223 ? 52.493 -9.226 26.347 1.00 39.18 1099 ASN B C 1
ATOM 3010 O O . ASN B 1 223 ? 53.105 -8.369 25.705 1.00 41.45 1099 ASN B O 1
ATOM 3015 N N . SER B 1 224 ? 51.187 -9.409 26.233 1.00 40.03 1100 SER B N 1
ATOM 3016 C CA . SER B 1 224 ? 50.393 -8.632 25.308 1.00 38.92 1100 SER B CA 1
ATOM 3017 C C . SER B 1 224 ? 50.262 -7.195 25.777 1.00 42.19 1100 SER B C 1
ATOM 3018 O O . SER B 1 224 ? 49.571 -6.406 25.146 1.00 45.88 1100 SER B O 1
ATOM 3021 N N . PHE B 1 225 ? 50.886 -6.861 26.902 1.00 44.13 1101 PHE B N 1
ATOM 3022 C CA . PHE B 1 225 ? 50.906 -5.480 27.376 1.00 46.70 1101 PHE B CA 1
ATOM 3023 C C . PHE B 1 225 ? 52.321 -4.904 27.287 1.00 50.40 1101 PHE B C 1
ATOM 3024 O O . PHE B 1 225 ? 52.615 -3.859 27.860 1.00 50.59 1101 PHE B O 1
ATOM 3032 N N . GLN B 1 226 ? 53.191 -5.607 26.570 1.00 55.59 1102 GLN B N 1
ATOM 3033 C CA . GLN B 1 226 ? 54.575 -5.191 26.388 1.00 60.96 1102 GLN B CA 1
ATOM 3034 C C . GLN B 1 226 ? 54.936 -5.134 24.906 1.00 63.72 1102 GLN B C 1
ATOM 3035 O O . GLN B 1 226 ? 54.597 -6.042 24.139 1.00 64.21 1102 GLN B O 1
ATOM 3041 N N . PRO B 1 227 ? 55.623 -4.059 24.496 1.00 65.56 1103 PRO B N 1
ATOM 3042 C CA . PRO B 1 227 ? 56.135 -3.950 23.134 1.00 66.79 1103 PRO B CA 1
ATOM 3043 C C . PRO B 1 227 ? 57.064 -5.118 22.765 1.00 67.67 1103 PRO B C 1
ATOM 3044 O O . PRO B 1 227 ? 58.170 -5.220 23.305 1.00 68.29 1103 PRO B O 1
ATOM 3048 N N . LEU B 1 228 ? 56.611 -5.992 21.866 1.00 66.80 1104 LEU B N 1
ATOM 3049 C CA . LEU B 1 228 ? 57.447 -7.097 21.382 1.00 65.92 1104 LEU B CA 1
ATOM 3050 C C . LEU B 1 228 ? 57.187 -7.421 19.913 1.00 64.60 1104 LEU B C 1
ATOM 3051 O O . LEU B 1 228 ? 57.833 -6.865 19.025 1.00 62.60 1104 LEU B O 1
ATOM 3053 N N . TYR C 1 33 ? 40.581 -15.172 55.772 1.00 80.86 909 TYR C N 1
ATOM 3054 C CA . TYR C 1 33 ? 40.494 -13.777 55.233 1.00 81.44 909 TYR C CA 1
ATOM 3055 C C . TYR C 1 33 ? 40.210 -13.784 53.729 1.00 82.33 909 TYR C C 1
ATOM 3056 O O . TYR C 1 33 ? 40.248 -12.740 53.071 1.00 84.75 909 TYR C O 1
ATOM 3058 N N . LEU C 1 34 ? 39.917 -14.966 53.189 1.00 81.68 910 LEU C N 1
ATOM 3059 C CA . LEU C 1 34 ? 39.672 -15.128 51.756 1.00 77.57 910 LEU C CA 1
ATOM 3060 C C . LEU C 1 34 ? 38.187 -15.010 51.416 1.00 76.36 910 LEU C C 1
ATOM 3061 O O . LEU C 1 34 ? 37.376 -15.863 51.780 1.00 73.58 910 LEU C O 1
ATOM 3066 N N . ASN C 1 35 ? 37.851 -13.939 50.706 1.00 77.43 911 ASN C N 1
ATOM 3067 C CA . ASN C 1 35 ? 36.508 -13.733 50.144 1.00 77.48 911 ASN C CA 1
ATOM 3068 C C . ASN C 1 35 ? 36.071 -14.687 49.027 1.00 76.34 911 ASN C C 1
ATOM 3069 O O . ASN C 1 35 ? 36.755 -14.841 48.013 1.00 75.31 911 ASN C O 1
ATOM 3074 N N . HIS C 1 36 ? 34.904 -15.298 49.219 1.00 75.29 912 HIS C N 1
ATOM 3075 C CA . HIS C 1 36 ? 34.247 -16.072 48.170 1.00 72.00 912 HIS C CA 1
ATOM 3076 C C . HIS C 1 36 ? 32.897 -15.476 47.833 1.00 69.45 912 HIS C C 1
ATOM 3077 O O . HIS C 1 36 ? 31.844 -16.022 48.176 1.00 66.67 912 HIS C O 1
ATOM 3084 N N . LEU C 1 37 ? 32.957 -14.331 47.164 1.00 67.32 913 LEU C N 1
ATOM 3085 C CA . LEU C 1 37 ? 31.788 -13.711 46.570 1.00 65.14 913 LEU C CA 1
ATOM 3086 C C . LEU C 1 37 ? 31.586 -14.313 45.167 1.00 60.76 913 LEU C C 1
ATOM 3087 O O . LEU C 1 37 ? 30.511 -14.192 44.561 1.00 60.01 913 LEU C O 1
ATOM 3092 N N . ILE C 1 38 ? 32.641 -14.969 44.679 1.00 53.57 914 ILE C N 1
ATOM 3093 C CA . ILE C 1 38 ? 32.626 -15.706 43.424 1.00 47.31 914 ILE C CA 1
ATOM 3094 C C . ILE C 1 38 ? 31.429 -16.645 43.360 1.00 43.56 914 ILE C C 1
ATOM 3095 O O . ILE C 1 38 ? 30.707 -16.668 42.363 1.00 43.02 914 ILE C O 1
ATOM 3100 N N . GLN C 1 39 ? 31.205 -17.384 44.442 1.00 38.76 915 GLN C N 1
ATOM 3101 C CA . GLN C 1 39 ? 30.089 -18.310 44.523 1.00 35.64 915 GLN C CA 1
ATOM 3102 C C . GLN C 1 39 ? 28.771 -17.574 44.297 1.00 33.98 915 GLN C C 1
ATOM 3103 O O . GLN C 1 39 ? 27.820 -18.139 43.762 1.00 34.03 915 GLN C O 1
ATOM 3106 N N . GLY C 1 40 ? 28.731 -16.300 44.677 1.00 32.12 916 GLY C N 1
ATOM 3107 C CA . GLY C 1 40 ? 27.508 -15.508 44.566 1.00 31.07 916 GLY C CA 1
ATOM 3108 C C . GLY C 1 40 ? 27.307 -14.901 43.194 1.00 30.34 916 GLY C C 1
ATOM 3109 O O . GLY C 1 40 ? 26.193 -14.920 42.654 1.00 25.71 916 GLY C O 1
ATOM 3110 N N . LEU C 1 41 ? 28.391 -14.353 42.643 1.00 31.21 917 LEU C N 1
ATOM 3111 C CA . LEU C 1 41 ? 28.405 -13.836 41.276 1.00 32.82 917 LEU C CA 1
ATOM 3112 C C . LEU C 1 41 ? 27.878 -14.879 40.302 1.00 35.87 917 LEU C C 1
ATOM 3113 O O . LEU C 1 41 ? 27.060 -14.579 39.431 1.00 35.27 917 LEU C O 1
ATOM 3118 N N . GLN C 1 42 ? 28.368 -16.104 40.471 1.00 39.80 918 GLN C N 1
ATOM 3119 C CA . GLN C 1 42 ? 27.967 -17.249 39.662 1.00 46.63 918 GLN C CA 1
ATOM 3120 C C . GLN C 1 42 ? 26.464 -17.494 39.655 1.00 49.22 918 GLN C C 1
ATOM 3121 O O . GLN C 1 42 ? 25.843 -17.511 38.585 1.00 49.88 918 GLN C O 1
ATOM 3127 N N . LYS C 1 43 ? 25.899 -17.697 40.849 1.00 51.43 919 LYS C N 1
ATOM 3128 C CA . LYS C 1 43 ? 24.469 -17.963 41.019 1.00 52.10 919 LYS C CA 1
ATOM 3129 C C . LYS C 1 43 ? 23.602 -16.781 40.568 1.00 52.22 919 LYS C C 1
ATOM 3130 O O . LYS C 1 43 ? 22.483 -16.975 40.089 1.00 50.96 919 LYS C O 1
ATOM 3132 N N . GLU C 1 44 ? 24.131 -15.566 40.714 1.00 54.05 920 GLU C N 1
ATOM 3133 C CA . GLU C 1 44 ? 23.492 -14.365 40.172 1.00 56.64 920 GLU C CA 1
ATOM 3134 C C . GLU C 1 44 ? 23.342 -14.478 38.653 1.00 54.05 920 GLU C C 1
ATOM 3135 O O . GLU C 1 44 ? 22.258 -14.220 38.112 1.00 53.40 920 GLU C O 1
ATOM 3141 N N . ALA C 1 45 ? 24.425 -14.882 37.981 1.00 50.46 921 ALA C N 1
ATOM 3142 C CA . ALA C 1 45 ? 24.411 -15.123 36.529 1.00 45.51 921 ALA C CA 1
ATOM 3143 C C . ALA C 1 45 ? 23.576 -16.351 36.114 1.00 43.56 921 ALA C C 1
ATOM 3144 O O . ALA C 1 45 ? 22.827 -16.286 35.135 1.00 41.63 921 ALA C O 1
ATOM 3146 N N . LYS C 1 46 ? 23.695 -17.454 36.855 1.00 42.24 922 LYS C N 1
ATOM 3147 C CA . LYS C 1 46 ? 22.871 -18.643 36.600 1.00 43.39 922 LYS C CA 1
ATOM 3148 C C . LYS C 1 46 ? 21.360 -18.379 36.657 1.00 46.30 922 LYS C C 1
ATOM 3149 O O . LYS C 1 46 ? 20.644 -18.772 35.731 1.00 47.93 922 LYS C O 1
ATOM 3155 N N . GLU C 1 47 ? 20.881 -17.745 37.735 1.00 46.63 923 GLU C N 1
ATOM 3156 C CA . GLU C 1 47 ? 19.448 -17.414 37.878 1.00 48.00 923 GLU C CA 1
ATOM 3157 C C . GLU C 1 47 ? 18.948 -16.518 36.731 1.00 47.49 923 GLU C C 1
ATOM 3158 O O . GLU C 1 47 ? 17.865 -16.727 36.179 1.00 46.41 923 GLU C O 1
ATOM 3160 N N . LYS C 1 48 ? 19.768 -15.535 36.378 1.00 46.74 924 LYS C N 1
ATOM 3161 C CA . LYS C 1 48 ? 19.533 -14.625 35.261 1.00 47.51 924 LYS C CA 1
ATOM 3162 C C . LYS C 1 48 ? 19.798 -15.292 33.880 1.00 50.16 924 LYS C C 1
ATOM 3163 O O . LYS C 1 48 ? 20.529 -14.743 33.044 1.00 50.72 924 LYS C O 1
ATOM 3169 N N . PHE C 1 49 ? 19.184 -16.462 33.651 1.00 50.05 925 PHE C N 1
ATOM 3170 C CA . PHE C 1 49 ? 19.476 -17.349 32.508 1.00 48.37 925 PHE C CA 1
ATOM 3171 C C . PHE C 1 49 ? 18.746 -18.680 32.675 1.00 47.62 925 PHE C C 1
ATOM 3172 O O . PHE C 1 49 ? 19.033 -19.441 33.597 1.00 47.17 925 PHE C O 1
ATOM 3180 N N . LYS C 1 50 ? 17.836 -19.000 31.770 1.00 46.21 926 LYS C N 1
ATOM 3181 C CA . LYS C 1 50 ? 17.044 -20.194 31.982 1.00 44.91 926 LYS C CA 1
ATOM 3182 C C . LYS C 1 50 ? 17.283 -21.317 30.987 1.00 42.57 926 LYS C C 1
ATOM 3183 O O . LYS C 1 50 ? 16.399 -22.133 30.749 1.00 46.67 926 LYS C O 1
ATOM 3189 N N . GLY C 1 51 ? 18.479 -21.379 30.420 1.00 37.31 927 GLY C N 1
ATOM 3190 C CA . GLY C 1 51 ? 18.820 -22.480 29.531 1.00 31.56 927 GLY C CA 1
ATOM 3191 C C . GLY C 1 51 ? 19.611 -23.573 30.228 1.00 28.43 927 GLY C C 1
ATOM 3192 O O . GLY C 1 51 ? 19.681 -23.625 31.443 1.00 30.15 927 GLY C O 1
ATOM 3193 N N . TRP C 1 52 ? 20.222 -24.456 29.462 1.00 27.16 928 TRP C N 1
ATOM 3194 C CA . TRP C 1 52 ? 20.890 -25.596 30.062 1.00 26.41 928 TRP C CA 1
ATOM 3195 C C . TRP C 1 52 ? 22.316 -25.282 30.456 1.00 26.80 928 TRP C C 1
ATOM 3196 O O . TRP C 1 52 ? 23.105 -24.809 29.630 1.00 26.35 928 TRP C O 1
ATOM 3207 N N . VAL C 1 53 ? 22.634 -25.546 31.721 1.00 25.37 929 VAL C N 1
ATOM 3208 C CA . VAL C 1 53 ? 24.002 -25.505 32.216 1.00 23.18 929 VAL C CA 1
ATOM 3209 C C . VAL C 1 53 ? 24.572 -26.902 32.028 1.00 22.59 929 VAL C C 1
ATOM 3210 O O . VAL C 1 53 ? 23.895 -27.863 32.361 1.00 28.29 929 VAL C O 1
ATOM 3214 N N . THR C 1 54 ? 25.765 -27.043 31.460 1.00 21.41 930 THR C N 1
ATOM 3215 C CA . THR C 1 54 ? 26.300 -28.393 31.168 1.00 26.21 930 THR C CA 1
ATOM 3216 C C . THR C 1 54 ? 27.110 -28.995 32.296 1.00 26.09 930 THR C C 1
ATOM 3217 O O . THR C 1 54 ? 27.605 -28.280 33.161 1.00 30.53 930 THR C O 1
ATOM 3221 N N . CYS C 1 55 ? 27.269 -30.309 32.274 1.00 26.65 931 CYS C N 1
ATOM 3222 C CA . CYS C 1 55 ? 28.049 -30.991 33.301 1.00 29.27 931 CYS C CA 1
ATOM 3223 C C . CYS C 1 55 ? 29.129 -31.841 32.697 1.00 30.55 931 CYS C C 1
ATOM 3224 O O . CYS C 1 55 ? 28.996 -32.333 31.593 1.00 33.45 931 CYS C O 1
ATOM 3227 N N . SER C 1 56 ? 30.204 -32.029 33.440 1.00 35.32 932 SER C N 1
ATOM 3228 C CA . SER C 1 56 ? 31.169 -33.033 33.087 1.00 37.71 932 SER C CA 1
ATOM 3229 C C . SER C 1 56 ? 30.475 -34.359 33.303 1.00 39.46 932 SER C C 1
ATOM 3230 O O . SER C 1 56 ? 29.688 -34.513 34.229 1.00 40.84 932 SER C O 1
ATOM 3233 N N . SER C 1 57 ? 30.750 -35.321 32.447 1.00 43.27 933 SER C N 1
ATOM 3234 C CA . SER C 1 57 ? 29.994 -36.548 32.474 1.00 46.16 933 SER C CA 1
ATOM 3235 C C . SER C 1 57 ? 30.787 -37.598 31.739 1.00 49.04 933 SER C C 1
ATOM 3236 O O . SER C 1 57 ? 31.208 -37.369 30.608 1.00 52.19 933 SER C O 1
ATOM 3239 N N . THR C 1 58 ? 30.996 -38.749 32.370 1.00 50.43 934 THR C N 1
ATOM 3240 C CA . THR C 1 58 ? 31.852 -39.786 31.786 1.00 51.64 934 THR C CA 1
ATOM 3241 C C . THR C 1 58 ? 31.142 -40.562 30.680 1.00 52.70 934 THR C C 1
ATOM 3242 O O . THR C 1 58 ? 29.960 -40.327 30.409 1.00 53.32 934 THR C O 1
ATOM 3246 N N . ASP C 1 59 ? 31.891 -41.461 30.037 1.00 53.16 935 ASP C N 1
ATOM 3247 C CA . ASP C 1 59 ? 31.368 -42.422 29.055 1.00 53.20 935 ASP C CA 1
ATOM 3248 C C . ASP C 1 59 ? 30.799 -41.817 27.763 1.00 52.56 935 ASP C C 1
ATOM 3249 O O . ASP C 1 59 ? 29.861 -42.364 27.185 1.00 51.86 935 ASP C O 1
ATOM 3254 N N . ASN C 1 60 ? 31.371 -40.699 27.319 1.00 52.37 936 ASN C N 1
ATOM 3255 C CA . ASN C 1 60 ? 30.966 -40.046 26.069 1.00 53.82 936 ASN C CA 1
ATOM 3256 C C . ASN C 1 60 ? 29.477 -39.640 25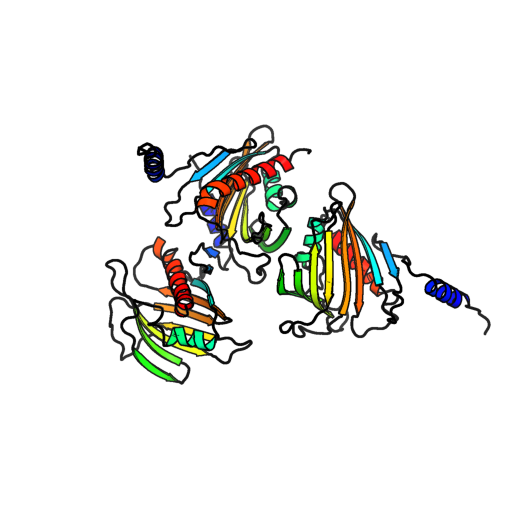.988 1.00 52.59 936 ASN C C 1
ATOM 3257 O O . ASN C 1 60 ? 28.795 -39.924 25.000 1.00 52.18 936 ASN C O 1
ATOM 3262 N N . THR C 1 61 ? 28.986 -38.974 27.030 1.00 49.66 937 THR C N 1
ATOM 3263 C CA . THR C 1 61 ? 27.584 -38.581 27.128 1.00 47.14 937 THR C CA 1
ATOM 3264 C C . THR C 1 61 ? 27.482 -37.094 27.370 1.00 45.13 937 THR C C 1
ATOM 3265 O O . THR C 1 61 ? 28.373 -36.520 27.980 1.00 49.00 937 THR C O 1
ATOM 3269 N N . ASP C 1 62 ? 26.397 -36.460 26.942 1.00 42.26 938 ASP C N 1
ATOM 3270 C CA . ASP C 1 62 ? 26.173 -35.060 27.325 1.00 41.33 938 ASP C CA 1
ATOM 3271 C C . ASP C 1 62 ? 25.212 -34.963 28.489 1.00 38.18 938 ASP C C 1
ATOM 3272 O O . ASP C 1 62 ? 24.127 -35.522 28.451 1.00 36.91 938 ASP C O 1
ATOM 3277 N N . LEU C 1 63 ? 25.608 -34.243 29.527 1.00 34.80 939 LEU C N 1
ATOM 3278 C CA . LEU C 1 63 ? 24.736 -34.022 30.671 1.00 27.55 939 LEU C CA 1
ATOM 3279 C C . LEU C 1 63 ? 24.459 -32.537 30.773 1.00 25.31 939 LEU C C 1
ATOM 3280 O O . LEU C 1 63 ? 25.362 -31.733 30.598 1.00 26.76 939 LEU C O 1
ATOM 3285 N N . ALA C 1 64 ? 23.221 -32.158 31.061 1.00 22.84 940 ALA C N 1
ATOM 3286 C CA . ALA C 1 64 ? 22.943 -30.754 31.384 1.00 21.03 940 ALA C CA 1
ATOM 3287 C C . ALA C 1 64 ? 21.777 -30.655 32.337 1.00 18.19 940 ALA C C 1
ATOM 3288 O O . ALA C 1 64 ? 20.943 -31.549 32.370 1.00 22.39 940 ALA C O 1
ATOM 3290 N N . PHE C 1 65 ? 21.691 -29.575 33.098 1.00 13.33 941 PHE C N 1
ATOM 3291 C CA . PHE C 1 65 ? 20.467 -29.359 33.873 1.00 19.88 941 PHE C CA 1
ATOM 3292 C C . PHE C 1 65 ? 19.872 -27.978 33.644 1.00 21.37 941 PHE C C 1
ATOM 3293 O O . PHE C 1 65 ? 20.534 -27.092 33.115 1.00 26.11 941 PHE C O 1
ATOM 3301 N N . LYS C 1 66 ? 18.636 -27.791 34.074 1.00 23.38 942 LYS C N 1
ATOM 3302 C CA . LYS C 1 66 ? 17.967 -26.496 33.979 1.00 27.41 942 LYS C CA 1
ATOM 3303 C C . LYS C 1 66 ? 17.064 -26.342 35.195 1.00 28.93 942 LYS C C 1
ATOM 3304 O O . LYS C 1 66 ? 16.426 -27.310 35.621 1.00 28.00 942 LYS C O 1
ATOM 3310 N N . LYS C 1 67 ? 17.025 -25.145 35.773 1.00 31.42 943 LYS C N 1
ATOM 3311 C CA . LYS C 1 67 ? 16.076 -24.860 36.855 1.00 33.68 943 LYS C CA 1
ATOM 3312 C C . LYS C 1 67 ? 14.776 -24.400 36.216 1.00 35.24 943 LYS C C 1
ATOM 3313 O O . LYS C 1 67 ? 14.783 -23.563 35.316 1.00 38.04 943 LYS C O 1
ATOM 3315 N N . VAL C 1 68 ? 13.665 -24.986 36.631 1.00 35.44 944 VAL C N 1
ATOM 3316 C CA . VAL C 1 68 ? 12.384 -24.452 36.219 1.00 37.82 944 VAL C CA 1
ATOM 3317 C C . VAL C 1 68 ? 11.958 -23.448 37.288 1.00 42.49 944 VAL C C 1
ATOM 3318 O O . VAL C 1 68 ? 11.903 -23.787 38.483 1.00 44.23 944 VAL C O 1
ATOM 3322 N N . GLY C 1 69 ? 11.685 -22.210 36.886 1.00 45.37 945 GLY C N 1
ATOM 3323 C CA . GLY C 1 69 ? 11.120 -21.230 37.830 1.00 47.13 945 GLY C CA 1
ATOM 3324 C C . GLY C 1 69 ? 9.734 -21.715 38.193 1.00 46.87 945 GLY C C 1
ATOM 3325 O O . GLY C 1 69 ? 8.758 -21.366 37.536 1.00 49.06 945 GLY C O 1
ATOM 3326 N N . ASP C 1 70 ? 9.650 -22.531 39.236 1.00 46.03 946 ASP C N 1
ATOM 3327 C CA . ASP C 1 70 ? 8.516 -23.429 39.390 1.00 45.21 946 ASP C CA 1
ATOM 3328 C C . ASP C 1 70 ? 7.917 -23.392 40.780 1.00 44.77 946 ASP C C 1
ATOM 3329 O O . ASP C 1 70 ? 6.730 -23.650 40.968 1.00 44.27 946 ASP C O 1
ATOM 3334 N N . GLY C 1 71 ? 8.759 -23.099 41.761 1.00 44.00 947 GLY C N 1
ATOM 3335 C CA . GLY C 1 71 ? 8.395 -23.315 43.149 1.00 42.14 947 GLY C CA 1
ATOM 3336 C C . GLY C 1 71 ? 9.037 -24.619 43.574 1.00 40.77 947 GLY C C 1
ATOM 3337 O O . GLY C 1 71 ? 9.387 -24.802 44.734 1.00 41.85 947 GLY C O 1
ATOM 3338 N N . ASN C 1 72 ? 9.213 -25.524 42.620 1.00 38.78 948 ASN C N 1
ATOM 3339 C CA . ASN C 1 72 ? 9.801 -26.812 42.916 1.00 36.51 948 ASN C CA 1
ATOM 3340 C C . ASN C 1 72 ? 11.282 -26.785 42.624 1.00 37.11 948 ASN C C 1
ATOM 3341 O O . ASN C 1 72 ? 11.692 -26.464 41.512 1.00 39.19 948 ASN C O 1
ATOM 3346 N N . PRO C 1 73 ? 12.089 -27.110 43.638 1.00 37.06 949 PRO C N 1
ATOM 3347 C CA . PRO C 1 73 ? 13.549 -27.190 43.604 1.00 35.27 949 PRO C CA 1
ATOM 3348 C C . PRO C 1 73 ? 14.115 -28.262 42.689 1.00 33.17 949 PRO C C 1
ATOM 3349 O O . PRO C 1 73 ? 15.312 -28.242 42.418 1.00 35.36 949 PRO C O 1
ATOM 3353 N N . LEU C 1 74 ? 13.310 -29.211 42.239 1.00 31.04 950 LEU C N 1
ATOM 3354 C CA . LEU C 1 74 ? 13.893 -30.270 41.423 1.00 31.80 950 LEU C CA 1
ATOM 3355 C C . LEU C 1 74 ? 14.403 -29.730 40.088 1.00 32.54 950 LEU C C 1
ATOM 3356 O O . LEU C 1 74 ? 13.828 -28.800 39.512 1.00 32.31 950 LEU C O 1
ATOM 3361 N N . LYS C 1 75 ? 15.513 -30.288 39.626 1.00 34.68 951 LYS C N 1
ATOM 3362 C CA . LYS C 1 75 ? 16.051 -29.918 38.324 1.00 34.63 951 LYS C CA 1
ATOM 3363 C C . LYS C 1 75 ? 15.505 -30.775 37.206 1.00 37.50 951 LYS C C 1
ATOM 3364 O O . LYS C 1 75 ? 15.066 -31.918 37.412 1.00 38.84 951 LYS C O 1
ATOM 3370 N N . LEU C 1 76 ? 15.480 -30.184 36.019 1.00 39.66 952 LEU C N 1
ATOM 3371 C CA . LEU C 1 76 ? 15.164 -30.905 34.800 1.00 39.67 952 LEU C CA 1
ATOM 3372 C C . LEU C 1 76 ? 16.524 -31.355 34.263 1.00 39.64 952 LEU C C 1
ATOM 3373 O O . LEU C 1 76 ? 17.440 -30.534 34.172 1.00 40.13 952 LEU C O 1
ATOM 3378 N N . TRP C 1 77 ? 16.691 -32.642 33.955 1.00 38.26 953 TRP C N 1
ATOM 3379 C CA . TRP C 1 77 ? 17.981 -33.127 33.423 1.00 41.12 953 TRP C CA 1
ATOM 3380 C C . TRP C 1 77 ? 17.873 -33.532 31.986 1.00 42.04 953 TRP C C 1
ATOM 3381 O O . TRP C 1 77 ? 16.906 -34.216 31.614 1.00 46.97 953 TRP C O 1
ATOM 3392 N N . LYS C 1 78 ? 18.878 -33.164 31.192 1.00 39.00 954 LYS C N 1
ATOM 3393 C CA . LYS C 1 78 ? 18.989 -33.644 29.805 1.00 37.89 954 LYS C CA 1
ATOM 3394 C C . LYS C 1 78 ? 20.223 -34.517 29.645 1.00 37.55 954 LYS C C 1
ATOM 3395 O O . LYS C 1 78 ? 21.315 -34.113 30.006 1.00 42.75 954 LYS C O 1
ATOM 3401 N N . ALA C 1 79 ? 20.068 -35.715 29.115 1.00 37.35 955 ALA C N 1
ATOM 3402 C CA . ALA C 1 79 ? 21.253 -36.488 28.752 1.00 41.57 955 ALA C CA 1
ATOM 3403 C C . ALA C 1 79 ? 21.203 -37.123 27.343 1.00 44.70 955 ALA C C 1
ATOM 3404 O O . ALA C 1 79 ? 20.220 -37.757 26.963 1.00 45.48 955 ALA C O 1
ATOM 3406 N N . SER C 1 80 ? 22.281 -36.921 26.583 1.00 49.25 956 SER C N 1
ATOM 3407 C CA . SER C 1 80 ? 22.389 -37.359 25.187 1.00 52.42 956 SER C CA 1
ATOM 3408 C C . SER C 1 80 ? 23.518 -38.353 24.909 1.00 52.38 956 SER C C 1
ATOM 3409 O O . SER C 1 80 ? 24.530 -38.357 25.597 1.00 52.49 956 SER C O 1
ATOM 3412 N N . VAL C 1 81 ? 23.322 -39.199 23.903 1.00 53.44 957 VAL C N 1
ATOM 3413 C CA . VAL C 1 81 ? 24.394 -40.003 23.319 1.00 55.91 957 VAL C CA 1
ATOM 3414 C C . VAL C 1 81 ? 24.128 -40.161 21.835 1.00 58.16 957 VAL C C 1
ATOM 3415 O O . VAL C 1 81 ? 23.016 -39.897 21.375 1.00 58.65 957 VAL C O 1
ATOM 3419 N N . GLU C 1 82 ? 25.151 -40.601 21.097 1.00 60.33 958 GLU C N 1
ATOM 3420 C CA . GLU C 1 82 ? 24.962 -41.130 19.740 1.00 61.49 958 GLU C CA 1
ATOM 3421 C C . GLU C 1 82 ? 24.806 -42.649 19.848 1.00 61.86 958 GLU C C 1
ATOM 3422 O O . GLU C 1 82 ? 25.439 -43.271 20.699 1.00 62.46 958 GLU C O 1
ATOM 3424 N N . VAL C 1 83 ? 23.952 -43.240 19.017 1.00 61.71 959 VAL C N 1
ATOM 3425 C CA . VAL C 1 83 ? 23.779 -44.698 19.014 1.00 63.19 959 VAL C CA 1
ATOM 3426 C C . VAL C 1 83 ? 23.683 -45.288 17.583 1.00 64.64 959 VAL C C 1
ATOM 3427 O O . VAL C 1 83 ? 22.819 -44.899 16.780 1.00 63.41 959 VAL C O 1
ATOM 3431 N N . GLU C 1 84 ? 24.592 -46.217 17.271 1.00 66.43 960 GLU C N 1
ATOM 3432 C CA . GLU C 1 84 ? 24.755 -46.748 15.902 1.00 68.32 960 GLU C CA 1
ATOM 3433 C C . GLU C 1 84 ? 23.615 -47.687 15.483 1.00 69.42 960 GLU C C 1
ATOM 3434 O O . GLU C 1 84 ? 23.830 -48.865 15.197 1.00 68.13 960 GLU C O 1
ATOM 3436 N N . ALA C 1 85 ? 22.404 -47.142 15.437 1.00 71.74 961 ALA C N 1
ATOM 3437 C CA . ALA C 1 85 ? 21.207 -47.925 15.170 1.00 75.14 961 ALA C CA 1
ATOM 3438 C C . ALA C 1 85 ? 20.081 -47.003 14.695 1.00 76.78 961 ALA C C 1
ATOM 3439 O O . ALA C 1 85 ? 20.113 -45.795 14.965 1.00 76.77 961 ALA C O 1
ATOM 3441 N N . PRO C 1 86 ? 19.101 -47.560 13.955 1.00 77.70 962 PRO C N 1
ATOM 3442 C CA . PRO C 1 86 ? 17.899 -46.819 13.548 1.00 78.14 962 PRO C CA 1
ATOM 3443 C C . PRO C 1 86 ? 16.997 -46.409 14.728 1.00 78.38 962 PRO C C 1
ATOM 3444 O O . PRO C 1 86 ? 16.876 -47.161 15.699 1.00 78.94 962 PRO C O 1
ATOM 3448 N N . PRO C 1 87 ? 16.380 -45.213 14.645 1.00 77.29 963 PRO C N 1
ATOM 3449 C CA . PRO C 1 87 ? 15.411 -44.695 15.607 1.00 76.24 963 PRO C CA 1
ATOM 3450 C C . PRO C 1 87 ? 14.358 -45.697 16.085 1.00 76.15 963 PRO C C 1
ATOM 3451 O O . PRO C 1 87 ? 14.201 -45.884 17.287 1.00 76.22 963 PRO C O 1
ATOM 3455 N N . SER C 1 88 ? 13.651 -46.335 15.160 1.00 76.37 964 SER C N 1
ATOM 3456 C CA . SER C 1 88 ? 12.591 -47.278 15.525 1.00 76.96 964 SER C CA 1
ATOM 3457 C C . SER C 1 88 ? 13.093 -48.487 16.328 1.00 76.93 964 SER C C 1
ATOM 3458 O O . SER C 1 88 ? 12.450 -48.907 17.288 1.00 76.61 964 SER C O 1
ATOM 3461 N N . VAL C 1 89 ? 14.241 -49.035 15.936 1.00 77.18 965 VAL C N 1
ATOM 3462 C CA . VAL C 1 89 ? 14.862 -50.145 16.664 1.00 76.89 965 VAL C CA 1
ATOM 3463 C C . VAL C 1 89 ? 15.328 -49.681 18.052 1.00 76.63 965 VAL C C 1
ATOM 3464 O O . VAL C 1 89 ? 15.235 -50.424 19.035 1.00 75.81 965 VAL C O 1
ATOM 3468 N N . VAL C 1 90 ? 15.826 -48.447 18.112 1.00 75.92 966 VAL C N 1
ATOM 3469 C CA . VAL C 1 90 ? 16.223 -47.819 19.365 1.00 76.72 966 VAL C CA 1
ATOM 3470 C C . VAL C 1 90 ? 15.003 -47.574 20.267 1.00 77.69 966 VAL C C 1
ATOM 3471 O O . VAL C 1 90 ? 15.023 -47.905 21.457 1.00 78.27 966 VAL C O 1
ATOM 3475 N N . LEU C 1 91 ? 13.940 -47.021 19.686 1.00 77.09 967 LEU C N 1
ATOM 3476 C CA . LEU C 1 91 ? 12.685 -46.788 20.396 1.00 76.29 967 LEU C CA 1
ATOM 3477 C C . LEU C 1 91 ? 12.129 -48.098 20.948 1.00 76.96 967 LEU C C 1
ATOM 3478 O O . LEU C 1 91 ? 11.553 -48.128 22.033 1.00 78.26 967 LEU C O 1
ATOM 3483 N N . ASN C 1 92 ? 12.334 -49.177 20.201 1.00 78.36 968 ASN C N 1
ATOM 3484 C CA . ASN C 1 92 ? 11.927 -50.514 20.613 1.00 80.07 968 ASN C CA 1
ATOM 3485 C C . ASN C 1 92 ? 12.773 -51.043 21.771 1.00 80.71 968 ASN C C 1
ATOM 3486 O O . ASN C 1 92 ? 12.270 -51.753 22.644 1.00 80.68 968 ASN C O 1
ATOM 3491 N N . ARG C 1 93 ? 14.055 -50.689 21.779 1.00 81.73 969 ARG C N 1
ATOM 3492 C CA . ARG C 1 93 ? 14.989 -51.191 22.791 1.00 83.08 969 ARG C CA 1
ATOM 3493 C C . ARG C 1 93 ? 14.781 -50.559 24.171 1.00 84.03 969 ARG C C 1
ATOM 3494 O O . ARG C 1 93 ? 15.237 -51.095 25.181 1.00 85.47 969 ARG C O 1
ATOM 3496 N N . VAL C 1 94 ? 14.097 -49.421 24.216 1.00 83.26 970 VAL C N 1
ATOM 3497 C CA . VAL C 1 94 ? 13.813 -48.773 25.489 1.00 83.12 970 VAL C CA 1
ATOM 3498 C C . VAL C 1 94 ? 12.448 -49.227 26.036 1.00 83.45 970 VAL C C 1
ATOM 3499 O O . VAL C 1 94 ? 12.248 -49.287 27.252 1.00 83.54 970 VAL C O 1
ATOM 3503 N N . LEU C 1 95 ? 11.524 -49.568 25.137 1.00 82.88 971 LEU C N 1
ATOM 3504 C CA . LEU C 1 95 ? 10.189 -50.028 25.541 1.00 82.55 971 LEU C CA 1
ATOM 3505 C C . LEU C 1 95 ? 10.170 -51.456 26.094 1.00 82.78 971 LEU C C 1
ATOM 3506 O O . LEU C 1 95 ? 9.763 -51.681 27.235 1.00 82.56 971 LEU C O 1
ATOM 3511 N N . ARG C 1 96 ? 10.606 -52.416 25.281 1.00 83.28 972 ARG C N 1
ATOM 3512 C CA . ARG C 1 96 ? 10.426 -53.834 25.602 1.00 83.36 972 ARG C CA 1
ATOM 3513 C C . ARG C 1 96 ? 11.734 -54.531 25.967 1.00 84.44 972 ARG C C 1
ATOM 3514 O O . ARG C 1 96 ? 11.776 -55.373 26.865 1.00 83.60 972 ARG C O 1
ATOM 3522 N N . GLU C 1 97 ? 12.804 -54.175 25.270 1.00 86.78 973 GLU C N 1
ATOM 3523 C CA . GLU C 1 97 ? 14.108 -54.760 25.542 1.00 89.61 973 GLU C CA 1
ATOM 3524 C C . GLU C 1 97 ? 14.814 -53.990 26.653 1.00 89.65 973 GLU C C 1
ATOM 3525 O O . GLU C 1 97 ? 15.982 -53.619 26.516 1.00 89.25 973 GLU C O 1
ATOM 3531 N N . ARG C 1 98 ? 14.105 -53.752 27.752 1.00 90.08 974 ARG C N 1
ATOM 3532 C CA . ARG C 1 98 ? 14.659 -52.994 28.866 1.00 90.69 974 ARG C CA 1
ATOM 3533 C C . ARG C 1 98 ? 15.466 -53.884 29.810 1.00 90.97 974 ARG C C 1
ATOM 3534 O O . ARG C 1 98 ? 16.192 -53.392 30.676 1.00 91.82 974 ARG C O 1
ATOM 3536 N N . HIS C 1 99 ? 15.350 -55.195 29.630 1.00 90.72 975 HIS C N 1
ATOM 3537 C CA . HIS C 1 99 ? 16.188 -56.131 30.368 1.00 90.38 975 HIS C CA 1
ATOM 3538 C C . HIS C 1 99 ? 17.523 -56.345 29.654 1.00 89.49 975 HIS C C 1
ATOM 3539 O O . HIS C 1 99 ? 18.314 -57.202 30.045 1.00 89.28 975 HIS C O 1
ATOM 3546 N N . LEU C 1 100 ? 17.764 -55.555 28.609 1.00 88.62 976 LEU C N 1
ATOM 3547 C CA . LEU C 1 100 ? 19.035 -55.568 27.881 1.00 87.51 976 LEU C CA 1
ATOM 3548 C C . LEU C 1 100 ? 20.046 -54.567 28.453 1.00 87.70 976 LEU C C 1
ATOM 3549 O O . LEU C 1 100 ? 21.254 -54.802 28.403 1.00 87.82 976 LEU C O 1
ATOM 3554 N N . TRP C 1 101 ? 19.558 -53.451 28.986 1.00 87.21 977 TRP C N 1
ATOM 3555 C CA . TRP C 1 101 ? 20.452 -52.385 29.430 1.00 86.91 977 TRP C CA 1
ATOM 3556 C C . TRP C 1 101 ? 20.254 -51.979 30.883 1.00 86.84 977 TRP C C 1
ATOM 3557 O O . TRP C 1 101 ? 20.963 -51.113 31.393 1.00 86.69 977 TRP C O 1
ATOM 3568 N N . ASP C 1 102 ? 19.289 -52.594 31.549 1.00 86.28 978 ASP C N 1
ATOM 3569 C CA . ASP C 1 102 ? 19.097 -52.335 32.963 1.00 86.72 978 ASP C CA 1
ATOM 3570 C C . ASP C 1 102 ? 19.116 -53.655 33.709 1.00 85.66 978 ASP C C 1
ATOM 3571 O O . ASP C 1 102 ? 18.384 -54.581 33.370 1.00 84.67 978 ASP C O 1
ATOM 3576 N N . GLU C 1 103 ? 19.964 -53.727 34.726 1.00 85.68 979 GLU C N 1
ATOM 3577 C CA . GLU C 1 103 ? 20.124 -54.936 35.510 1.00 87.14 979 GLU C CA 1
ATOM 3578 C C . GLU C 1 103 ? 19.177 -54.942 36.707 1.00 86.94 979 GLU C C 1
ATOM 3579 O O . GLU C 1 103 ? 18.933 -55.984 37.313 1.00 86.99 979 GLU C O 1
ATOM 3585 N N . ASP C 1 104 ? 18.635 -53.778 37.044 1.00 87.13 980 ASP C N 1
ATOM 3586 C CA . ASP C 1 104 ? 17.782 -53.663 38.221 1.00 87.73 980 ASP C CA 1
ATOM 3587 C C . ASP C 1 104 ? 16.310 -53.547 37.851 1.00 87.85 980 ASP C C 1
ATOM 3588 O O . ASP C 1 104 ? 15.461 -53.351 38.711 1.00 86.72 980 ASP C O 1
ATOM 3593 N N . PHE C 1 105 ? 16.032 -53.688 36.560 1.00 89.58 981 PHE C N 1
ATOM 3594 C CA . PHE C 1 105 ? 14.681 -53.684 36.000 1.00 91.30 981 PHE C CA 1
ATOM 3595 C C . PHE C 1 105 ? 13.930 -54.955 36.398 1.00 91.60 981 PHE C C 1
ATOM 3596 O O . PHE C 1 105 ? 13.800 -55.863 35.584 1.00 92.82 981 PHE C O 1
ATOM 3604 N N . VAL C 1 106 ? 13.430 -55.030 37.630 1.00 91.91 982 VAL C N 1
ATOM 3605 C CA . VAL C 1 106 ? 12.930 -56.316 38.148 1.00 92.32 982 VAL C CA 1
ATOM 3606 C C . VAL C 1 106 ? 11.483 -56.679 37.774 1.00 92.61 982 VAL C C 1
ATOM 3607 O O . VAL C 1 106 ? 11.265 -57.628 37.021 1.00 92.63 982 VAL C O 1
ATOM 3611 N N . GLN C 1 107 ? 10.500 -55.942 38.288 1.00 92.17 983 GLN C N 1
ATOM 3612 C CA . GLN C 1 107 ? 9.106 -56.378 38.154 1.00 91.71 983 GLN C CA 1
ATOM 3613 C C . GLN C 1 107 ? 8.291 -55.571 37.154 1.00 91.06 983 GLN C C 1
ATOM 3614 O O . GLN C 1 107 ? 7.562 -54.659 37.538 1.00 92.01 983 GLN C O 1
ATOM 3620 N N . TRP C 1 108 ? 8.394 -55.922 35.878 1.00 89.66 984 TRP C N 1
ATOM 3621 C CA . TRP C 1 108 ? 7.615 -55.237 34.855 1.00 88.26 984 TRP C CA 1
ATOM 3622 C C . TRP C 1 108 ? 6.325 -55.985 34.520 1.00 86.47 984 TRP C C 1
ATOM 3623 O O . TRP C 1 108 ? 6.290 -57.215 34.532 1.00 86.57 984 TRP C O 1
ATOM 3634 N N . LYS C 1 109 ? 5.271 -55.226 34.232 1.00 83.70 985 LYS C N 1
ATOM 3635 C CA . LYS C 1 109 ? 3.974 -55.783 33.862 1.00 80.98 985 LYS C CA 1
ATOM 3636 C C . LYS C 1 109 ? 3.123 -54.705 33.209 1.00 79.42 985 LYS C C 1
ATOM 3637 O O . LYS C 1 109 ? 2.707 -53.762 33.883 1.00 80.57 985 LYS C O 1
ATOM 3639 N N . VAL C 1 110 ? 2.876 -54.831 31.904 1.00 76.50 986 VAL C N 1
ATOM 3640 C CA . VAL C 1 110 ? 1.926 -53.952 31.216 1.00 74.57 986 VAL C CA 1
ATOM 3641 C C . VAL C 1 110 ? 0.550 -54.111 31.864 1.00 73.92 986 VAL C C 1
ATOM 3642 O O . VAL C 1 110 ? -0.024 -55.198 31.866 1.00 74.62 986 VAL C O 1
ATOM 3646 N N . VAL C 1 111 ? 0.032 -53.019 32.416 1.00 71.77 987 VAL C N 1
ATOM 3647 C CA . VAL C 1 111 ? -1.127 -53.076 33.299 1.00 69.04 987 VAL C CA 1
ATOM 3648 C C . VAL C 1 111 ? -2.451 -52.710 32.605 1.00 67.59 987 VAL C C 1
ATOM 3649 O O . VAL C 1 111 ? -3.517 -53.188 32.999 1.00 67.76 987 VAL C O 1
ATOM 3653 N N . GLU C 1 112 ? -2.373 -51.890 31.559 1.00 65.67 988 GLU C N 1
ATOM 3654 C CA . GLU C 1 112 ? -3.530 -51.576 30.718 1.00 64.27 988 GLU C CA 1
ATOM 3655 C C . GLU C 1 112 ? -3.067 -51.006 29.391 1.00 62.71 988 GLU C C 1
ATOM 3656 O O . GLU C 1 112 ? -2.218 -50.123 29.359 1.00 63.36 988 GLU C O 1
ATOM 3662 N N . THR C 1 113 ? -3.617 -51.517 28.297 1.00 61.38 989 THR C N 1
ATOM 3663 C CA . THR C 1 113 ? -3.330 -50.968 26.982 1.00 60.25 989 THR C CA 1
ATOM 3664 C C . THR C 1 113 ? -4.453 -50.025 26.579 1.00 60.21 989 THR C C 1
ATOM 3665 O O . THR C 1 113 ? -5.567 -50.461 26.303 1.00 59.77 989 THR C O 1
ATOM 3669 N N . LEU C 1 114 ? -4.157 -48.730 26.557 1.00 60.77 990 LEU C N 1
ATOM 3670 C CA . LEU C 1 114 ? -5.164 -47.717 26.253 1.00 61.57 990 LEU C CA 1
ATOM 3671 C C . LEU C 1 114 ? -5.444 -47.636 24.765 1.00 62.83 990 LEU C C 1
ATOM 3672 O O . LEU C 1 114 ? -6.574 -47.383 24.354 1.00 62.89 990 LEU C O 1
ATOM 3677 N N . ASP C 1 115 ? -4.393 -47.824 23.974 1.00 64.58 991 ASP C N 1
ATOM 3678 C CA . ASP C 1 115 ? -4.495 -48.007 22.531 1.00 65.25 991 ASP C CA 1
ATOM 3679 C C . ASP C 1 115 ? -3.152 -48.490 21.985 1.00 68.62 991 ASP C C 1
ATOM 3680 O O . ASP C 1 115 ? -2.259 -48.886 22.740 1.00 67.85 991 ASP C O 1
ATOM 3685 N N . ARG C 1 116 ? -3.019 -48.425 20.666 1.00 72.04 992 ARG C N 1
ATOM 3686 C CA . ARG C 1 116 ? -1.847 -48.917 19.968 1.00 74.53 992 ARG C CA 1
ATOM 3687 C C . ARG C 1 116 ? -0.573 -48.168 20.345 1.00 74.10 992 ARG C C 1
ATOM 3688 O O . ARG C 1 116 ? 0.508 -48.754 20.375 1.00 74.23 992 ARG C O 1
ATOM 3696 N N . GLN C 1 117 ? -0.692 -46.876 20.635 1.00 73.61 993 GLN C N 1
ATOM 3697 C CA . GLN C 1 117 ? 0.498 -46.073 20.907 1.00 73.33 993 GLN C CA 1
ATOM 3698 C C . GLN C 1 117 ? 0.536 -45.345 22.270 1.00 71.98 993 GLN C C 1
ATOM 3699 O O . GLN C 1 117 ? 1.410 -44.506 22.493 1.00 72.72 993 GLN C O 1
ATOM 3705 N N . THR C 1 118 ? -0.397 -45.657 23.173 1.00 68.43 994 THR C N 1
ATOM 3706 C CA . THR C 1 118 ? -0.315 -45.173 24.563 1.00 65.99 994 THR C CA 1
ATOM 3707 C C . THR C 1 118 ? -0.756 -46.252 25.563 1.00 64.60 994 THR C C 1
ATOM 3708 O O . THR C 1 118 ? -1.760 -46.921 25.351 1.00 64.84 994 THR C O 1
ATOM 3712 N N . GLU C 1 119 ? -0.019 -46.411 26.657 1.00 63.11 995 GLU C N 1
ATOM 3713 C CA . GLU C 1 119 ? -0.315 -47.476 27.609 1.00 63.75 995 GLU C CA 1
ATOM 3714 C C . GLU C 1 119 ? -0.031 -47.103 29.072 1.00 65.96 995 GLU C C 1
ATOM 3715 O O . GLU C 1 119 ? 0.399 -45.985 29.375 1.00 66.16 995 GLU C O 1
ATOM 3721 N N . ILE C 1 120 ? -0.277 -48.051 29.977 1.00 67.10 996 ILE C N 1
ATOM 3722 C CA . ILE C 1 120 ? 0.063 -47.880 31.393 1.00 68.00 996 ILE C CA 1
ATOM 3723 C C . ILE C 1 120 ? 0.963 -49.001 31.904 1.00 69.25 996 ILE C C 1
ATOM 3724 O O . ILE C 1 120 ? 0.597 -50.182 31.882 1.00 68.24 996 ILE C O 1
ATOM 3729 N N . TYR C 1 121 ? 2.137 -48.597 32.383 1.00 71.70 997 TYR C N 1
ATOM 3730 C CA . TYR C 1 121 ? 3.260 -49.494 32.629 1.00 73.47 997 TYR C CA 1
ATOM 3731 C C . TYR C 1 121 ? 3.751 -49.457 34.084 1.00 74.38 997 TYR C C 1
ATOM 3732 O O . TYR C 1 121 ? 3.720 -48.413 34.735 1.00 74.21 997 TYR C O 1
ATOM 3741 N N . GLN C 1 122 ? 4.213 -50.603 34.580 1.00 76.22 998 GLN C N 1
ATOM 3742 C CA . GLN C 1 122 ? 4.701 -50.712 35.950 1.00 77.99 998 GLN C CA 1
ATOM 3743 C C . GLN C 1 122 ? 6.070 -51.376 35.987 1.00 77.39 998 GLN C C 1
ATOM 3744 O O . GLN C 1 122 ? 6.266 -52.403 35.347 1.00 77.74 998 GLN C O 1
ATOM 3750 N N . TYR C 1 123 ? 7.012 -50.789 36.729 1.00 76.95 999 TYR C N 1
ATOM 3751 C CA . TYR C 1 123 ? 8.326 -51.407 36.932 1.00 76.43 999 TYR C CA 1
ATOM 3752 C C . TYR C 1 123 ? 9.016 -51.024 38.238 1.00 76.80 999 TYR C C 1
ATOM 3753 O O . TYR C 1 123 ? 8.663 -50.029 38.862 1.00 76.59 999 TYR C O 1
ATOM 3762 N N . VAL C 1 124 ? 9.996 -51.833 38.642 1.00 78.17 1000 VAL C N 1
ATOM 3763 C CA . VAL C 1 124 ? 10.773 -51.597 39.867 1.00 79.77 1000 VAL C CA 1
ATOM 3764 C C . VAL C 1 124 ? 12.277 -51.511 39.573 1.00 80.55 1000 VAL C C 1
ATOM 3765 O O . VAL C 1 124 ? 12.802 -52.285 38.769 1.00 80.42 1000 VAL C O 1
ATOM 3769 N N . LEU C 1 125 ? 12.952 -50.559 40.219 1.00 80.69 1001 LEU C N 1
ATOM 3770 C CA . LEU C 1 125 ? 14.407 -50.433 40.163 1.00 81.17 1001 LEU C CA 1
ATOM 3771 C C . LEU C 1 125 ? 14.993 -50.631 41.570 1.00 83.95 1001 LEU C C 1
ATOM 3772 O O . LEU C 1 125 ? 14.486 -50.060 42.539 1.00 85.03 1001 LEU C O 1
ATOM 3777 N N . ASN C 1 126 ? 16.049 -51.441 41.686 1.00 85.44 1002 ASN C N 1
ATOM 3778 C CA . ASN C 1 126 ? 16.638 -51.754 42.997 1.00 86.27 1002 ASN C CA 1
ATOM 3779 C C . ASN C 1 126 ? 17.806 -50.846 43.377 1.00 87.45 1002 ASN C C 1
ATOM 3780 O O . ASN C 1 126 ? 18.392 -50.196 42.517 1.00 86.52 1002 ASN C O 1
ATOM 3785 N N . SER C 1 127 ? 18.142 -50.806 44.664 1.00 89.88 1003 SER C N 1
ATOM 3786 C CA . SER C 1 127 ? 19.040 -49.769 45.196 1.00 92.62 1003 SER C CA 1
ATOM 3787 C C . SER C 1 127 ? 20.469 -50.228 45.538 1.00 94.52 1003 SER C C 1
ATOM 3788 O O . SER C 1 127 ? 20.672 -51.331 46.057 1.00 94.42 1003 SER C O 1
ATOM 3791 N N . MET C 1 128 ? 21.442 -49.354 45.262 1.00 96.48 1004 MET C N 1
ATOM 3792 C CA . MET C 1 128 ? 22.872 -49.645 45.442 1.00 98.61 1004 MET C CA 1
ATOM 3793 C C . MET C 1 128 ? 23.309 -49.711 46.910 1.00 100.75 1004 MET C C 1
ATOM 3794 O O . MET C 1 128 ? 24.063 -50.607 47.296 1.00 101.39 1004 MET C O 1
ATOM 3796 N N . ALA C 1 129 ? 22.845 -48.759 47.717 1.00 102.81 1005 ALA C N 1
ATOM 3797 C CA . ALA C 1 129 ? 23.111 -48.749 49.158 1.00 104.08 1005 ALA C CA 1
ATOM 3798 C C . ALA C 1 129 ? 21.952 -49.460 49.877 1.00 104.99 1005 ALA C C 1
ATOM 3799 O O . ALA C 1 129 ? 21.030 -49.944 49.211 1.00 104.47 1005 ALA C O 1
ATOM 3801 N N . PRO C 1 130 ? 21.993 -49.559 51.225 1.00 106.02 1006 PRO C N 1
ATOM 3802 C CA . PRO C 1 130 ? 20.813 -50.091 51.932 1.00 106.55 1006 PRO C CA 1
ATOM 3803 C C . PRO C 1 130 ? 19.565 -49.187 51.878 1.00 107.24 1006 PRO C C 1
ATOM 3804 O O . PRO C 1 130 ? 18.920 -48.960 52.906 1.00 106.96 1006 PRO C O 1
ATOM 3808 N N . HIS C 1 131 ? 19.235 -48.689 50.686 1.00 107.64 1007 HIS C N 1
ATOM 3809 C CA . HIS C 1 131 ? 18.023 -47.903 50.452 1.00 107.68 1007 HIS C CA 1
ATOM 3810 C C . HIS C 1 131 ? 16.866 -48.830 50.088 1.00 106.86 1007 HIS C C 1
ATOM 3811 O O . HIS C 1 131 ? 17.093 -49.966 49.661 1.00 107.15 1007 HIS C O 1
ATOM 3818 N N . PRO C 1 132 ? 15.617 -48.355 50.262 1.00 105.41 1008 PRO C N 1
ATOM 3819 C CA . PRO C 1 132 ? 14.496 -49.060 49.644 1.00 103.64 1008 PRO C CA 1
ATOM 3820 C C . PRO C 1 132 ? 14.522 -48.907 48.120 1.00 101.67 1008 PRO C C 1
ATOM 3821 O O . PRO C 1 132 ? 15.212 -48.031 47.592 1.00 101.04 1008 PRO C O 1
ATOM 3825 N N . SER C 1 133 ? 13.771 -49.755 47.423 1.00 99.41 1009 SER C N 1
ATOM 3826 C CA . SER C 1 133 ? 13.752 -49.755 45.961 1.00 96.68 1009 SER C CA 1
ATOM 3827 C C . SER C 1 133 ? 12.933 -48.595 45.394 1.00 94.79 1009 SER C C 1
ATOM 3828 O O . SER C 1 133 ? 12.444 -47.742 46.138 1.00 95.78 1009 SER C O 1
ATOM 3831 N N . ARG C 1 134 ? 12.780 -48.572 44.074 1.00 91.33 1010 ARG C N 1
ATOM 3832 C CA . ARG C 1 134 ? 12.031 -47.514 43.409 1.00 87.42 1010 ARG C CA 1
ATOM 3833 C C . ARG C 1 134 ? 10.912 -48.082 42.533 1.00 85.56 1010 ARG C C 1
ATOM 3834 O O . ARG C 1 134 ? 11.165 -48.566 41.437 1.00 86.00 1010 ARG C O 1
ATOM 3836 N N . ASP C 1 135 ? 9.682 -48.028 43.040 1.00 82.63 1011 ASP C N 1
ATOM 3837 C CA . ASP C 1 135 ? 8.488 -48.483 42.330 1.00 79.41 1011 ASP C CA 1
ATOM 3838 C C . ASP C 1 135 ? 8.033 -47.391 41.347 1.00 75.00 1011 ASP C C 1
ATOM 3839 O O . ASP C 1 135 ? 7.869 -46.235 41.732 1.00 75.01 1011 ASP C O 1
ATOM 3844 N N . PHE C 1 136 ? 7.825 -47.762 40.083 1.00 69.30 1012 PHE C N 1
ATOM 3845 C CA . PHE C 1 136 ? 7.388 -46.815 39.049 1.00 64.25 1012 PHE C CA 1
ATOM 3846 C C . PHE C 1 136 ? 6.068 -47.224 38.384 1.00 63.35 1012 PHE C C 1
ATOM 3847 O O . PHE C 1 136 ? 5.988 -48.282 37.757 1.00 62.59 1012 PHE C O 1
ATOM 3855 N N . VAL C 1 137 ? 5.036 -46.391 38.505 1.00 61.36 1013 VAL C N 1
ATOM 3856 C CA . VAL C 1 137 ? 3.800 -46.620 37.746 1.00 58.44 1013 VAL C CA 1
ATOM 3857 C C . VAL C 1 137 ? 3.538 -45.449 36.816 1.00 56.58 1013 VAL C C 1
ATOM 3858 O O . VAL C 1 137 ? 3.445 -44.304 37.247 1.00 54.32 1013 VAL C O 1
ATOM 3862 N N . VAL C 1 138 ? 3.435 -45.748 35.528 1.00 58.30 1014 VAL C N 1
ATOM 3863 C CA . VAL C 1 138 ? 3.629 -44.721 34.515 1.00 60.35 1014 VAL C CA 1
ATOM 3864 C C . VAL C 1 138 ? 2.755 -44.849 33.267 1.00 60.55 1014 VAL C C 1
ATOM 3865 O O . VAL C 1 138 ? 2.683 -45.906 32.648 1.00 61.83 1014 VAL C O 1
ATOM 3869 N N . LEU C 1 139 ? 2.068 -43.759 32.932 1.00 61.37 1015 LEU C N 1
ATOM 3870 C CA . LEU C 1 139 ? 1.351 -43.637 31.672 1.00 62.08 1015 LEU C CA 1
ATOM 3871 C C . LEU C 1 139 ? 2.355 -43.205 30.615 1.00 62.40 1015 LEU C C 1
ATOM 3872 O O . LEU C 1 139 ? 3.027 -42.189 30.786 1.00 62.18 1015 LEU C O 1
ATOM 3877 N N . ARG C 1 140 ? 2.474 -43.977 29.537 1.00 63.76 1016 ARG C N 1
ATOM 3878 C CA . ARG C 1 140 ? 3.454 -43.656 28.489 1.00 64.19 1016 ARG C CA 1
ATOM 3879 C C . ARG C 1 140 ? 2.910 -43.744 27.069 1.00 65.96 1016 ARG C C 1
ATOM 3880 O O . ARG C 1 140 ? 2.189 -44.681 26.738 1.00 66.97 1016 ARG C O 1
ATOM 3888 N N . THR C 1 141 ? 3.258 -42.759 26.242 1.00 67.81 1017 THR C N 1
ATOM 3889 C CA . THR C 1 141 ? 2.843 -42.726 24.833 1.00 69.00 1017 THR C CA 1
ATOM 3890 C C . THR C 1 141 ? 4.050 -42.593 23.909 1.00 68.27 1017 THR C C 1
ATOM 3891 O O . THR C 1 141 ? 5.098 -42.106 24.329 1.00 69.23 1017 THR C O 1
ATOM 3895 N N . TRP C 1 142 ? 3.912 -43.023 22.659 1.00 68.29 1018 TRP C N 1
ATOM 3896 C CA . TRP C 1 142 ? 5.051 -43.002 21.728 1.00 69.12 1018 TRP C CA 1
ATOM 3897 C C . TRP C 1 142 ? 4.648 -42.828 20.260 1.00 67.85 1018 TRP C C 1
ATOM 3898 O O . TRP C 1 142 ? 3.570 -43.243 19.852 1.00 66.38 1018 TRP C O 1
ATOM 3909 N N . LYS C 1 143 ? 5.535 -42.212 19.484 1.00 68.45 1019 LYS C N 1
ATOM 3910 C CA . LYS C 1 143 ? 5.308 -41.926 18.066 1.00 69.55 1019 LYS C CA 1
ATOM 3911 C C . LYS C 1 143 ? 6.488 -42.396 17.196 1.00 70.77 1019 LYS C C 1
ATOM 3912 O O . LYS C 1 143 ? 7.645 -42.353 17.634 1.00 72.25 1019 LYS C O 1
ATOM 3918 N N . THR C 1 144 ? 6.195 -42.845 15.974 1.00 70.50 1020 THR C N 1
ATOM 3919 C CA . THR C 1 144 ? 7.238 -43.192 14.992 1.00 71.07 1020 THR C CA 1
ATOM 3920 C C . THR C 1 144 ? 7.077 -42.392 13.699 1.00 72.06 1020 THR C C 1
ATOM 3921 O O . THR C 1 144 ? 8.034 -42.200 12.945 1.00 71.49 1020 THR C O 1
ATOM 3925 N N . ASP C 1 145 ? 5.853 -41.940 13.446 1.00 73.83 1021 ASP C N 1
ATOM 3926 C CA . ASP C 1 145 ? 5.550 -41.134 12.268 1.00 74.10 1021 ASP C CA 1
ATOM 3927 C C . ASP C 1 145 ? 5.668 -39.654 12.620 1.00 74.35 1021 ASP C C 1
ATOM 3928 O O . ASP C 1 145 ? 4.675 -39.012 12.978 1.00 75.92 1021 ASP C O 1
ATOM 3930 N N . LEU C 1 146 ? 6.883 -39.118 12.541 1.00 72.49 1022 LEU C N 1
ATOM 3931 C CA . LEU C 1 146 ? 7.104 -37.716 12.871 1.00 71.80 1022 LEU C CA 1
ATOM 3932 C C . LEU C 1 146 ? 8.105 -37.067 11.932 1.00 70.79 1022 LEU C C 1
ATOM 3933 O O . LEU C 1 146 ? 9.076 -37.713 11.535 1.00 69.76 1022 LEU C O 1
ATOM 3938 N N . PRO C 1 147 ? 7.862 -35.785 11.580 1.00 70.50 1023 PRO C N 1
ATOM 3939 C CA . PRO C 1 147 ? 8.689 -34.910 10.745 1.00 69.44 1023 PRO C CA 1
ATOM 3940 C C . PRO C 1 147 ? 10.190 -35.142 10.888 1.00 68.14 1023 PRO C C 1
ATOM 3941 O O . PRO C 1 147 ? 10.714 -35.161 12.004 1.00 69.25 1023 PRO C O 1
ATOM 3945 N N . LYS C 1 148 ? 10.851 -35.331 9.748 1.00 66.81 1024 LYS C N 1
ATOM 3946 C CA . LYS C 1 148 ? 12.292 -35.582 9.661 1.00 65.93 1024 LYS C CA 1
ATOM 3947 C C . LYS C 1 148 ? 12.751 -36.908 10.292 1.00 66.10 1024 LYS C C 1
ATOM 3948 O O . LYS C 1 148 ? 13.938 -37.060 10.615 1.00 65.12 1024 LYS C O 1
ATOM 3950 N N . GLY C 1 149 ? 11.823 -37.863 10.447 1.00 66.77 1025 GLY C N 1
ATOM 3951 C CA . GLY C 1 149 ? 12.136 -39.168 11.054 1.00 68.37 1025 GLY C CA 1
ATOM 3952 C C . GLY C 1 149 ? 12.284 -39.165 12.577 1.00 69.89 1025 GLY C C 1
ATOM 3953 O O . GLY C 1 149 ? 13.175 -39.816 13.134 1.00 70.30 1025 GLY C O 1
ATOM 3954 N N . MET C 1 150 ? 11.398 -38.446 13.254 1.00 70.28 1026 MET C N 1
ATOM 3955 C CA . MET C 1 150 ? 11.462 -38.291 14.707 1.00 70.79 1026 MET C CA 1
ATOM 3956 C C . MET C 1 150 ? 10.736 -39.384 15.525 1.00 70.03 1026 MET C C 1
ATOM 3957 O O . MET C 1 150 ? 9.556 -39.678 15.308 1.00 67.89 1026 MET C O 1
ATOM 3962 N N . CYS C 1 151 ? 11.454 -39.984 16.471 1.00 69.30 1027 CYS C N 1
ATOM 3963 C CA . CYS C 1 151 ? 10.834 -40.905 17.432 1.00 68.41 1027 CYS C CA 1
ATOM 3964 C C . CYS C 1 151 ? 10.757 -40.285 18.828 1.00 64.13 1027 CYS C C 1
ATOM 3965 O O . CYS C 1 151 ? 11.740 -39.723 19.313 1.00 62.88 1027 CYS C O 1
ATOM 3968 N N . THR C 1 152 ? 9.592 -40.385 19.466 1.00 58.89 1028 THR C N 1
ATOM 3969 C CA . THR C 1 152 ? 9.444 -39.939 20.850 1.00 53.07 1028 THR C CA 1
ATOM 3970 C C . THR C 1 152 ? 8.808 -41.000 21.728 1.00 50.24 1028 THR C C 1
ATOM 3971 O O . THR C 1 152 ? 7.891 -41.692 21.315 1.00 48.57 1028 THR C O 1
ATOM 3975 N N . LEU C 1 153 ? 9.305 -41.112 22.949 1.00 49.32 1029 LEU C N 1
ATOM 3976 C CA . LEU C 1 153 ? 8.618 -41.843 24.006 1.00 47.75 1029 LEU C CA 1
ATOM 3977 C C . LEU C 1 153 ? 8.433 -40.874 25.156 1.00 47.51 1029 LEU C C 1
ATOM 3978 O O . LEU C 1 153 ? 9.411 -40.350 25.678 1.00 53.14 1029 LEU C O 1
ATOM 3983 N N . VAL C 1 154 ? 7.200 -40.604 25.559 1.00 45.92 1030 VAL C N 1
ATOM 3984 C CA . VAL C 1 154 ? 7.017 -39.716 26.713 1.00 44.95 1030 VAL C CA 1
ATOM 3985 C C . VAL C 1 154 ? 6.239 -40.372 27.857 1.00 45.07 1030 VAL C C 1
ATOM 3986 O O . VAL C 1 154 ? 5.280 -41.114 27.633 1.00 43.89 1030 VAL C O 1
ATOM 3990 N N . SER C 1 155 ? 6.683 -40.125 29.084 1.00 44.90 1031 SER C N 1
ATOM 3991 C CA . SER C 1 155 ? 6.067 -40.758 30.255 1.00 44.52 1031 SER C CA 1
ATOM 3992 C C . SER C 1 155 ? 5.718 -39.754 31.358 1.00 43.48 1031 SER C C 1
ATOM 3993 O O . SER C 1 155 ? 6.398 -38.738 31.542 1.00 46.49 1031 SER C O 1
ATOM 3996 N N . LEU C 1 156 ? 4.648 -40.039 32.085 1.00 39.99 1032 LEU C N 1
ATOM 3997 C CA . LEU C 1 156 ? 4.407 -39.346 33.333 1.00 37.63 1032 LEU C CA 1
ATOM 3998 C C . LEU C 1 156 ? 3.755 -40.291 34.342 1.00 36.36 1032 LEU C C 1
ATOM 3999 O O . LEU C 1 156 ? 3.013 -41.199 33.956 1.00 34.29 1032 LEU C O 1
ATOM 4004 N N . SER C 1 157 ? 4.071 -40.091 35.625 1.00 36.11 1033 SER C N 1
ATOM 4005 C CA . SER C 1 157 ? 3.602 -40.971 36.704 1.00 35.42 1033 SER C CA 1
ATOM 4006 C C . SER C 1 157 ? 2.108 -40.856 36.951 1.00 34.90 1033 SER C C 1
ATOM 4007 O O . SER C 1 157 ? 1.586 -39.736 36.972 1.00 33.96 1033 SER C O 1
ATOM 4010 N N . VAL C 1 158 ? 1.444 -42.012 37.112 1.00 34.25 1034 VAL C N 1
ATOM 4011 C CA . VAL C 1 158 ? -0.008 -42.098 37.410 1.00 37.37 1034 VAL C CA 1
ATOM 4012 C C . VAL C 1 158 ? -0.413 -43.201 38.424 1.00 40.03 1034 VAL C C 1
ATOM 4013 O O . VAL C 1 158 ? 0.427 -43.950 38.917 1.00 39.92 1034 VAL C O 1
ATOM 4017 N N . GLU C 1 159 ? -1.707 -43.290 38.734 1.00 43.07 1035 GLU C N 1
ATOM 4018 C CA . GLU C 1 159 ? -2.222 -44.356 39.605 1.00 48.86 1035 GLU C CA 1
ATOM 4019 C C . GLU C 1 159 ? -3.186 -45.293 38.878 1.00 49.99 1035 GLU C C 1
ATOM 4020 O O .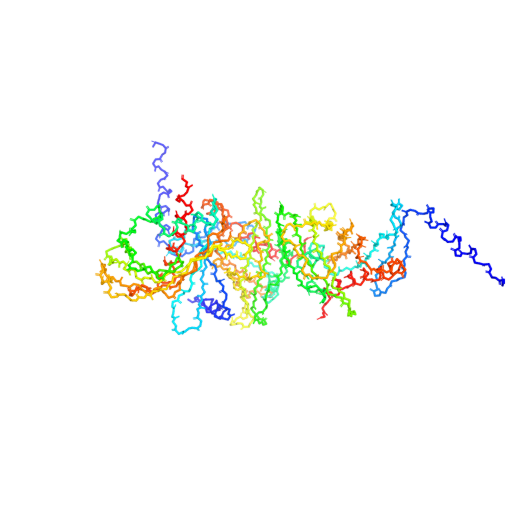 GLU C 1 159 ? -4.021 -44.862 38.077 1.00 49.47 1035 GLU C O 1
ATOM 4026 N N . HIS C 1 160 ? -3.073 -46.583 39.157 1.00 52.78 1036 HIS C N 1
ATOM 4027 C CA . HIS C 1 160 ? -4.004 -47.538 38.573 1.00 57.12 1036 HIS C CA 1
ATOM 4028 C C . HIS C 1 160 ? -4.556 -48.494 39.616 1.00 60.34 1036 HIS C C 1
ATOM 4029 O O . HIS C 1 160 ? -3.835 -48.932 40.517 1.00 60.13 1036 HIS C O 1
ATOM 4036 N N . GLU C 1 161 ? -5.836 -48.828 39.470 1.00 64.12 1037 GLU C N 1
ATOM 4037 C CA . GLU C 1 161 ? -6.527 -49.710 40.407 1.00 67.55 1037 GLU C CA 1
ATOM 4038 C C . GLU C 1 161 ? -5.856 -51.084 40.559 1.00 70.02 1037 GLU C C 1
ATOM 4039 O O . GLU C 1 161 ? -5.998 -51.725 41.597 1.00 71.45 1037 GLU C O 1
ATOM 4041 N N . GLU C 1 162 ? -5.104 -51.511 39.545 1.00 72.11 1038 GLU C N 1
ATOM 4042 C CA . GLU C 1 162 ? -4.558 -52.871 39.492 1.00 74.99 1038 GLU C CA 1
ATOM 4043 C C . GLU C 1 162 ? -3.032 -52.949 39.607 1.00 76.24 1038 GLU C C 1
ATOM 4044 O O . GLU C 1 162 ? -2.417 -53.942 39.218 1.00 75.02 1038 GLU C O 1
ATOM 4050 N N . ALA C 1 163 ? -2.429 -51.902 40.154 1.00 78.75 1039 ALA C N 1
ATOM 4051 C CA . ALA C 1 163 ? -0.991 -51.885 40.376 1.00 80.82 1039 ALA C CA 1
ATOM 4052 C C . ALA C 1 163 ? -0.668 -51.334 41.759 1.00 82.78 1039 ALA C C 1
ATOM 4053 O O . ALA C 1 163 ? -0.078 -50.260 41.891 1.00 81.27 1039 ALA C O 1
ATOM 4055 N N . GLN C 1 164 ? -1.071 -52.082 42.784 1.00 86.10 1040 GLN C N 1
ATOM 4056 C CA . GLN C 1 164 ? -0.783 -51.741 44.175 1.00 88.92 1040 GLN C CA 1
ATOM 4057 C C . GLN C 1 164 ? 0.712 -51.875 44.444 1.00 90.15 1040 GLN C C 1
ATOM 4058 O O . GLN C 1 164 ? 1.406 -52.628 43.752 1.00 90.42 1040 GLN C O 1
ATOM 4064 N N . LEU C 1 165 ? 1.192 -51.146 45.450 1.00 91.43 1041 LEU C N 1
ATOM 4065 C CA . LEU C 1 165 ? 2.620 -51.074 45.775 1.00 92.61 1041 LEU C CA 1
ATOM 4066 C C . LEU C 1 165 ? 3.323 -52.439 45.702 1.00 92.19 1041 LEU C C 1
ATOM 4067 O O . LEU C 1 165 ? 2.973 -53.377 46.423 1.00 93.15 1041 LEU C O 1
ATOM 4072 N N . LEU C 1 166 ? 4.300 -52.546 44.807 1.00 90.28 1042 LEU C N 1
ATOM 4073 C CA . LEU C 1 166 ? 5.011 -53.799 44.601 1.00 88.43 1042 LEU C CA 1
ATOM 4074 C C . LEU C 1 166 ? 6.421 -53.709 45.162 1.00 86.78 1042 LEU C C 1
ATOM 4075 O O . LEU C 1 166 ? 7.100 -54.721 45.333 1.00 86.93 1042 LEU C O 1
ATOM 4077 N N . GLY C 1 167 ? 6.857 -52.488 45.441 1.00 84.43 1043 GLY C N 1
ATOM 4078 C CA . GLY C 1 167 ? 8.190 -52.261 45.975 1.00 81.34 1043 GLY C CA 1
ATOM 4079 C C . GLY C 1 167 ? 8.129 -51.420 47.228 1.00 78.93 1043 GLY C C 1
ATOM 4080 O O . GLY C 1 167 ? 7.193 -51.540 48.019 1.00 78.85 1043 GLY C O 1
ATOM 4081 N N . GLY C 1 168 ? 9.126 -50.560 47.405 1.00 76.88 1044 GLY C N 1
ATOM 4082 C CA . GLY C 1 168 ? 9.181 -49.688 48.567 1.00 74.78 1044 GLY C CA 1
ATOM 4083 C C . GLY C 1 168 ? 8.546 -48.331 48.321 1.00 73.49 1044 GLY C C 1
ATOM 4084 O O . GLY C 1 168 ? 7.435 -48.056 48.789 1.00 73.83 1044 GLY C O 1
ATOM 4085 N N . VAL C 1 169 ? 9.254 -47.485 47.575 1.00 70.52 1045 VAL C N 1
ATOM 4086 C CA . VAL C 1 169 ? 8.865 -46.089 47.391 1.00 66.85 1045 VAL C CA 1
ATOM 4087 C C . VAL C 1 169 ? 8.374 -45.830 45.969 1.00 63.84 1045 VAL C C 1
ATOM 4088 O O . VAL C 1 169 ? 9.009 -46.258 45.006 1.00 64.11 1045 VAL C O 1
ATOM 4092 N N . ARG C 1 170 ? 7.244 -45.133 45.847 1.00 60.05 1046 ARG C N 1
ATOM 4093 C CA . ARG C 1 170 ? 6.736 -44.683 44.547 1.00 56.11 1046 ARG C CA 1
ATOM 4094 C C . ARG C 1 170 ? 7.409 -43.406 44.097 1.00 53.59 1046 ARG C C 1
ATOM 4095 O O . ARG C 1 170 ? 7.455 -42.433 44.842 1.00 55.75 1046 ARG C O 1
ATOM 4103 N N . ALA C 1 171 ? 7.908 -43.399 42.869 1.00 49.88 1047 ALA C N 1
ATOM 4104 C CA . ALA C 1 171 ? 8.457 -42.187 42.287 1.00 46.21 1047 ALA C CA 1
ATOM 4105 C C . ALA C 1 171 ? 7.351 -41.368 41.636 1.00 44.56 1047 ALA C C 1
ATOM 4106 O O . ALA C 1 171 ? 6.317 -41.903 41.232 1.00 44.83 1047 ALA C O 1
ATOM 4108 N N . VAL C 1 172 ? 7.558 -40.064 41.541 1.00 41.89 1048 VAL C N 1
ATOM 4109 C CA . VAL C 1 172 ? 6.693 -39.252 40.707 1.00 41.01 1048 VAL C CA 1
ATOM 4110 C C . VAL C 1 172 ? 7.519 -38.836 39.499 1.00 43.01 1048 VAL C C 1
ATOM 4111 O O . VAL C 1 172 ? 8.336 -37.923 39.598 1.00 47.98 1048 VAL C O 1
ATOM 4115 N N . VAL C 1 173 ? 7.359 -39.514 38.370 1.00 41.22 1049 VAL C N 1
ATOM 4116 C CA . VAL C 1 173 ? 7.979 -39.017 37.152 1.00 40.07 1049 VAL C CA 1
ATOM 4117 C C . VAL C 1 173 ? 7.151 -37.824 36.711 1.00 40.51 1049 VAL C C 1
ATOM 4118 O O . VAL C 1 173 ? 6.054 -37.980 36.195 1.00 40.54 1049 VAL C O 1
ATOM 4122 N N . MET C 1 174 ? 7.660 -36.624 36.963 1.00 42.51 1050 MET C N 1
ATOM 4123 C CA . MET C 1 174 ? 6.953 -35.411 36.588 1.00 42.17 1050 MET C CA 1
ATOM 4124 C C . MET C 1 174 ? 7.074 -35.179 35.080 1.00 44.84 1050 MET C C 1
ATOM 4125 O O . MET C 1 174 ? 6.122 -34.760 34.422 1.00 47.11 1050 MET C O 1
ATOM 4130 N N . ASP C 1 175 ? 8.254 -35.464 34.543 1.00 45.06 1051 ASP C N 1
ATOM 4131 C CA . ASP C 1 175 ? 8.545 -35.273 33.129 1.00 44.94 1051 ASP C CA 1
ATOM 4132 C C . ASP C 1 175 ? 9.505 -36.360 32.700 1.00 44.71 1051 ASP C C 1
ATOM 4133 O O . ASP C 1 175 ? 10.497 -36.613 33.385 1.00 41.79 1051 ASP C O 1
ATOM 4138 N N . SER C 1 176 ? 9.204 -37.022 31.585 1.00 45.68 1052 SER C N 1
ATOM 4139 C CA . SER C 1 176 ? 10.198 -37.885 30.944 1.00 46.37 1052 SER C CA 1
ATOM 4140 C C . SER C 1 176 ? 9.945 -38.043 29.469 1.00 45.81 1052 SER C C 1
ATOM 4141 O O . SER C 1 176 ? 9.049 -38.791 29.069 1.00 44.85 1052 SER C O 1
ATOM 4144 N N . GLN C 1 177 ? 10.735 -37.352 28.655 1.00 46.90 1053 GLN C N 1
ATOM 4145 C CA . GLN C 1 177 ? 10.670 -37.582 27.210 1.00 49.80 1053 GLN C CA 1
ATOM 4146 C C . GLN C 1 177 ? 11.962 -38.128 26.598 1.00 49.44 1053 GLN C C 1
ATOM 4147 O O . GLN C 1 177 ? 13.054 -37.616 26.848 1.00 50.96 1053 GLN C O 1
ATOM 4153 N N . TYR C 1 178 ? 11.818 -39.179 25.800 1.00 49.68 1054 TYR C N 1
ATOM 4154 C CA . TYR C 1 178 ? 12.908 -39.650 24.941 1.00 51.47 1054 TYR C CA 1
ATOM 4155 C C . TYR C 1 178 ? 12.691 -39.066 23.562 1.00 49.25 1054 TYR C C 1
ATOM 4156 O O . TYR C 1 178 ? 11.648 -39.271 22.960 1.00 44.94 1054 TYR C O 1
ATOM 4165 N N . LEU C 1 179 ? 13.655 -38.290 23.086 1.00 50.54 1055 LEU C N 1
ATOM 4166 C CA . LEU C 1 179 ? 13.587 -37.762 21.730 1.00 51.81 1055 LEU C CA 1
ATOM 4167 C C . LEU C 1 179 ? 14.678 -38.448 20.938 1.00 52.64 1055 LEU C C 1
ATOM 4168 O O . LEU C 1 179 ? 15.867 -38.213 21.176 1.00 55.36 1055 LEU C O 1
ATOM 4173 N N . ILE C 1 180 ? 14.265 -39.328 20.028 1.00 53.16 1056 ILE C N 1
ATOM 4174 C CA . ILE C 1 180 ? 15.196 -40.082 19.170 1.00 54.82 1056 ILE C CA 1
ATOM 4175 C C . ILE C 1 180 ? 15.248 -39.526 17.743 1.00 55.68 1056 ILE C C 1
ATOM 4176 O O . ILE C 1 180 ? 14.340 -39.753 16.938 1.00 54.39 1056 ILE C O 1
ATOM 4181 N N . GLU C 1 181 ? 16.330 -38.805 17.458 1.00 58.59 1057 GLU C N 1
ATOM 4182 C CA . GLU C 1 181 ? 16.497 -38.032 16.228 1.00 61.91 1057 GLU C CA 1
ATOM 4183 C C . GLU C 1 181 ? 17.738 -38.477 15.452 1.00 61.73 1057 GLU C C 1
ATOM 4184 O O . GLU C 1 181 ? 17.717 -39.500 14.744 1.00 63.83 1057 GLU C O 1
ATOM 4190 N N . SER C 1 188 ? 21.236 -42.331 14.978 1.00 45.55 1064 SER C N 1
ATOM 4191 C CA . SER C 1 188 ? 20.307 -41.698 15.934 1.00 46.28 1064 SER C CA 1
ATOM 4192 C C . SER C 1 188 ? 21.008 -41.096 17.165 1.00 47.04 1064 SER C C 1
ATOM 4193 O O . SER C 1 188 ? 21.890 -41.726 17.762 1.00 46.51 1064 SER C O 1
ATOM 4195 N N . ARG C 1 189 ? 20.628 -39.868 17.530 1.00 48.41 1065 ARG C N 1
ATOM 4196 C CA . ARG C 1 189 ? 21.051 -39.274 18.814 1.00 47.48 1065 ARG C CA 1
ATOM 4197 C C . ARG C 1 189 ? 19.950 -39.528 19.825 1.00 45.40 1065 ARG C C 1
ATOM 4198 O O . ARG C 1 189 ? 18.824 -39.078 19.638 1.00 44.45 1065 ARG C O 1
ATOM 4200 N N . LEU C 1 190 ? 20.265 -40.259 20.885 1.00 44.93 1066 LEU C N 1
ATOM 4201 C CA . LEU C 1 190 ? 19.267 -40.539 21.905 1.00 46.61 1066 LEU C CA 1
ATOM 4202 C C . LEU C 1 190 ? 19.254 -39.450 22.971 1.00 48.24 1066 LEU C C 1
ATOM 4203 O O . LEU C 1 190 ? 20.244 -39.285 23.700 1.00 49.77 1066 LEU C O 1
ATOM 4208 N N . THR C 1 191 ? 18.149 -38.709 23.072 1.00 46.73 1067 THR C N 1
ATOM 4209 C CA . THR C 1 191 ? 18.056 -37.653 24.097 1.00 45.80 1067 THR C CA 1
ATOM 4210 C C . THR C 1 191 ? 16.971 -37.910 25.126 1.00 44.42 1067 THR C C 1
ATOM 4211 O O . THR C 1 191 ? 15.775 -37.919 24.806 1.00 45.34 1067 THR C O 1
ATOM 4215 N N . HIS C 1 192 ? 17.378 -38.109 26.371 1.00 44.44 1068 HIS C N 1
ATOM 4216 C CA . HIS C 1 192 ? 16.396 -38.293 27.444 1.00 43.88 1068 HIS C CA 1
ATOM 4217 C C . HIS C 1 192 ? 16.319 -37.063 28.332 1.00 40.15 1068 HIS C C 1
ATOM 4218 O O . HIS C 1 192 ? 17.266 -36.748 29.038 1.00 40.49 1068 HIS C O 1
ATOM 4225 N N . ILE C 1 193 ? 15.199 -36.355 28.267 1.00 38.13 1069 ILE C N 1
ATOM 4226 C CA . ILE C 1 193 ? 14.947 -35.230 29.161 1.00 38.67 1069 ILE C CA 1
ATOM 4227 C C . ILE C 1 193 ? 14.012 -35.700 30.278 1.00 41.26 1069 ILE C C 1
ATOM 4228 O O . ILE C 1 193 ? 12.890 -36.141 30.001 1.00 42.30 1069 ILE C O 1
ATOM 4233 N N . CYS C 1 194 ? 14.450 -35.614 31.533 1.00 40.27 1070 CYS C N 1
ATOM 4234 C CA . CYS C 1 194 ? 13.566 -36.043 32.617 1.00 42.14 1070 CYS C CA 1
ATOM 4235 C C . CYS C 1 194 ? 13.628 -35.251 33.923 1.00 40.95 1070 CYS C C 1
ATOM 4236 O O . CYS C 1 194 ? 14.527 -34.441 34.132 1.00 42.39 1070 CYS C O 1
ATOM 4239 N N . ARG C 1 195 ? 12.641 -35.485 34.782 1.00 39.61 1071 ARG C N 1
ATOM 4240 C CA . ARG C 1 195 ? 12.484 -34.767 36.054 1.00 39.97 1071 ARG C CA 1
ATOM 4241 C C . ARG C 1 195 ? 11.689 -35.650 37.007 1.00 42.04 1071 ARG C C 1
ATOM 4242 O O . ARG C 1 195 ? 10.467 -35.805 36.885 1.00 41.67 1071 ARG C O 1
ATOM 4250 N N . ILE C 1 196 ? 12.389 -36.247 37.957 1.00 45.12 1072 ILE C N 1
ATOM 4251 C CA . ILE C 1 196 ? 11.773 -37.266 38.778 1.00 47.23 1072 ILE C CA 1
ATOM 4252 C C . ILE C 1 196 ? 11.870 -36.891 40.241 1.00 49.96 1072 ILE C C 1
ATOM 4253 O O . ILE C 1 196 ? 12.898 -36.414 40.703 1.00 52.81 1072 ILE C O 1
ATOM 4258 N N . ASP C 1 197 ? 10.764 -37.068 40.948 1.00 51.32 1073 ASP C N 1
ATOM 4259 C CA . ASP C 1 197 ? 10.724 -36.931 42.384 1.00 50.01 1073 ASP C CA 1
ATOM 4260 C C . ASP C 1 197 ? 10.845 -38.329 42.987 1.00 51.91 1073 ASP C C 1
ATOM 4261 O O . ASP C 1 197 ? 9.853 -39.044 43.096 1.00 50.52 1073 ASP C O 1
ATOM 4266 N N . LEU C 1 198 ? 12.072 -38.727 43.317 1.00 56.33 1074 LEU C N 1
ATOM 4267 C CA . LEU C 1 198 ? 12.306 -39.868 44.189 1.00 61.10 1074 LEU C CA 1
ATOM 4268 C C . LEU C 1 198 ? 12.194 -39.264 45.566 1.00 65.64 1074 LEU C C 1
ATOM 4269 O O . LEU C 1 198 ? 12.911 -38.317 45.895 1.00 66.83 1074 LEU C O 1
ATOM 4274 N N . LYS C 1 199 ? 11.297 -39.801 46.375 1.00 70.24 1075 LYS C N 1
ATOM 4275 C CA . LYS C 1 199 ? 10.969 -39.154 47.634 1.00 75.85 1075 LYS C CA 1
ATOM 4276 C C . LYS C 1 199 ? 12.039 -39.366 48.720 1.00 78.68 1075 LYS C C 1
ATOM 4277 O O . LYS C 1 199 ? 12.448 -40.496 48.983 1.00 79.57 1075 LYS C O 1
ATOM 4283 N N . GLY C 1 200 ? 12.518 -38.266 49.303 1.00 82.17 1076 GLY C N 1
ATOM 4284 C CA . GLY C 1 200 ? 13.382 -38.301 50.499 1.00 84.56 1076 GLY C CA 1
ATOM 4285 C C . GLY C 1 200 ? 14.868 -38.596 50.330 1.00 86.69 1076 GLY C C 1
ATOM 4286 O O . GLY C 1 200 ? 15.343 -39.651 50.757 1.00 85.70 1076 GLY C O 1
ATOM 4287 N N . HIS C 1 201 ? 15.611 -37.658 49.738 1.00 89.34 1077 HIS C N 1
ATOM 4288 C CA . HIS C 1 201 ? 17.063 -37.822 49.535 1.00 90.99 1077 HIS C CA 1
ATOM 4289 C C . HIS C 1 201 ? 17.928 -36.644 50.019 1.00 91.89 1077 HIS C C 1
ATOM 4290 O O . HIS C 1 201 ? 17.478 -35.808 50.799 1.00 92.46 1077 HIS C O 1
ATOM 4297 N N . SER C 1 202 ? 19.173 -36.596 49.547 1.00 93.13 1078 SER C N 1
ATOM 4298 C CA . SER C 1 202 ? 20.154 -35.589 49.970 1.00 94.37 1078 SER C CA 1
ATOM 4299 C C . SER C 1 202 ? 20.118 -34.328 49.090 1.00 95.99 1078 SER C C 1
ATOM 4300 O O . SER C 1 202 ? 19.594 -34.375 47.971 1.00 96.68 1078 SER C O 1
ATOM 4302 N N . PRO C 1 203 ? 20.654 -33.190 49.598 1.00 96.54 1079 PRO C N 1
ATOM 4303 C CA . PRO C 1 203 ? 20.789 -31.991 48.755 1.00 96.32 1079 PRO C CA 1
ATOM 4304 C C . PRO C 1 203 ? 21.769 -32.182 47.588 1.00 95.68 1079 PRO C C 1
ATOM 4305 O O . PRO C 1 203 ? 21.437 -31.877 46.439 1.00 95.21 1079 PRO C O 1
ATOM 4309 N N . GLU C 1 204 ? 22.958 -32.699 47.890 1.00 95.07 1080 GLU C N 1
ATOM 4310 C CA . GLU C 1 204 ? 24.010 -32.879 46.891 1.00 94.21 1080 GLU C CA 1
ATOM 4311 C C . GLU C 1 204 ? 23.680 -34.002 45.913 1.00 93.34 1080 GLU C C 1
ATOM 4312 O O . GLU C 1 204 ? 24.253 -34.076 44.823 1.00 93.92 1080 GLU C O 1
ATOM 4314 N N . TRP C 1 205 ? 22.757 -34.873 46.309 1.00 91.51 1081 TRP C N 1
ATOM 4315 C CA . TRP C 1 205 ? 22.352 -35.992 45.471 1.00 90.26 1081 TRP C CA 1
ATOM 4316 C C . TRP C 1 205 ? 21.496 -35.500 44.311 1.00 88.77 1081 TRP C C 1
ATOM 4317 O O . TRP C 1 205 ? 21.739 -35.843 43.153 1.00 88.35 1081 TRP C O 1
ATOM 4328 N N . TYR C 1 206 ? 20.502 -34.679 44.637 1.00 87.43 1082 TYR C N 1
ATOM 4329 C CA . TYR C 1 206 ? 19.550 -34.164 43.657 1.00 85.70 1082 TYR C CA 1
ATOM 4330 C C . TYR C 1 206 ? 20.176 -33.108 42.735 1.00 84.71 1082 TYR C C 1
ATOM 4331 O O . TYR C 1 206 ? 19.625 -32.783 41.674 1.00 85.16 1082 TYR C O 1
ATOM 4333 N N . SER C 1 207 ? 21.330 -32.586 43.141 1.00 82.31 1083 SER C N 1
ATOM 4334 C CA . SER C 1 207 ? 22.017 -31.552 42.382 1.00 79.63 1083 SER C CA 1
ATOM 4335 C C . SER C 1 207 ? 23.206 -32.116 41.584 1.00 78.81 1083 SER C C 1
ATOM 4336 O O . SER C 1 207 ? 23.821 -31.405 40.779 1.00 79.65 1083 SER C O 1
ATOM 4339 N N . LYS C 1 208 ? 23.531 -33.390 41.805 1.00 74.94 1084 LYS C N 1
ATOM 4340 C CA . LYS C 1 208 ? 24.633 -34.026 41.082 1.00 70.77 1084 LYS C CA 1
ATOM 4341 C C . LYS C 1 208 ? 24.340 -35.492 40.765 1.00 67.60 1084 LYS C C 1
ATOM 4342 O O . LYS C 1 208 ? 24.040 -35.830 39.614 1.00 65.87 1084 LYS C O 1
ATOM 4344 N N . GLY C 1 209 ? 24.420 -36.346 41.791 1.00 63.40 1085 GLY C N 1
ATOM 4345 C CA . GLY C 1 209 ? 24.234 -37.800 41.657 1.00 57.24 1085 GLY C CA 1
ATOM 4346 C C . GLY C 1 209 ? 23.141 -38.273 40.704 1.00 53.37 1085 GLY C C 1
ATOM 4347 O O . GLY C 1 209 ? 23.318 -39.258 39.974 1.00 52.20 1085 GLY C O 1
ATOM 4348 N N . PHE C 1 210 ? 22.015 -37.564 40.696 1.00 48.81 1086 PHE C N 1
ATOM 4349 C CA . PHE C 1 210 ? 20.892 -37.932 39.843 1.00 47.05 1086 PHE C CA 1
ATOM 4350 C C . PHE C 1 210 ? 21.187 -37.764 38.327 1.00 46.10 1086 PHE C C 1
ATOM 4351 O O . PHE C 1 210 ? 20.703 -38.549 37.485 1.00 41.13 1086 PHE C O 1
ATOM 4359 N N . GLY C 1 211 ? 21.973 -36.737 38.000 1.00 43.73 1087 GLY C N 1
ATOM 4360 C CA . GLY C 1 211 ? 22.306 -36.437 36.623 1.00 44.62 1087 GLY C CA 1
ATOM 4361 C C . GLY C 1 211 ? 23.233 -37.501 36.078 1.00 46.54 1087 GLY C C 1
ATOM 4362 O O . GLY C 1 211 ? 23.085 -37.958 34.942 1.00 43.10 1087 GLY C O 1
ATOM 4363 N N . HIS C 1 212 ? 24.188 -37.902 36.909 1.00 48.83 1088 HIS C N 1
ATOM 4364 C CA . HIS C 1 212 ? 25.110 -38.952 36.535 1.00 51.19 1088 HIS C CA 1
ATOM 4365 C C . HIS C 1 212 ? 24.365 -40.268 36.399 1.00 52.41 1088 HIS C C 1
ATOM 4366 O O . HIS C 1 212 ? 24.724 -41.091 35.560 1.00 55.68 1088 HIS C O 1
ATOM 4373 N N . LEU C 1 213 ? 23.303 -40.449 37.181 1.00 52.06 1089 LEU C N 1
ATOM 4374 C CA . LEU C 1 213 ? 22.465 -41.629 37.028 1.00 51.92 1089 LEU C CA 1
ATOM 4375 C C . LEU C 1 213 ? 21.772 -41.637 35.680 1.00 52.03 1089 LEU C C 1
ATOM 4376 O O . LEU C 1 213 ? 21.652 -42.687 35.067 1.00 53.20 1089 LEU C O 1
ATOM 4381 N N . CYS C 1 214 ? 21.333 -40.467 35.221 1.00 51.57 1090 CYS C N 1
ATOM 4382 C CA . CYS C 1 214 ? 20.651 -40.340 33.932 1.00 52.04 1090 CYS C CA 1
ATOM 4383 C C . CYS C 1 214 ? 21.555 -40.626 32.752 1.00 55.10 1090 CYS C C 1
ATOM 4384 O O . CYS C 1 214 ? 21.112 -41.175 31.746 1.00 56.95 1090 CYS C O 1
ATOM 4387 N N . ALA C 1 215 ? 22.811 -40.208 32.859 1.00 57.51 1091 ALA C N 1
ATOM 4388 C CA . ALA C 1 215 ? 23.784 -40.415 31.796 1.00 59.32 1091 ALA C CA 1
ATOM 4389 C C . ALA C 1 215 ? 24.141 -41.885 31.717 1.00 61.03 1091 ALA C C 1
ATOM 4390 O O . ALA C 1 215 ? 24.361 -42.412 30.634 1.00 61.10 1091 ALA C O 1
ATOM 4392 N N . ALA C 1 216 ? 24.194 -42.533 32.877 1.00 62.77 1092 ALA C N 1
ATOM 4393 C CA . ALA C 1 216 ? 24.579 -43.931 32.964 1.00 65.22 1092 ALA C CA 1
ATOM 4394 C C . ALA C 1 216 ? 23.554 -44.822 32.263 1.00 66.51 1092 ALA C C 1
ATOM 4395 O O . ALA C 1 216 ? 23.926 -45.773 31.571 1.00 67.85 1092 ALA C O 1
ATOM 4397 N N . GLU C 1 217 ? 22.272 -44.503 32.437 1.00 66.77 1093 GLU C N 1
ATOM 4398 C CA . GLU C 1 217 ? 21.196 -45.223 31.759 1.00 65.87 1093 GLU C CA 1
ATOM 4399 C C . GLU C 1 217 ? 21.359 -45.055 30.257 1.00 63.97 1093 GLU C C 1
ATOM 4400 O O . GLU C 1 217 ? 21.522 -46.030 29.528 1.00 65.85 1093 GLU C O 1
ATOM 4402 N N . VAL C 1 218 ? 21.352 -43.805 29.814 1.00 61.04 1094 VAL C N 1
ATOM 4403 C CA . VAL C 1 218 ? 21.443 -43.459 28.402 1.00 58.63 1094 VAL C CA 1
ATOM 4404 C C . VAL C 1 218 ? 22.728 -43.992 27.748 1.00 60.58 1094 VAL C C 1
ATOM 4405 O O . VAL C 1 218 ? 22.755 -44.284 26.554 1.00 61.78 1094 VAL C O 1
ATOM 4409 N N . ALA C 1 219 ? 23.778 -44.154 28.546 1.00 62.11 1095 ALA C N 1
ATOM 4410 C CA . ALA C 1 219 ? 24.995 -44.810 28.090 1.00 62.14 1095 ALA C CA 1
ATOM 4411 C C . ALA C 1 219 ? 24.721 -46.277 27.811 1.00 62.90 1095 ALA C C 1
ATOM 4412 O O . ALA C 1 219 ? 25.053 -46.775 26.741 1.00 61.88 1095 ALA C O 1
ATOM 4414 N N . ARG C 1 220 ? 24.094 -46.954 28.773 1.00 65.15 1096 ARG C N 1
ATOM 4415 C CA . ARG C 1 220 ? 23.874 -48.402 28.706 1.00 66.66 1096 ARG C CA 1
ATOM 4416 C C . ARG C 1 220 ? 22.978 -48.822 27.552 1.00 67.01 1096 ARG C C 1
ATOM 4417 O O . ARG C 1 220 ? 23.112 -49.933 27.042 1.00 69.00 1096 ARG C O 1
ATOM 4425 N N . ILE C 1 221 ? 22.079 -47.933 27.139 1.00 67.06 1097 ILE C N 1
ATOM 4426 C CA . ILE C 1 221 ? 21.228 -48.166 25.968 1.00 67.24 1097 ILE C CA 1
ATOM 4427 C C . ILE C 1 221 ? 22.061 -48.297 24.677 1.00 68.40 1097 ILE C C 1
ATOM 4428 O O . ILE C 1 221 ? 21.820 -49.180 23.845 1.00 69.11 1097 ILE C O 1
ATOM 4433 N N . ARG C 1 222 ? 23.057 -47.432 24.530 1.00 68.68 1098 ARG C N 1
ATOM 4434 C CA . ARG C 1 222 ? 23.995 -47.507 23.413 1.00 69.66 1098 ARG C CA 1
ATOM 4435 C C . ARG C 1 222 ? 24.935 -48.715 23.566 1.00 70.73 1098 ARG C C 1
ATOM 4436 O O . ARG C 1 222 ? 25.317 -49.349 22.581 1.00 70.06 1098 ARG C O 1
ATOM 4444 N N . ASN C 1 223 ? 25.272 -49.042 24.813 1.00 72.69 1099 ASN C N 1
ATOM 4445 C CA . ASN C 1 223 ? 26.085 -50.216 25.135 1.00 74.22 1099 ASN C CA 1
ATOM 4446 C C . ASN C 1 223 ? 25.369 -51.542 24.922 1.00 76.22 1099 ASN C C 1
ATOM 4447 O O . ASN C 1 223 ? 26.017 -52.579 24.830 1.00 77.95 1099 ASN C O 1
ATOM 4452 N N . SER C 1 224 ? 24.041 -51.524 24.858 1.00 78.18 1100 SER C N 1
ATOM 4453 C CA . SER C 1 224 ? 23.279 -52.767 24.710 1.00 80.48 1100 SER C CA 1
ATOM 4454 C C . SER C 1 224 ? 23.111 -53.186 23.248 1.00 82.53 1100 SER C C 1
ATOM 4455 O O . SER C 1 224 ? 22.274 -54.036 22.933 1.00 82.31 1100 SER C O 1
ATOM 4458 N N . PHE C 1 225 ? 23.897 -52.579 22.361 1.00 84.98 1101 PHE C N 1
ATOM 4459 C CA . PHE C 1 225 ? 23.932 -52.980 20.957 1.00 87.68 1101 PHE C CA 1
ATOM 4460 C C . PHE C 1 225 ? 25.361 -53.327 20.512 1.00 88.94 1101 PHE C C 1
ATOM 4461 O O . PHE C 1 225 ? 25.682 -53.292 19.322 1.00 89.60 1101 PHE C O 1
ATOM 4469 N N . GLN C 1 226 ? 26.210 -53.665 21.483 1.00 89.41 1102 GLN C N 1
ATOM 4470 C CA . GLN C 1 226 ? 27.606 -54.011 21.222 1.00 89.49 1102 GLN C CA 1
ATOM 4471 C C . GLN C 1 226 ? 27.993 -55.312 21.921 1.00 89.58 1102 GLN C C 1
ATOM 4472 O O . GLN C 1 226 ? 29.096 -55.827 21.729 1.00 89.71 1102 GLN C O 1
#

B-factor: mean 47.58, std 22.55, range [2.36, 108.47]

Sequence (583 aa):
TYLNHLIQGLQKEAKEKFKGWVTCSSTDNTDLAFKKVGDGNPLKLWKASVEVEAPPSVVLNRVLRERHLWDEDFVQWKVVETLDRQTEIYQYVLNSMAPHPSRDFVVLRTWKTDLPKGMCTLVSLSVEHEEAQLLGGVRAVVMDSQYLIEPCGSGKSRLTHICRIDLKGHSPEWYSKGFGHLCAAEVARIRNSFQPLHTYLNHLIQGLQKEAKEKFKGWVTCSSTDNTDLAFKKVGDGNPLKLWKASVEVEAPPSVVLNRVLRERHLWDEDFVQWKVVETLDRQTEIYQYVLNSMAPHPSRDFVVLRTWKTDLPKGMCTLVSLSVEHEEAQLLGGVRAVVMDSQYLIEPCGSGKSRLTHICRIDLKGHSPEWYSKGFGHLCAAEVARIRNSFQPLYLNHLIQGLQKEAKEKFKGWVTCSSTDNTDLAFKKVGDGNPLKLWKASVEVEAPPSVVLNRVLRERHLWDEDFVQWKVVETLDRQTEIYQYVLNSMAPHPSRDFVVLRTWKTDLPKGMCTLVSLSVEHEEAQLLGGVRAVVMDSQYLIESRLTHICRIDLKGHSPEWYSKGFGHLCAAEVARIRNSFQ

InterPro domains:
  IPR000198 Rho GTPase-activating protein domain [PF00620] (677-820)
  IPR000198 Rho GTPase-activating protein domain [PS50238] (663-868)
  IPR000198 Rho GTPase-activating protein domain [SM00324] (674-865)
  IPR001660 Sterile alpha motif domain [PF07647] (61-120)
  IPR002913 START domain [PF01852] (912-1098)
  IPR002913 START domain [PS50848] (914-1082)
  IPR002913 START domain [SM00234] (908-1110)
  IPR008936 Rho GTPase activation protein [G3DSA:1.10.555.10] (645-867)
  IPR008936 Rho GTPase activation protein [SSF48350] (660-824)
  IPR013761 Sterile alpha motif/pointed domain superfamily [SSF47769] (48-122)
  IPR023393 START-like domain superfamily [G3DSA:3.30.530.20] (927-1113)

Solvent-accessible surface area: 30411 Å² total; per-residue (Å²): 166,186,136,103,114,102,97,132,41,100,91,53,116,64,100,140,74,105,156,21,77,41,112,44,102,30,110,84,135,11,92,6,6,31,53,62,70,78,83,84,53,113,38,50,19,3,56,0,5,0,89,0,91,5,40,16,45,15,0,1,1,27,6,2,15,15,26,64,94,13,10,111,45,14,74,79,86,32,20,31,74,79,87,76,153,25,28,5,15,11,27,25,5,38,72,46,175,51,150,101,77,16,21,4,6,3,2,51,16,47,6,60,42,127,59,107,117,45,42,3,18,5,50,16,74,28,44,154,30,98,134,2,121,75,42,45,36,50,71,4,52,5,56,52,10,46,16,60,0,73,62,43,69,105,47,70,0,79,0,16,10,23,1,14,25,39,41,130,71,92,53,111,93,86,13,50,55,31,14,0,84,104,10,6,44,25,0,3,96,0,24,61,37,36,80,144,142,119,107,143,128,78,141,78,107,59,36,103,104,153,93,56,93,109,147,103,176,23,74,37,118,36,105,28,111,81,141,12,105,7,3,32,51,106,48,86,74,89,37,111,21,54,25,9,60,0,28,8,108,0,108,10,66,19,61,65,0,7,66,35,6,11,99,41,33,56,93,7,15,180,65,12,19,7,23,19,52,18,66,93,47,49,96,62,4,4,0,14,0,24,2,27,38,35,81,94,123,77,62,12,12,0,10,1,6,0,18,11,24,30,63,127,26,100,90,42,31,2,0,4,2,9,9,4,2,45,50,106,94,3,63,91,17,12,45,32,64,4,9,6,43,39,8,20,17,29,0,77,61,50,70,123,46,15,0,26,0,17,10,20,2,11,25,20,18,65,64,32,60,96,71,83,20,52,69,26,13,1,96,91,9,4,37,28,0,3,90,0,29,62,31,40,78,144,148,160,171,115,143,59,15,90,42,15,28,56,96,1,76,80,73,24,139,21,35,13,29,26,15,12,118,76,136,5,82,2,1,26,51,67,52,83,79,81,52,126,41,45,27,5,36,0,21,8,78,6,117,18,77,38,62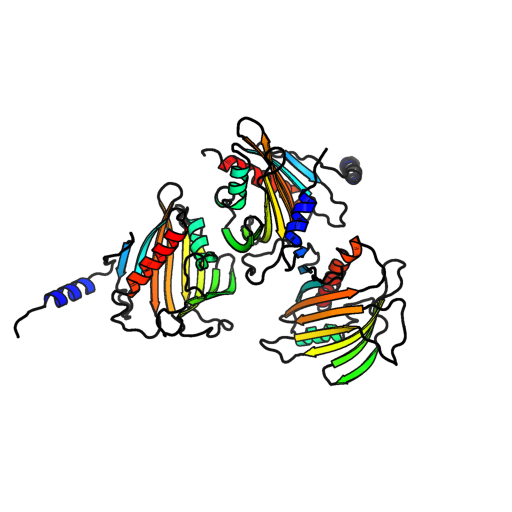,64,0,7,69,0,9,9,102,49,2,116,86,27,21,170,63,24,71,90,137,46,70,30,70,96,96,70,192,29,34,5,16,6,18,39,6,51,75,48,121,49,149,98,86,23,14,0,8,1,3,52,15,43,24,88,67,93,56,111,118,48,55,4,20,3,52,15,81,26,46,162,40,108,132,4,157,108,46,26,36,54,59,6,60,6,55,53,10,55,25,49,0,104,41,39,0,13,19,22,1,12,26,32,52,114,80,81,50,125,76,62,33,55,45,28,17,0,88,102,13,7,38,24,1,3,96,1,31,69,26,82,182

Organism: Homo sapiens (NCBI:txid9606)

Foldseek 3Di:
DDDDPCVVVVVVVVLVVDADWAWDDAPDAKTKTWGDNVPVDLFIKIKMKDKAQAAFVVLVCCVVPNCVLQAVQWDDKDFPADPDPFKTWIWIWGCDDPPDKIEIAIWIWGKDQPDPQRKIKIWIWGDDDPPHPPPIDFYKTWHTWMWIWHDDPDRMIMIMIITTMGGDDDDSVCSVPVVRRVVNSSNSSSRVSRDPD/DPDPVCCVVVVVVVVLVVDADWDWDDADLQKTKTWGDDPDVDLFIKMKMKDKAQAAAVVLVCCVPPPCVLQAVFWDDKDFPADPDPFKTWIKTWGCDPDPDKIEIATKTKGKDQDDVQRKIKIWIWGDDDPSRDDPIDYYKGWHTWMWIWHDDDDGMIMIMIITTIPGPDDDSVCNVPPVRNVVHSRNSSSRCSNPDD/DDDDCVVVVVVVVLVVDFDWDWDDAPLQKTWTWGDDPPVDPFIKIKMKDDAPDALVVLLVCVPPVVVLQAVQFPDKDFDADPDDFKGWIWTWGCDDPPDWIETAIWIKGWDQPDPLRKIKIWIFGDDDPPDPDPTDFYKGWHTWMWIPNVMTMIITTICGDDDDPVCSVPVVRNVVNSSNSSSSVSVD

GO terms:
  GO:0043542 endothelial cell migration (P, IGI)
  GO:0097498 endothelial tube lumen extension (P, IGI)
  GO:0090051 negative regulation of cell migration involved in sprouting angiogenesis (P, IGI)
  GO:0043542 endothelial cell migration (P, IMP)
  GO:0097498 endothelial tube lumen extension (P, IMP)
  GO:0090051 negative regulation of cell migration involved in sprouting angiogenesis (P, IMP)
  GO:0005096 GTPase activator activity (F, TAS)
  GO:0005829 cytosol (C, TAS)
  GO:0051056 regulation of small GTPase mediated signal transduction (P, TAS)
  GO:0005515 protein binding (F, IPI)

CATH classification: 3.30.530.20

Secondary structure (DSSP, 8-state):
-----HHHHHHHHHHHH--S-EEE--SSS-EEEEE---SS--PPEEEEEEEESS-HHHHHHHHHH-GGGT-TTB---EEEEEEETTEEEEEEEE--SSS-PPEEEEEEEEEES--GGG-EEEEEEE---TT----SSEE--EEEEEEEEEE-STT-EEEEEEEEE--SSS-TTTTTTHHHHHHHHHHHHHHHTTS--/---GGG-HHHHHHHHHHH--SEEEE--STT-EEEEE--SSS--PPEEEEEEEESS-HHHHHHHHHH-GGGT-TTEEEEEEEEEEETTEEEEEEEEPPSTTPPPEEEEEEEEEE-S-TTS-EEEEEEEB--TT----SSEE-EEEEEEEEEEEETTTEEEEEEEEEEE-SSS-HHHIIIIIHHHHHHHHHHHHHTTS--/-----HHHHHHHHHHS--SPEEE--TTT-EEEEEE-SSS--PEEEEEEEE-SS-HHHHHHHHHT-TTTT-SS----EEEEE-SSSEEEEEEEE--SSS---EEEEEEEEEES--TTT-EEEEEEE---TT----SSEE-EEEEEEEEE--EEEEEEEEE-SS--HHIIIIIHHHHHHHHHHHHHHTT-

Radius of gyration: 29.68 Å; Cα contacts (8 Å, |Δi|>4): 1238; chains: 3; bounding box: 72×69×93 Å